Protein AF-0000000082834445 (afdb_homodimer)

Sequence (536 aa):
MQTSPPLTAQQLAAFSSFAQTL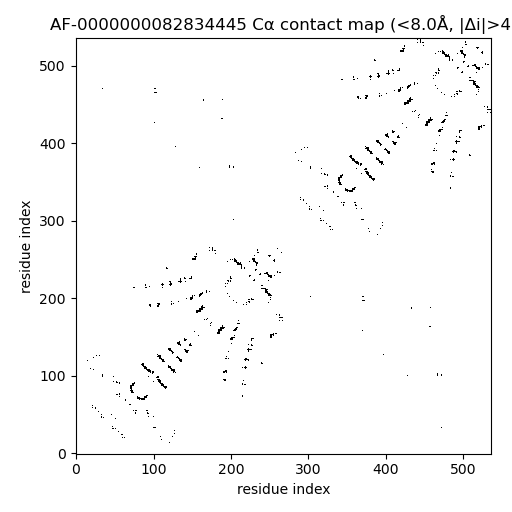ADQVRPLSRQWFRHPLMVETKADESPVTRADREVEQALREAIARQYPDHGIFGEEYGASHAEAEWVWSLDPIDGTRAFISGNPLWGTLLGLLHRGRPVLGLIDIPMMAERWLGVAGSPARLNGEPCRARPCTELGQAILYATSPDIFEGADLDAFEALARSVRMRRYGGDCYSYGLLASGHVDLVVEAGLQPYDYLALMPVIEGAGGVITDWSGQPLGLASQGRVIAAATPQLHREAMRMLGAAVTMQTSPPLTAQQLAAFSSFAQTLADQVRPLSRQWFRHPLMVETKADESPVTRADREVEQALREAIARQYPDHGIFGEEYGASHAEAEWVWSLDPIDGTRAFISGNPLWGTLLGLLHRGRPVLGLIDIPMMAERWLGVAGSPARLNGEPCRARPCTELGQAILYATSPDIFEGADLDAFEALARSVRMRRYGGDCYSYGLLASGHVDLVVEAGLQPYDYLALMPVIEGAGGVITDWSGQPLGLASQGRVIAAATPQLHREAMRMLGAAVT

Radius of gyration: 24.25 Å; Cα contacts (8 Å, |Δi|>4): 1273; chains: 2; bounding box: 57×86×63 Å

Secondary structure (DSSP, 8-state):
-----PPPHHHHHHHHHHHHHHHHHHHHHHHTTTT----TTS-TT--HHHHHHHHHHHHHHHHHHHH-TT-EEEETTTEEESTTSSEEEEEEEEE-HHHHHTT-S--EEEEEEEETTEEEEEEEEETTTTEEEEEETTS--EETTEE--------GGG-EEEES-GGG--HHHHHHHHHHHTTSSEEEE--THHHHHHHHTTS-SEEEE-S--HHHHTTHHHHHHHTT-EEE-TTSPPP-TT--S-EEEESSHHHHHHHHHHHHHHH-/-----PPPHHHHHHHHHHHHHHHHHHHHHHHTTTT----TTS-TT--HHHHHHHHHHHHHHHHHHHH-TT-EEEETTTEEESTTSSEEEEEEEEE-HHHHHTT-S--EEEEEEEETTEEEEEEEEETTTTEEEEEETTS--EETTEE--------GGG-EEEES-GGG--HHHHHHHHHHHTTSSEEEE--THHHHHHHHTTS-SEEEE-S--HHHHTTHHHHHHHTT-EEE-TTSPPP-TT--S-EEEESSHHHHHHHHHHHHHHH-

Structure (mmCIF, N/CA/C/O backbone):
data_AF-0000000082834445-model_v1
#
loop_
_entity.id
_entity.type
_entity.pdbx_description
1 polymer Histidinol-phosphatase
#
loop_
_atom_site.group_PDB
_atom_site.id
_atom_site.type_symbol
_atom_site.label_atom_id
_atom_site.label_alt_id
_atom_site.label_comp_id
_atom_site.label_asym_id
_atom_site.label_entity_id
_atom_site.label_seq_id
_atom_site.pdbx_PDB_ins_code
_atom_site.Cartn_x
_atom_site.Cartn_y
_atom_site.Cartn_z
_atom_site.occupancy
_atom_site.B_iso_or_equiv
_atom_site.auth_seq_id
_atom_site.auth_comp_id
_atom_site.auth_asym_id
_atom_site.auth_atom_id
_atom_site.pdbx_PDB_model_num
ATOM 1 N N . MET A 1 1 ? -9.492 43.844 22.406 1 35.41 1 MET A N 1
ATOM 2 C CA . MET A 1 1 ? -9.203 42.594 21.719 1 35.41 1 MET A CA 1
ATOM 3 C C . MET A 1 1 ? -9.883 42.562 20.344 1 35.41 1 MET A C 1
ATOM 5 O O . MET A 1 1 ? -11.109 42.594 20.266 1 35.41 1 MET A O 1
ATOM 9 N N . GLN A 1 2 ? -9.359 43.188 19.344 1 37.22 2 GLN A N 1
ATOM 10 C CA . GLN A 1 2 ? -9.992 43.281 18.047 1 37.22 2 GLN A CA 1
ATOM 11 C C . GLN A 1 2 ? -10.414 41.906 17.516 1 37.22 2 GLN A C 1
ATOM 13 O O . GLN A 1 2 ? -9.594 41 17.453 1 37.22 2 GLN A O 1
ATOM 18 N N . THR A 1 3 ? -11.547 41.469 17.688 1 42.56 3 THR A N 1
ATOM 19 C CA . THR A 1 3 ? -12.18 40.219 17.266 1 42.56 3 THR A CA 1
ATOM 20 C C . THR A 1 3 ? -11.945 39.969 15.781 1 42.56 3 THR A C 1
ATOM 22 O O . THR A 1 3 ? -12.32 40.781 14.945 1 42.56 3 THR A O 1
ATOM 25 N N . SER A 1 4 ? -10.781 39.5 15.406 1 50.72 4 SER A N 1
ATOM 26 C CA . SER A 1 4 ? -10.586 39.125 14.008 1 50.72 4 SER A CA 1
ATOM 27 C C . SER A 1 4 ? -11.875 38.562 13.406 1 50.72 4 SER A C 1
ATOM 29 O O . SER A 1 4 ? -12.609 37.812 14.07 1 50.72 4 SER A O 1
ATOM 31 N N . PRO A 1 5 ? -12.367 39.25 12.406 1 57.25 5 PRO A N 1
ATOM 32 C CA . PRO A 1 5 ? -13.594 38.75 11.773 1 57.25 5 PRO A CA 1
ATOM 33 C C . PRO A 1 5 ? -13.555 37.25 11.508 1 57.25 5 PRO A C 1
ATOM 35 O O . PRO A 1 5 ? -12.477 36.688 11.344 1 57.25 5 PRO A O 1
ATOM 38 N N . PRO A 1 6 ? -14.641 36.594 11.812 1 66.25 6 PRO A N 1
ATOM 39 C CA . PRO A 1 6 ? -14.766 35.156 11.531 1 66.25 6 PRO A CA 1
ATOM 40 C C . PRO A 1 6 ? -14.352 34.812 10.102 1 66.25 6 PRO A C 1
ATOM 42 O O . PRO A 1 6 ? -14.477 35.625 9.195 1 66.25 6 PRO A O 1
ATOM 45 N N . LEU A 1 7 ? -13.523 33.75 10.008 1 82.12 7 LEU A N 1
ATOM 46 C CA . LEU A 1 7 ? -13.164 33.25 8.68 1 82.12 7 LEU A CA 1
ATOM 47 C C . LEU A 1 7 ? -14.398 33.125 7.797 1 82.12 7 LEU A C 1
ATOM 49 O O . LEU A 1 7 ? -15.391 32.5 8.195 1 82.12 7 LEU A O 1
ATOM 53 N N . THR A 1 8 ? -14.406 33.812 6.668 1 85.44 8 THR A N 1
ATOM 54 C CA . THR A 1 8 ? -15.578 33.75 5.801 1 85.44 8 THR A CA 1
ATOM 55 C C . THR A 1 8 ? -15.508 32.531 4.887 1 85.44 8 THR A C 1
ATOM 57 O O . THR A 1 8 ? -14.422 32.031 4.602 1 85.44 8 THR A O 1
ATOM 60 N N . ALA A 1 9 ? -16.656 32.094 4.516 1 88.88 9 ALA A N 1
ATOM 61 C CA . ALA A 1 9 ? -16.766 30.984 3.564 1 88.88 9 ALA A CA 1
ATOM 62 C C . ALA A 1 9 ? -16.047 31.312 2.258 1 88.88 9 ALA A C 1
ATOM 64 O O . ALA A 1 9 ? -15.453 30.438 1.632 1 88.88 9 ALA A O 1
ATOM 65 N N . GLN A 1 10 ? -16.078 32.562 1.922 1 90.06 10 GLN A N 1
ATOM 66 C CA . GLN A 1 10 ? -15.445 33 0.686 1 90.06 10 GLN A CA 1
ATOM 67 C C . GLN A 1 10 ? -13.922 32.906 0.782 1 90.06 10 GLN A C 1
ATOM 69 O O . GLN A 1 10 ? -13.266 32.469 -0.172 1 90.06 10 GLN A O 1
ATOM 74 N N . GLN A 1 11 ? -13.414 33.25 1.907 1 93.44 11 GLN A N 1
ATOM 75 C CA . GLN A 1 11 ? -11.977 33.188 2.125 1 93.44 11 GLN A CA 1
ATOM 76 C C . GLN A 1 11 ? -11.492 31.734 2.094 1 93.44 11 GLN A C 1
ATOM 78 O O . GLN A 1 11 ? -10.492 31.422 1.442 1 93.44 11 GLN A O 1
ATOM 83 N N . LEU A 1 12 ? -12.234 30.891 2.697 1 95.06 12 LEU A N 1
ATOM 84 C CA . LEU A 1 12 ? -11.875 29.484 2.742 1 95.06 12 LEU A CA 1
ATOM 85 C C . LEU A 1 12 ? -11.977 28.844 1.359 1 95.06 12 LEU A C 1
ATOM 87 O O . LEU A 1 12 ? -11.156 28 0.995 1 95.06 12 LEU A O 1
ATOM 91 N N . ALA A 1 13 ? -12.93 29.297 0.614 1 95.81 13 ALA A N 1
ATOM 92 C CA . ALA A 1 13 ? -13.078 28.812 -0.753 1 95.81 13 ALA A CA 1
ATOM 93 C C . ALA A 1 13 ? -11.891 29.219 -1.619 1 95.81 13 ALA A C 1
ATOM 95 O O . ALA A 1 13 ? -11.438 28.438 -2.461 1 95.81 13 ALA A O 1
ATOM 96 N N . ALA A 1 14 ? -11.43 30.422 -1.415 1 97.06 14 ALA A N 1
ATOM 97 C CA . ALA A 1 14 ? -10.273 30.906 -2.164 1 97.06 14 ALA A CA 1
ATOM 98 C C . ALA A 1 14 ? -9.023 30.109 -1.811 1 97.06 14 ALA A C 1
ATOM 100 O O . ALA A 1 14 ? -8.25 29.719 -2.695 1 97.06 14 ALA A O 1
ATOM 101 N N . PHE A 1 15 ? -8.852 29.859 -0.509 1 98.19 15 PHE A N 1
ATOM 102 C CA . PHE A 1 15 ? -7.711 29.078 -0.059 1 98.19 15 PHE A CA 1
ATOM 103 C C . PHE A 1 15 ? -7.793 27.656 -0.591 1 98.19 15 PHE A C 1
ATOM 105 O O . PHE A 1 15 ? -6.781 27.078 -0.995 1 98.19 15 PHE A O 1
ATOM 112 N N . SER A 1 16 ? -8.992 27.141 -0.587 1 98.19 16 SER A N 1
ATOM 113 C CA . SER A 1 16 ? -9.227 25.797 -1.089 1 98.19 16 SER A CA 1
ATOM 114 C C . SER A 1 16 ? -8.852 25.688 -2.562 1 98.19 16 SER A C 1
ATOM 116 O O . SER A 1 16 ? -8.148 24.75 -2.961 1 98.19 16 SER A O 1
ATOM 118 N N . SER A 1 17 ? -9.281 26.609 -3.34 1 98.38 17 SER A N 1
ATOM 119 C CA . SER A 1 17 ? -8.969 26.625 -4.766 1 98.38 17 SER A CA 1
ATOM 120 C C . SER A 1 17 ? -7.465 26.766 -4.992 1 98.38 17 SER A C 1
ATOM 122 O O . SER A 1 17 ? -6.895 26.078 -5.844 1 98.38 17 SER A O 1
ATOM 124 N N . PHE A 1 18 ? -6.891 27.578 -4.23 1 98.75 18 PHE A N 1
ATOM 125 C CA . PHE A 1 18 ? -5.453 27.812 -4.352 1 98.75 18 PHE A CA 1
ATOM 126 C C . PHE A 1 18 ? -4.672 26.562 -3.994 1 98.75 18 PHE A C 1
ATOM 128 O O . PHE A 1 18 ? -3.746 26.172 -4.707 1 98.75 18 PHE A O 1
ATOM 135 N N . ALA A 1 19 ? -5.055 25.875 -2.93 1 98.88 19 ALA A N 1
ATOM 136 C CA . ALA A 1 19 ? -4.395 24.641 -2.51 1 98.88 19 ALA A CA 1
ATOM 137 C C . ALA A 1 19 ? -4.48 23.578 -3.596 1 98.88 19 ALA A C 1
ATOM 139 O O . ALA A 1 19 ? -3.502 22.875 -3.861 1 98.88 19 ALA A O 1
ATOM 140 N N . GLN A 1 20 ? -5.633 23.484 -4.207 1 98.75 20 GLN A N 1
ATOM 141 C CA . GLN A 1 20 ? -5.82 22.5 -5.266 1 98.75 20 GLN A CA 1
ATOM 142 C C . GLN A 1 20 ? -4.957 22.828 -6.48 1 98.75 20 GLN A C 1
ATOM 144 O O . GLN A 1 20 ? -4.383 21.938 -7.102 1 98.75 20 GLN A O 1
ATOM 149 N N . THR A 1 21 ? -4.855 24.094 -6.77 1 98.62 21 THR A N 1
ATOM 150 C CA . THR A 1 21 ? -3.99 24.531 -7.863 1 98.62 21 THR A CA 1
ATOM 151 C C . THR A 1 21 ? -2.531 24.188 -7.562 1 98.62 21 THR A C 1
ATOM 153 O O . THR A 1 21 ? -1.796 23.75 -8.453 1 98.62 21 THR A O 1
ATOM 156 N N . LEU A 1 22 ? -2.145 24.422 -6.312 1 98.81 22 LEU A N 1
ATOM 157 C CA . LEU A 1 22 ? -0.786 24.094 -5.898 1 98.81 22 LEU A CA 1
ATOM 158 C C . LEU A 1 22 ? -0.502 22.609 -6.098 1 98.81 22 LEU A C 1
ATOM 160 O O . LEU A 1 22 ? 0.53 22.234 -6.664 1 98.81 22 LEU A O 1
ATOM 164 N N . ALA A 1 23 ? -1.434 21.766 -5.633 1 98.75 23 ALA A N 1
ATOM 165 C CA . ALA A 1 23 ? -1.271 20.328 -5.754 1 98.75 23 ALA A CA 1
ATOM 166 C C . ALA A 1 23 ? -1.138 19.906 -7.215 1 98.75 23 ALA A C 1
ATOM 168 O O . ALA A 1 23 ? -0.294 19.078 -7.555 1 98.75 23 ALA A O 1
ATOM 169 N N . ASP A 1 24 ? -1.973 20.516 -8.117 1 98.62 24 ASP A N 1
ATOM 170 C CA . ASP A 1 24 ? -1.904 20.219 -9.547 1 98.62 24 ASP A CA 1
ATOM 171 C C . ASP A 1 24 ? -0.538 20.594 -10.117 1 98.62 24 ASP A C 1
ATOM 173 O O . ASP A 1 24 ? 0.01 19.875 -10.953 1 98.62 24 ASP A O 1
ATOM 177 N N . GLN A 1 25 ? -0.042 21.672 -9.648 1 98.25 25 GLN A N 1
ATOM 178 C CA . GLN A 1 25 ? 1.209 22.219 -10.172 1 98.25 25 GLN A CA 1
ATOM 179 C C . GLN A 1 25 ? 2.391 21.328 -9.805 1 98.25 25 GLN A C 1
ATOM 181 O O . GLN A 1 25 ? 3.318 21.156 -10.602 1 98.25 25 GLN A O 1
ATOM 186 N N . VAL A 1 26 ? 2.375 20.75 -8.656 1 98.44 26 VAL A N 1
ATOM 187 C CA . VAL A 1 26 ? 3.596 20.109 -8.18 1 98.44 26 VAL A CA 1
ATOM 188 C C . VAL A 1 26 ? 3.525 18.609 -8.453 1 98.44 26 VAL A C 1
ATOM 190 O O . VAL A 1 26 ? 4.543 17.906 -8.391 1 98.44 26 VAL A O 1
ATOM 193 N N . ARG A 1 27 ? 2.393 18.062 -8.805 1 98.06 27 ARG A N 1
ATOM 194 C CA . ARG A 1 27 ? 2.201 16.641 -9.062 1 98.06 27 ARG A CA 1
ATOM 195 C C . ARG A 1 27 ? 3.195 16.141 -10.102 1 98.06 27 ARG A C 1
ATOM 197 O O . ARG A 1 27 ? 3.875 15.133 -9.875 1 98.06 27 ARG A O 1
ATOM 204 N N . PRO A 1 28 ? 3.359 16.844 -11.258 1 98 28 PRO A N 1
ATOM 205 C CA . PRO A 1 28 ? 4.297 16.328 -12.258 1 98 28 PRO A CA 1
ATOM 206 C C . PRO A 1 28 ? 5.742 16.328 -11.766 1 98 28 PRO A C 1
ATOM 208 O O . PRO A 1 28 ? 6.551 15.516 -12.211 1 98 28 PRO A O 1
ATOM 211 N N . LEU A 1 29 ? 6.09 17.234 -10.789 1 97.5 29 LEU A N 1
ATOM 212 C CA . LEU A 1 29 ? 7.461 17.344 -10.297 1 97.5 29 LEU A CA 1
ATOM 213 C C . LEU A 1 29 ? 7.852 16.094 -9.508 1 97.5 29 LEU A C 1
ATOM 215 O O . LEU A 1 29 ? 8.961 15.578 -9.672 1 97.5 29 LEU A O 1
ATOM 219 N N . SER A 1 30 ? 6.961 15.602 -8.711 1 97.06 30 SER A N 1
ATOM 220 C CA . SER A 1 30 ? 7.266 14.391 -7.957 1 97.06 30 SER A CA 1
ATOM 221 C C . SER A 1 30 ? 7.148 13.148 -8.836 1 97.06 30 SER A C 1
ATOM 223 O O . SER A 1 30 ? 7.949 12.219 -8.727 1 97.06 30 SER A O 1
ATOM 225 N N . ARG A 1 31 ? 6.188 13.102 -9.781 1 97.12 31 ARG A N 1
ATOM 226 C CA . ARG A 1 31 ? 5.926 11.938 -10.625 1 97.12 31 ARG A CA 1
ATOM 227 C C . ARG A 1 31 ? 7.133 11.617 -11.5 1 97.12 31 ARG A C 1
ATOM 229 O O . ARG A 1 31 ? 7.43 10.453 -11.75 1 97.12 31 ARG A O 1
ATOM 236 N N . GLN A 1 32 ? 7.797 12.625 -11.961 1 95.31 32 GLN A N 1
ATOM 237 C CA . GLN A 1 32 ? 8.906 12.398 -12.883 1 95.31 32 GLN A CA 1
ATOM 238 C C . GLN A 1 32 ? 10.055 11.672 -12.195 1 95.31 32 GLN A C 1
ATOM 240 O O . GLN A 1 32 ? 10.852 10.992 -12.852 1 95.31 32 GLN A O 1
ATOM 245 N N . TRP A 1 33 ? 10.125 11.844 -10.859 1 95.25 33 TRP A N 1
ATOM 246 C CA . TRP A 1 33 ? 11.227 11.234 -10.125 1 95.25 33 TRP A CA 1
ATOM 247 C C . TRP A 1 33 ? 10.828 9.867 -9.578 1 95.25 33 TRP A C 1
ATOM 249 O O . TRP A 1 33 ? 11.68 9.086 -9.156 1 95.25 33 TRP A O 1
ATOM 259 N N . PHE A 1 34 ? 9.547 9.602 -9.57 1 97.38 34 PHE A N 1
ATOM 260 C CA . PHE A 1 34 ? 9.047 8.328 -9.062 1 97.38 34 PHE A CA 1
ATOM 261 C C . PHE A 1 34 ? 9.438 7.188 -10 1 97.38 34 PHE A C 1
ATOM 263 O O . PHE A 1 34 ? 9.141 7.23 -11.195 1 97.38 34 PHE A O 1
ATOM 270 N N . ARG A 1 35 ? 10.102 6.113 -9.43 1 96.12 35 ARG A N 1
ATOM 271 C CA . ARG A 1 35 ? 10.602 4.93 -10.125 1 96.12 35 ARG A CA 1
ATOM 272 C C . ARG A 1 35 ? 11.609 5.309 -11.203 1 96.12 35 ARG A C 1
ATOM 274 O O . ARG A 1 35 ? 11.734 4.621 -12.219 1 96.12 35 ARG A O 1
ATOM 281 N N . HIS A 1 36 ? 12.219 6.457 -10.961 1 87.44 36 HIS A N 1
ATOM 282 C CA . HIS A 1 36 ? 13.281 6.914 -11.844 1 87.44 36 HIS A CA 1
ATOM 283 C C . HIS A 1 36 ? 14.547 6.078 -11.672 1 87.44 36 HIS A C 1
ATOM 285 O O . HIS A 1 36 ? 14.984 5.836 -10.539 1 87.44 36 HIS A O 1
ATOM 291 N N . PRO A 1 37 ? 15.016 5.531 -12.844 1 73.19 37 PRO A N 1
ATOM 292 C CA . PRO A 1 37 ? 16.266 4.773 -12.734 1 73.19 37 PRO A CA 1
ATOM 293 C C . PRO A 1 37 ? 17.453 5.648 -12.344 1 73.19 37 PRO A C 1
ATOM 295 O O . PRO A 1 37 ? 17.5 6.828 -12.703 1 73.19 37 PRO A O 1
ATOM 298 N N . LEU A 1 38 ? 17.891 5.742 -11.164 1 57.81 38 LEU A N 1
ATOM 299 C CA . LEU A 1 38 ? 19.047 6.59 -10.859 1 57.81 38 LEU A CA 1
ATOM 300 C C . LEU A 1 38 ? 20.172 6.352 -11.859 1 57.81 38 LEU A C 1
ATOM 302 O O . LEU A 1 38 ? 20.562 5.207 -12.109 1 57.81 38 LEU A O 1
ATOM 306 N N . MET A 1 39 ? 20.156 6.957 -13.086 1 49.03 39 MET A N 1
ATOM 307 C CA . MET A 1 39 ? 21.406 6.93 -13.859 1 49.03 39 MET A CA 1
ATOM 308 C C . MET A 1 39 ? 22.609 7.16 -12.969 1 49.03 39 MET A C 1
ATOM 310 O O . MET A 1 39 ? 22.5 7.801 -11.922 1 49.03 39 MET A O 1
ATOM 314 N N . VAL A 1 40 ? 23.734 6.375 -13.289 1 41.75 40 VAL A N 1
ATOM 315 C CA . VAL A 1 40 ? 25.078 6.453 -12.719 1 41.75 40 VAL A CA 1
ATOM 316 C C . VAL A 1 40 ? 25.453 7.91 -12.469 1 41.75 40 VAL A C 1
ATOM 318 O O . VAL A 1 40 ? 26.203 8.219 -11.539 1 41.75 40 VAL A O 1
ATOM 321 N N . GLU A 1 41 ? 25.203 8.695 -13.531 1 39.09 41 GLU A N 1
ATOM 322 C CA . GLU A 1 41 ? 26.016 9.914 -13.539 1 39.09 41 GLU A CA 1
ATOM 323 C C . GLU A 1 41 ? 25.672 10.805 -12.344 1 39.09 41 GLU A C 1
ATOM 325 O O . GLU A 1 41 ? 26 11.984 -12.328 1 39.09 41 GLU A O 1
ATOM 330 N N . THR A 1 42 ? 24.469 10.664 -11.984 1 41.5 42 THR A N 1
ATOM 331 C CA . THR A 1 42 ? 24.266 11.844 -11.156 1 41.5 42 THR A CA 1
ATOM 332 C C . THR A 1 42 ? 25.438 12.047 -10.203 1 41.5 42 THR A C 1
ATOM 334 O O . THR A 1 42 ? 25.984 11.086 -9.656 1 41.5 42 THR A O 1
ATOM 337 N N . LYS A 1 43 ? 26.062 13.172 -10.289 1 42.28 43 LYS A N 1
ATOM 338 C CA . LYS A 1 43 ? 26.844 13.633 -9.141 1 42.28 43 LYS A CA 1
ATOM 339 C C . LYS A 1 43 ? 26.281 13.055 -7.84 1 42.28 43 LYS A C 1
ATOM 341 O O . LYS A 1 43 ? 25.078 12.922 -7.68 1 42.28 43 LYS A O 1
ATOM 346 N N . ALA A 1 44 ? 26.922 12.156 -7.121 1 45.47 44 ALA A N 1
ATOM 347 C CA . ALA A 1 44 ? 26.891 11.312 -5.93 1 45.47 44 ALA A CA 1
ATOM 348 C C . ALA A 1 44 ? 25.797 11.75 -4.969 1 45.47 44 ALA A C 1
ATOM 350 O O . ALA A 1 44 ? 25.266 10.93 -4.207 1 45.47 44 ALA A O 1
ATOM 351 N N . ASP A 1 45 ? 25.234 13.031 -4.762 1 52.56 45 ASP A N 1
ATOM 352 C CA . ASP A 1 45 ? 24.719 13.539 -3.494 1 52.56 45 ASP A CA 1
ATOM 353 C C . ASP A 1 45 ? 23.203 13.562 -3.492 1 52.56 45 ASP A C 1
ATOM 355 O O . ASP A 1 45 ? 22.578 13.609 -2.432 1 52.56 45 ASP A O 1
ATOM 359 N N . GLU A 1 46 ? 22.25 13.68 -4.688 1 74.81 46 GLU A N 1
ATOM 360 C CA . GLU A 1 46 ? 20.891 13.789 -4.176 1 74.81 46 GLU A CA 1
ATOM 361 C C . GLU A 1 46 ? 19.984 12.703 -4.766 1 74.81 46 GLU A C 1
ATOM 363 O O . GLU A 1 46 ? 19.844 12.602 -5.988 1 74.81 46 GLU A O 1
ATOM 368 N N . SER A 1 47 ? 19.562 11.758 -4.09 1 87.06 47 SER A N 1
ATOM 369 C CA . SER A 1 47 ? 18.625 10.695 -4.449 1 87.06 47 SER A CA 1
ATOM 370 C C . SER A 1 47 ? 17.391 11.266 -5.125 1 87.06 47 SER A C 1
ATOM 372 O O . SER A 1 47 ? 17.078 12.445 -4.969 1 87.06 47 SER A O 1
ATOM 374 N N . PRO A 1 48 ? 16.75 10.492 -6.008 1 90.75 48 PRO A N 1
ATOM 375 C CA . PRO A 1 48 ? 15.516 10.938 -6.652 1 90.75 48 PRO A CA 1
ATOM 376 C C . PRO A 1 48 ? 14.5 11.492 -5.652 1 90.75 48 PRO A C 1
ATOM 378 O O . PRO A 1 48 ? 13.844 12.5 -5.93 1 90.75 48 PRO A O 1
ATOM 381 N N . VAL A 1 49 ? 14.398 10.883 -4.539 1 93.12 49 VAL A N 1
ATOM 382 C CA . VAL A 1 49 ? 13.422 11.336 -3.553 1 93.12 49 VAL A CA 1
ATOM 383 C C . VAL A 1 49 ? 13.836 12.695 -2.998 1 93.12 49 VAL A C 1
ATOM 385 O O . VAL A 1 49 ? 12.992 13.562 -2.777 1 93.12 49 VAL A O 1
ATOM 388 N N . THR A 1 50 ? 15.094 12.883 -2.795 1 93.06 50 THR A N 1
ATOM 389 C CA . THR A 1 50 ? 15.602 14.164 -2.316 1 93.06 50 THR A CA 1
ATOM 390 C C . THR A 1 50 ? 15.328 15.273 -3.332 1 93.06 50 THR A C 1
ATOM 392 O O . THR A 1 50 ? 14.867 16.359 -2.969 1 93.06 50 THR A O 1
ATOM 395 N N . ARG A 1 51 ? 15.562 14.961 -4.531 1 93.5 51 ARG A N 1
ATOM 396 C CA . ARG A 1 51 ? 15.297 15.922 -5.598 1 93.5 51 ARG A CA 1
ATOM 397 C C . ARG A 1 51 ? 13.812 16.25 -5.684 1 93.5 51 ARG A C 1
ATOM 399 O O . ARG A 1 51 ? 13.43 17.422 -5.77 1 93.5 51 ARG A O 1
ATOM 406 N N . ALA A 1 52 ? 13.023 15.203 -5.652 1 95.38 52 ALA A N 1
ATOM 407 C CA . ALA A 1 52 ? 11.578 15.398 -5.699 1 95.38 52 ALA A CA 1
ATOM 408 C C . ALA A 1 52 ? 11.109 16.281 -4.551 1 95.38 52 ALA A C 1
ATOM 410 O O . ALA A 1 52 ? 10.375 17.25 -4.762 1 95.38 52 ALA A O 1
ATOM 411 N N . ASP A 1 53 ? 11.578 16.016 -3.359 1 96.69 53 ASP A N 1
ATOM 412 C CA . ASP A 1 53 ? 11.203 16.75 -2.158 1 96.69 53 ASP A CA 1
ATOM 413 C C . ASP A 1 53 ? 11.547 18.234 -2.291 1 96.69 53 ASP A C 1
ATOM 415 O O . ASP A 1 53 ? 10.703 19.094 -2.039 1 96.69 53 ASP A O 1
ATOM 419 N N . ARG A 1 54 ? 12.672 18.5 -2.674 1 96.31 54 ARG A N 1
ATOM 420 C CA . ARG A 1 54 ? 13.172 19.859 -2.742 1 96.31 54 ARG A CA 1
ATOM 421 C C . ARG A 1 54 ? 12.5 20.641 -3.865 1 96.31 54 ARG A C 1
ATOM 423 O O . ARG A 1 54 ? 12.094 21.797 -3.678 1 96.31 54 ARG A O 1
ATOM 430 N N . GLU A 1 55 ? 12.375 20 -5.02 1 97.12 55 GLU A N 1
ATOM 431 C CA . GLU A 1 55 ? 11.742 20.672 -6.156 1 97.12 55 GLU A CA 1
ATOM 432 C C . GLU A 1 55 ? 10.281 21 -5.859 1 97.12 55 GLU A C 1
ATOM 434 O O . GLU A 1 55 ? 9.82 22.109 -6.16 1 97.12 55 GLU A O 1
ATOM 439 N N . VAL A 1 56 ? 9.625 20.094 -5.254 1 98.31 56 VAL A N 1
ATOM 440 C CA . VAL A 1 56 ? 8.211 20.297 -4.934 1 98.31 56 VAL A CA 1
ATOM 441 C C . VAL A 1 56 ? 8.062 21.422 -3.918 1 98.31 56 VAL A C 1
ATOM 443 O O . VAL A 1 56 ? 7.281 22.344 -4.125 1 98.31 56 VAL A O 1
ATOM 446 N N . GLU A 1 57 ? 8.812 21.391 -2.84 1 98.12 57 GLU A N 1
ATOM 447 C CA . GLU A 1 57 ? 8.656 22.422 -1.814 1 98.12 57 GLU A CA 1
ATOM 448 C C . GLU A 1 57 ? 9.047 23.797 -2.348 1 98.12 57 GLU A C 1
ATOM 450 O O . GLU A 1 57 ? 8.391 24.797 -2.037 1 98.12 57 GLU A O 1
ATOM 455 N N . GLN A 1 58 ? 10.062 23.828 -3.125 1 98.06 58 GLN A N 1
ATOM 456 C CA . GLN A 1 58 ? 10.477 25.109 -3.701 1 98.06 58 GLN A CA 1
ATOM 457 C C . GLN A 1 58 ? 9.359 25.703 -4.551 1 98.06 58 GLN A C 1
ATOM 459 O O . GLN A 1 58 ? 9.07 26.906 -4.441 1 98.06 58 GLN A O 1
ATOM 464 N N . ALA A 1 59 ? 8.773 24.906 -5.332 1 98.62 59 ALA A N 1
ATOM 465 C CA . ALA A 1 59 ? 7.68 25.375 -6.184 1 98.62 59 ALA A CA 1
ATOM 466 C C . ALA A 1 59 ? 6.504 25.859 -5.344 1 98.62 59 ALA A C 1
ATOM 468 O O . ALA A 1 59 ? 5.898 26.891 -5.648 1 98.62 59 ALA A O 1
ATOM 469 N N . LEU A 1 60 ? 6.219 25.141 -4.297 1 98.75 60 LEU A N 1
ATOM 470 C CA . LEU A 1 60 ? 5.125 25.531 -3.408 1 98.75 60 LEU A CA 1
ATOM 471 C C . LEU A 1 60 ? 5.418 26.859 -2.727 1 98.75 60 LEU A C 1
ATOM 473 O O . LEU A 1 60 ? 4.566 27.75 -2.705 1 98.75 60 LEU A O 1
ATOM 477 N N . ARG A 1 61 ? 6.582 27 -2.211 1 98.38 61 ARG A N 1
ATOM 478 C CA . ARG A 1 61 ? 6.98 28.219 -1.515 1 98.38 61 ARG A CA 1
ATOM 479 C C . ARG A 1 61 ? 6.91 29.422 -2.441 1 98.38 61 ARG A C 1
ATOM 481 O O . ARG A 1 61 ? 6.414 30.484 -2.053 1 98.38 61 ARG A O 1
ATOM 488 N N . GLU A 1 62 ? 7.391 29.234 -3.643 1 98.38 62 GLU A N 1
ATOM 489 C CA . GLU A 1 62 ? 7.375 30.328 -4.613 1 98.38 62 GLU A CA 1
ATOM 490 C C . GLU A 1 62 ? 5.949 30.734 -4.953 1 98.38 62 GLU A C 1
ATOM 492 O O . GLU A 1 62 ? 5.637 31.922 -5 1 98.38 62 GLU A O 1
ATOM 497 N N . ALA A 1 63 ? 5.117 29.766 -5.16 1 98.62 63 ALA A N 1
ATOM 498 C CA . ALA A 1 63 ? 3.725 30.062 -5.508 1 98.62 63 ALA A CA 1
ATOM 499 C C . ALA A 1 63 ? 3.002 30.75 -4.355 1 98.62 63 ALA A C 1
ATOM 501 O O . ALA A 1 63 ? 2.254 31.703 -4.57 1 98.62 63 ALA A O 1
ATOM 502 N N . ILE A 1 64 ? 3.209 30.297 -3.141 1 98.44 64 ILE A N 1
ATOM 503 C CA . ILE A 1 64 ? 2.561 30.875 -1.966 1 98.44 64 ILE A CA 1
ATOM 504 C C . ILE A 1 64 ? 3.047 32.312 -1.757 1 98.44 64 ILE A C 1
ATOM 506 O O . ILE A 1 64 ? 2.244 33.219 -1.517 1 98.44 64 ILE A O 1
ATOM 510 N N . ALA A 1 65 ? 4.312 32.531 -1.89 1 97.38 65 ALA A N 1
ATOM 511 C CA . ALA A 1 65 ? 4.891 33.844 -1.701 1 97.38 65 ALA A CA 1
ATOM 512 C C . ALA A 1 65 ? 4.336 34.844 -2.721 1 97.38 65 ALA A C 1
ATOM 514 O O . ALA A 1 65 ? 4.145 36.031 -2.41 1 97.38 65 ALA A O 1
ATOM 515 N N . ARG A 1 66 ? 4.098 34.344 -3.889 1 98.19 66 ARG A N 1
ATOM 516 C CA . ARG A 1 66 ? 3.57 35.219 -4.949 1 98.19 66 ARG A CA 1
ATOM 517 C C . ARG A 1 66 ? 2.123 35.594 -4.672 1 98.19 66 ARG A C 1
ATOM 519 O O . ARG A 1 66 ? 1.741 36.75 -4.84 1 98.19 66 ARG A O 1
ATOM 526 N N . GLN A 1 67 ? 1.324 34.688 -4.227 1 98.06 67 GLN A N 1
ATOM 527 C CA . GLN A 1 67 ? -0.106 34.938 -4.051 1 98.06 67 GLN A CA 1
ATOM 528 C C . GLN A 1 67 ? -0.403 35.531 -2.689 1 98.06 67 GLN A C 1
ATOM 530 O O . GLN A 1 67 ? -1.288 36.375 -2.564 1 98.06 67 GLN A O 1
ATOM 535 N N . TYR A 1 68 ? 0.307 35.031 -1.708 1 97.88 68 TYR A N 1
ATOM 536 C CA . TYR A 1 68 ? 0.108 35.469 -0.336 1 97.88 68 TYR A CA 1
ATOM 537 C C . TYR A 1 68 ? 1.44 35.781 0.333 1 97.88 68 TYR A C 1
ATOM 539 O O . TYR A 1 68 ? 1.881 35.062 1.228 1 97.88 68 TYR A O 1
ATOM 547 N N . PRO A 1 69 ? 2 36.969 0.061 1 97.19 69 PRO A N 1
ATOM 548 C CA . PRO A 1 69 ? 3.34 37.312 0.547 1 97.19 69 PRO A CA 1
ATOM 549 C C . PRO A 1 69 ? 3.402 37.438 2.068 1 97.19 69 PRO A C 1
ATOM 551 O O . PRO A 1 69 ? 4.48 37.281 2.656 1 97.19 69 PRO A O 1
ATOM 554 N N . ASP A 1 70 ? 2.303 37.594 2.705 1 96.94 70 ASP A N 1
ATOM 555 C CA . ASP A 1 70 ? 2.301 37.812 4.148 1 96.94 70 ASP A CA 1
ATOM 556 C C . ASP A 1 70 ? 2.111 36.5 4.902 1 96.94 70 ASP A C 1
ATOM 558 O O . ASP A 1 70 ? 2.189 36.469 6.133 1 96.94 70 ASP A O 1
ATOM 562 N N . HIS A 1 71 ? 1.836 35.406 4.188 1 97.94 71 HIS A N 1
ATOM 563 C CA . HIS A 1 71 ? 1.647 34.125 4.844 1 97.94 71 HIS A CA 1
ATOM 564 C C . HIS A 1 71 ? 2.984 33.5 5.238 1 97.94 71 HIS A C 1
ATOM 566 O O . HIS A 1 71 ? 4.008 33.75 4.605 1 97.94 71 HIS A O 1
ATOM 572 N N . GLY A 1 72 ? 2.977 32.75 6.316 1 97.81 72 GLY A N 1
ATOM 573 C CA . GLY A 1 72 ? 4.125 31.969 6.711 1 97.81 72 GLY A CA 1
ATOM 574 C C . GLY A 1 72 ? 4.121 30.578 6.109 1 97.81 72 GLY A C 1
ATOM 575 O O . GLY A 1 72 ? 3.115 30.141 5.543 1 97.81 72 GLY A O 1
ATOM 576 N N . ILE A 1 73 ? 5.281 29.938 6.188 1 97.25 73 ILE A N 1
ATOM 577 C CA . ILE A 1 73 ? 5.418 28.562 5.695 1 97.25 73 ILE A CA 1
ATOM 578 C C . ILE A 1 73 ? 6.18 27.734 6.719 1 97.25 73 ILE A C 1
ATOM 580 O O . ILE A 1 73 ? 7.184 28.188 7.277 1 97.25 73 ILE A O 1
ATOM 584 N N . PHE A 1 74 ? 5.652 26.609 7.035 1 95 74 PHE A N 1
ATOM 585 C CA . PHE A 1 74 ? 6.305 25.531 7.781 1 95 74 PHE A CA 1
ATOM 586 C C . PHE A 1 74 ? 6.527 24.312 6.898 1 95 74 PHE A C 1
ATOM 588 O O . PHE A 1 74 ? 5.621 23.5 6.73 1 95 74 PHE A O 1
ATOM 595 N N . GLY A 1 75 ? 7.773 24.172 6.406 1 93.25 75 GLY A N 1
ATOM 596 C CA . GLY A 1 75 ? 8.062 23.125 5.441 1 93.25 75 GLY A CA 1
ATOM 597 C C . GLY A 1 75 ? 9.062 22.094 5.953 1 93.25 75 GLY A C 1
ATOM 598 O O . GLY A 1 75 ? 9.914 22.422 6.781 1 93.25 75 GLY A O 1
ATOM 599 N N . GLU A 1 76 ? 9.023 20.922 5.441 1 88.44 76 GLU A N 1
ATOM 600 C CA . GLU A 1 76 ? 9.898 19.828 5.836 1 88.44 76 GLU A CA 1
ATOM 601 C C . GLU A 1 76 ? 11.336 20.078 5.395 1 88.44 76 GLU A C 1
ATOM 603 O O . GLU A 1 76 ? 12.273 19.906 6.18 1 88.44 76 GLU A O 1
ATOM 608 N N . GLU A 1 77 ? 11.539 20.547 4.199 1 88.38 77 GLU A N 1
ATOM 609 C CA . GLU A 1 77 ? 12.867 20.562 3.586 1 88.38 77 GLU A CA 1
ATOM 610 C C . GLU A 1 77 ? 13.609 21.844 3.922 1 88.38 77 GLU A C 1
ATOM 612 O O . GLU A 1 77 ? 14.805 21.812 4.223 1 88.38 77 GLU A O 1
ATOM 617 N N . TYR A 1 78 ? 12.875 23.031 3.877 1 89.94 78 TYR A N 1
ATOM 618 C CA . TYR A 1 78 ? 13.555 24.312 4.008 1 89.94 78 TYR A CA 1
ATOM 619 C C . TYR A 1 78 ? 13.172 25 5.312 1 89.94 78 TYR A C 1
ATOM 621 O O . TYR A 1 78 ? 13.555 26.141 5.551 1 89.94 78 TYR A O 1
ATOM 629 N N . GLY A 1 79 ? 12.359 24.328 6.109 1 90.81 79 GLY A N 1
ATOM 630 C CA . GLY A 1 79 ? 12.055 24.828 7.438 1 90.81 79 GLY A CA 1
ATOM 631 C C . GLY A 1 79 ? 10.977 25.891 7.441 1 90.81 79 GLY A C 1
ATOM 632 O O . GLY A 1 79 ? 10.125 25.938 6.547 1 90.81 79 GLY A O 1
ATOM 633 N N . ALA A 1 80 ? 11.023 26.672 8.531 1 92.69 80 ALA A N 1
ATOM 634 C CA . ALA A 1 80 ? 9.953 27.641 8.75 1 92.69 80 ALA A CA 1
ATOM 635 C C . ALA A 1 80 ? 10.359 29.031 8.258 1 92.69 80 ALA A C 1
ATOM 637 O O . ALA A 1 80 ? 11.539 29.406 8.32 1 92.69 80 ALA A O 1
ATOM 638 N N . SER A 1 81 ? 9.352 29.75 7.672 1 93.44 81 SER A N 1
ATOM 639 C CA . SER A 1 81 ? 9.453 31.156 7.324 1 93.44 81 SER A CA 1
ATOM 640 C C . SER A 1 81 ? 8.219 31.938 7.785 1 93.44 81 SER A C 1
ATOM 642 O O . SER A 1 81 ? 7.086 31.516 7.531 1 93.44 81 SER A O 1
ATOM 644 N N . HIS A 1 82 ? 8.398 33 8.547 1 93.56 82 HIS A N 1
ATOM 645 C CA . HIS A 1 82 ? 7.301 33.812 9.07 1 93.56 82 HIS A CA 1
ATOM 646 C C . HIS A 1 82 ? 6.301 32.938 9.836 1 93.56 82 HIS A C 1
ATOM 648 O O . HIS A 1 82 ? 5.094 33.031 9.586 1 93.56 82 HIS A O 1
ATOM 654 N N . ALA A 1 83 ? 6.734 32.188 10.719 1 89.94 83 ALA A N 1
ATOM 655 C CA . ALA A 1 83 ? 5.926 31.172 11.406 1 89.94 83 ALA A CA 1
ATOM 656 C C . ALA A 1 83 ? 4.93 31.828 12.359 1 89.94 83 ALA A C 1
ATOM 658 O O . ALA A 1 83 ? 3.98 31.188 12.812 1 89.94 83 ALA A O 1
ATOM 659 N N . GLU A 1 84 ? 5.098 33.062 12.609 1 91.69 84 GLU A N 1
ATOM 660 C CA . GLU A 1 84 ? 4.234 33.781 13.539 1 91.69 84 GLU A CA 1
ATOM 661 C C . GLU A 1 84 ? 3.096 34.5 12.812 1 91.69 84 GLU A C 1
ATOM 663 O O . GLU A 1 84 ? 2.254 35.125 13.438 1 91.69 84 GLU A O 1
ATOM 668 N N . ALA A 1 85 ? 3.086 34.312 11.523 1 95.75 85 ALA A N 1
ATOM 669 C CA . ALA A 1 85 ? 2.041 34.969 10.734 1 95.75 85 ALA A CA 1
ATOM 670 C C . ALA A 1 85 ? 0.661 34.438 11.109 1 95.75 85 ALA A C 1
ATOM 672 O O . ALA A 1 85 ? 0.542 33.344 11.703 1 95.75 85 ALA A O 1
ATOM 673 N N . GLU A 1 86 ? -0.332 35.25 10.836 1 95.94 86 GLU A N 1
ATOM 674 C CA . GLU A 1 86 ? -1.719 34.844 11.078 1 95.94 86 GLU A CA 1
ATOM 675 C C . GLU A 1 86 ? -2.078 33.594 10.297 1 95.94 86 GLU A C 1
ATOM 677 O O . GLU A 1 86 ? -2.799 32.719 10.805 1 95.94 86 GLU A O 1
ATOM 682 N N . TRP A 1 87 ? -1.583 33.531 9.039 1 97.38 87 TRP A N 1
ATOM 683 C CA . TRP A 1 87 ? -1.76 32.406 8.148 1 97.38 87 TRP A CA 1
ATOM 684 C C . TRP A 1 87 ? -0.431 31.688 7.895 1 97.38 87 TRP A C 1
ATOM 686 O O . TRP A 1 87 ? 0.551 32.312 7.504 1 97.38 87 TRP A O 1
ATOM 696 N N . VAL A 1 88 ? -0.407 30.391 8.141 1 97.69 88 VAL A N 1
ATOM 697 C CA . VAL A 1 88 ? 0.816 29.625 7.93 1 97.69 88 VAL A CA 1
ATOM 698 C C . VAL A 1 88 ? 0.501 28.344 7.152 1 97.69 88 VAL A C 1
ATOM 700 O O . VAL A 1 88 ? -0.397 27.594 7.523 1 97.69 88 VAL A O 1
ATOM 703 N N . TRP A 1 89 ? 1.223 28.109 6.082 1 98.5 89 TRP A N 1
ATOM 704 C CA . TRP A 1 89 ? 1.109 26.875 5.301 1 98.5 89 TRP A CA 1
ATOM 705 C C . TRP A 1 89 ? 2.053 25.797 5.832 1 98.5 89 TRP A C 1
ATOM 707 O O . TRP A 1 89 ? 3.219 26.078 6.121 1 98.5 89 TRP A O 1
ATOM 717 N N . SER A 1 90 ? 1.553 24.656 6.066 1 98.25 90 SER A N 1
ATOM 718 C CA . SER A 1 90 ? 2.357 23.484 6.363 1 98.25 90 SER A CA 1
ATOM 719 C C . SER A 1 90 ? 2.547 22.609 5.121 1 98.25 90 SER A C 1
ATOM 721 O O . SER A 1 90 ? 1.574 22.266 4.445 1 98.25 90 SER A O 1
ATOM 723 N N . LEU A 1 91 ? 3.77 22.234 4.797 1 98.5 91 LEU A N 1
ATOM 724 C CA . LEU A 1 91 ? 4.078 21.562 3.537 1 98.5 91 LEU A CA 1
ATOM 725 C C . LEU A 1 91 ? 4.875 20.297 3.781 1 98.5 91 LEU A C 1
ATOM 727 O O . LEU A 1 91 ? 5.918 20.328 4.441 1 98.5 91 LEU A O 1
ATOM 731 N N . ASP A 1 92 ? 4.414 19.188 3.299 1 98.38 92 ASP A N 1
ATOM 732 C CA . ASP A 1 92 ? 5.148 17.938 3.18 1 98.38 92 ASP A CA 1
ATOM 733 C C . ASP A 1 92 ? 5.16 17.438 1.736 1 98.38 92 ASP A C 1
ATOM 735 O O . ASP A 1 92 ? 4.215 16.797 1.288 1 98.38 92 ASP A O 1
ATOM 739 N N . PRO A 1 93 ? 6.191 17.672 1.021 1 98.38 93 PRO A N 1
ATOM 740 C CA . PRO A 1 93 ? 6.23 17.359 -0.408 1 98.38 93 PRO A CA 1
ATOM 741 C C . PRO A 1 93 ? 5.996 15.883 -0.692 1 98.38 93 PRO A C 1
ATOM 743 O O . PRO A 1 93 ? 5.207 15.531 -1.573 1 98.38 93 PRO A O 1
ATOM 746 N N . ILE A 1 94 ? 6.691 15.031 0.038 1 97.81 94 ILE A N 1
ATOM 747 C CA . ILE A 1 94 ? 6.559 13.586 -0.127 1 97.81 94 ILE A CA 1
ATOM 748 C C . ILE A 1 94 ? 6.359 12.93 1.236 1 97.81 94 ILE A C 1
ATOM 750 O O . ILE A 1 94 ? 7.332 12.602 1.922 1 97.81 94 ILE A O 1
ATOM 754 N N . ASP A 1 95 ? 5.168 12.758 1.61 1 98.06 95 ASP A N 1
ATOM 755 C CA . ASP A 1 95 ? 4.871 11.883 2.738 1 98.06 95 ASP A CA 1
ATOM 756 C C . ASP A 1 95 ? 4.883 10.414 2.309 1 98.06 95 ASP A C 1
ATOM 758 O O . ASP A 1 95 ? 4.129 10.016 1.417 1 98.06 95 ASP A O 1
ATOM 762 N N . GLY A 1 96 ? 5.648 9.617 2.926 1 97.12 96 GLY A N 1
ATOM 763 C CA . GLY A 1 96 ? 5.879 8.258 2.477 1 97.12 96 GLY A CA 1
ATOM 764 C C . GLY A 1 96 ? 7.137 8.109 1.643 1 97.12 96 GLY A C 1
ATOM 765 O O . GLY A 1 96 ? 7.098 7.559 0.54 1 97.12 96 GLY A O 1
ATOM 766 N N . THR A 1 97 ? 8.25 8.602 2.227 1 95.75 97 THR A N 1
ATOM 767 C CA . THR A 1 97 ? 9.547 8.57 1.56 1 95.75 97 THR A CA 1
ATOM 768 C C . THR A 1 97 ? 9.961 7.133 1.237 1 95.75 97 THR A C 1
ATOM 770 O O . THR A 1 97 ? 10.445 6.852 0.14 1 95.75 97 THR A O 1
ATOM 773 N N . ARG A 1 98 ? 9.742 6.234 2.123 1 95.62 98 ARG A N 1
ATOM 774 C CA . ARG A 1 98 ? 10.125 4.84 1.906 1 95.62 98 ARG A CA 1
ATOM 775 C C . ARG A 1 98 ? 9.266 4.203 0.817 1 95.62 98 ARG A C 1
ATOM 777 O O . ARG A 1 98 ? 9.75 3.369 0.049 1 95.62 98 ARG A O 1
ATOM 784 N N . ALA A 1 99 ? 7.949 4.531 0.858 1 97.5 99 ALA A N 1
ATOM 785 C CA . ALA A 1 99 ? 7.105 4.082 -0.247 1 97.5 99 ALA A CA 1
ATOM 786 C C . ALA A 1 99 ? 7.629 4.602 -1.583 1 97.5 99 ALA A C 1
ATOM 788 O O . ALA A 1 99 ? 7.77 3.84 -2.541 1 97.5 99 ALA A O 1
ATOM 789 N N . PHE A 1 100 ? 8.023 5.887 -1.62 1 97.56 100 PHE A N 1
ATOM 790 C CA . PHE A 1 100 ? 8.547 6.523 -2.822 1 97.56 100 PHE A CA 1
ATOM 791 C C . PHE A 1 100 ? 9.812 5.824 -3.305 1 97.56 100 PHE A C 1
ATOM 793 O O . PHE A 1 100 ? 9.922 5.469 -4.48 1 97.56 100 PHE A O 1
ATOM 800 N N . ILE A 1 101 ? 10.688 5.527 -2.426 1 95 101 ILE A N 1
ATOM 801 C CA . ILE A 1 101 ? 11.992 4.961 -2.738 1 95 101 ILE A CA 1
ATOM 802 C C . ILE A 1 101 ? 11.828 3.527 -3.24 1 95 101 ILE A C 1
ATOM 804 O O . ILE A 1 101 ? 12.562 3.086 -4.129 1 95 101 ILE A O 1
ATOM 808 N N . SER A 1 102 ? 10.805 2.838 -2.756 1 96.44 102 SER A N 1
ATOM 809 C CA . SER A 1 102 ? 10.641 1.426 -3.086 1 96.44 102 SER A CA 1
ATOM 810 C C . SER A 1 102 ? 9.633 1.232 -4.211 1 96.44 102 SER A C 1
ATOM 812 O O . SER A 1 102 ? 9.156 0.118 -4.441 1 96.44 102 SER A O 1
ATOM 814 N N . GLY A 1 103 ? 9.227 2.322 -4.809 1 97.25 103 GLY A N 1
ATOM 815 C CA . GLY A 1 103 ? 8.352 2.229 -5.965 1 97.25 103 GLY A CA 1
ATOM 816 C C . GLY A 1 103 ? 6.902 1.975 -5.602 1 97.25 103 GLY A C 1
ATOM 817 O O . GLY A 1 103 ? 6.094 1.606 -6.461 1 97.25 103 GLY A O 1
ATOM 818 N N . ASN A 1 104 ? 6.531 2.025 -4.34 1 98 104 ASN A N 1
ATOM 819 C CA . ASN A 1 104 ? 5.145 1.921 -3.891 1 98 104 ASN A CA 1
ATOM 820 C C . ASN A 1 104 ? 4.375 3.211 -4.145 1 98 104 ASN A C 1
ATOM 822 O O . ASN A 1 104 ? 4.785 4.285 -3.699 1 98 104 ASN A O 1
ATOM 826 N N . PRO A 1 105 ? 3.262 3.174 -4.797 1 98.44 105 PRO A N 1
ATOM 827 C CA . PRO A 1 105 ? 2.617 4.379 -5.328 1 98.44 105 PRO A CA 1
ATOM 828 C C . PRO A 1 105 ? 1.786 5.113 -4.277 1 98.44 105 PRO A C 1
ATOM 830 O O . PRO A 1 105 ? 1.167 6.137 -4.578 1 98.44 105 PRO A O 1
ATOM 833 N N . LEU A 1 106 ? 1.783 4.684 -3.055 1 98.56 106 LEU A N 1
ATOM 834 C CA . LEU A 1 106 ? 0.833 5.203 -2.076 1 98.56 106 LEU A CA 1
ATOM 835 C C . LEU A 1 106 ? 1.487 6.258 -1.189 1 98.56 106 LEU A C 1
ATOM 837 O O . LEU A 1 106 ? 1.194 6.34 0.005 1 98.56 106 LEU A O 1
ATOM 841 N N . TRP A 1 107 ? 2.391 7.066 -1.749 1 98.31 107 TRP A N 1
ATOM 842 C CA . TRP A 1 107 ? 2.912 8.281 -1.142 1 98.31 107 TRP A CA 1
ATOM 843 C C . TRP A 1 107 ? 2.078 9.492 -1.547 1 98.31 107 TRP A C 1
ATOM 845 O O . TRP A 1 107 ? 1.256 9.414 -2.463 1 98.31 107 TRP A O 1
ATOM 855 N N . GLY A 1 108 ? 2.264 10.562 -0.753 1 98.62 108 GLY A N 1
ATOM 856 C CA . GLY A 1 108 ? 1.44 11.703 -1.117 1 98.62 108 GLY A CA 1
ATOM 857 C C . GLY A 1 108 ? 2.064 13.031 -0.737 1 98.62 108 GLY A C 1
ATOM 858 O O . GLY A 1 108 ? 3.119 13.07 -0.101 1 98.62 108 GLY A O 1
ATOM 859 N N . THR A 1 109 ? 1.465 14.133 -1.204 1 98.81 109 THR A N 1
ATOM 860 C CA . THR A 1 109 ? 1.777 15.508 -0.845 1 98.81 109 THR A CA 1
ATOM 861 C C . THR A 1 109 ? 0.747 16.062 0.136 1 98.81 109 THR A C 1
ATOM 863 O O . THR A 1 109 ? -0.459 15.906 -0.072 1 98.81 109 THR A O 1
ATOM 866 N N . LEU A 1 110 ? 1.253 16.641 1.202 1 98.88 110 LEU A N 1
ATOM 867 C CA . LEU A 1 110 ? 0.382 17.219 2.223 1 98.88 110 LEU A CA 1
ATOM 868 C C . LEU A 1 110 ? 0.481 18.734 2.23 1 98.88 110 LEU A C 1
ATOM 870 O O . LEU A 1 110 ? 1.58 19.297 2.287 1 98.88 110 LEU A O 1
ATOM 874 N N . LEU A 1 111 ? -0.673 19.406 2.152 1 98.88 111 LEU A N 1
ATOM 875 C CA . LEU A 1 111 ? -0.791 20.844 2.295 1 98.88 111 LEU A CA 1
ATOM 876 C C . LEU A 1 111 ? -1.778 21.203 3.4 1 98.88 111 LEU A C 1
ATOM 878 O O . LEU A 1 111 ? -2.945 20.812 3.348 1 98.88 111 LEU A O 1
ATOM 882 N N . GLY A 1 112 ? -1.294 21.875 4.398 1 98.56 112 GLY A N 1
ATOM 883 C CA . GLY A 1 112 ? -2.146 22.406 5.453 1 98.56 112 GLY A CA 1
ATOM 884 C C . GLY A 1 112 ? -2.113 23.922 5.547 1 98.56 112 GLY A C 1
ATOM 885 O O . GLY A 1 112 ? -1.098 24.547 5.234 1 98.56 112 GLY A O 1
ATOM 886 N N . LEU A 1 113 ? -3.205 24.516 5.898 1 98.56 113 LEU A N 1
ATOM 887 C CA . LEU A 1 113 ? -3.26 25.938 6.219 1 98.56 113 LEU A CA 1
ATOM 888 C C . LEU A 1 113 ? -3.746 26.156 7.645 1 98.56 113 LEU A C 1
ATOM 890 O O . LEU A 1 113 ? -4.797 25.641 8.031 1 98.56 113 LEU A O 1
ATOM 894 N N . LEU A 1 114 ? -2.953 26.859 8.359 1 97.44 114 LEU A N 1
ATOM 895 C CA . LEU A 1 114 ? -3.281 27.203 9.742 1 97.44 114 LEU A CA 1
ATOM 896 C C . LEU A 1 114 ? -3.736 28.641 9.852 1 97.44 114 LEU A C 1
ATOM 898 O O . LEU A 1 114 ? -3.154 29.531 9.227 1 97.44 114 LEU A O 1
ATOM 902 N N . HIS A 1 115 ? -4.773 28.859 10.547 1 97 115 HIS A N 1
ATOM 903 C CA . HIS A 1 115 ? -5.188 30.188 11 1 97 115 HIS A CA 1
ATOM 904 C C . HIS A 1 115 ? -4.926 30.359 12.492 1 97 115 HIS A C 1
ATOM 906 O O . HIS A 1 115 ? -5.59 29.75 13.32 1 97 115 HIS A O 1
ATOM 912 N N . ARG A 1 116 ? -3.938 31.219 12.789 1 94.62 116 ARG A N 1
ATOM 913 C CA . ARG A 1 116 ? -3.541 31.453 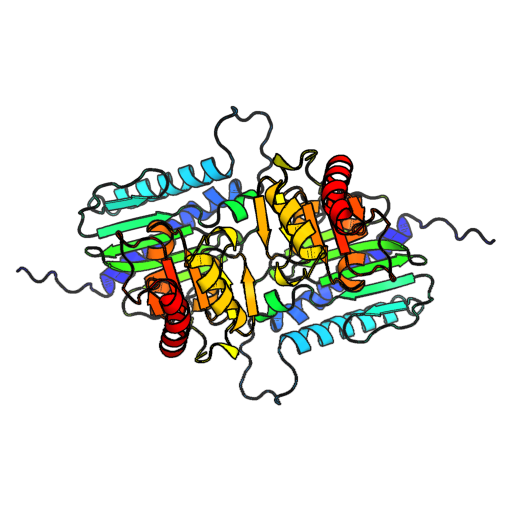14.172 1 94.62 116 ARG A CA 1
ATOM 914 C C . ARG A 1 116 ? -3.23 30.141 14.875 1 94.62 116 ARG A C 1
ATOM 916 O O . ARG A 1 116 ? -3.738 29.875 15.969 1 94.62 116 ARG A O 1
ATOM 923 N N . GLY A 1 117 ? -2.592 29.25 14.109 1 93.69 117 GLY A N 1
ATOM 924 C CA . GLY A 1 117 ? -2.059 28.031 14.688 1 93.69 117 GLY A CA 1
ATOM 925 C C . GLY A 1 117 ? -3.002 26.844 14.57 1 93.69 117 GLY A C 1
ATOM 926 O O . GLY A 1 117 ? -2.625 25.703 14.859 1 93.69 117 GLY A O 1
ATOM 927 N N . ARG A 1 118 ? -4.219 27.094 14.117 1 94.75 118 ARG A N 1
ATOM 928 C CA . ARG A 1 118 ? -5.203 26.016 13.992 1 94.75 118 ARG A CA 1
ATOM 929 C C . ARG A 1 118 ? -5.379 25.609 12.531 1 94.75 118 ARG A C 1
ATOM 931 O O . ARG A 1 118 ? -5.621 26.453 11.664 1 94.75 118 ARG A O 1
ATOM 938 N N . PRO A 1 119 ? -5.309 24.312 12.305 1 97.38 119 PRO A N 1
ATOM 939 C CA . PRO A 1 119 ? -5.543 23.875 10.922 1 97.38 119 PRO A CA 1
ATOM 940 C C . PRO A 1 119 ? -6.98 24.125 10.469 1 97.38 119 PRO A C 1
ATOM 942 O O . PRO A 1 119 ? -7.926 23.688 11.133 1 97.38 119 PRO A O 1
ATOM 945 N N . VAL A 1 120 ? -7.137 24.781 9.328 1 97.75 120 VAL A N 1
ATOM 946 C CA . VAL A 1 120 ? -8.477 25.109 8.844 1 97.75 120 VAL A CA 1
ATOM 947 C C . VAL A 1 120 ? -8.68 24.5 7.457 1 97.75 120 VAL A C 1
ATOM 949 O O . VAL A 1 120 ? -9.805 24.406 6.969 1 97.75 120 VAL A O 1
ATOM 952 N N . LEU A 1 121 ? -7.621 24.125 6.836 1 98.62 121 LEU A N 1
ATOM 953 C CA . LEU A 1 121 ? -7.641 23.484 5.527 1 98.62 121 LEU A CA 1
ATOM 954 C C . LEU A 1 121 ? -6.559 22.422 5.438 1 98.62 121 LEU A C 1
ATOM 956 O O . LEU A 1 121 ? -5.438 22.609 5.902 1 98.62 121 LEU A O 1
ATOM 960 N N . GLY A 1 122 ? -6.918 21.281 4.883 1 98.88 122 GLY A N 1
ATOM 961 C CA . GLY A 1 122 ? -5.996 20.188 4.648 1 98.88 122 GLY A CA 1
ATOM 962 C C . GLY A 1 122 ? -6.23 19.484 3.326 1 98.88 122 GLY A C 1
ATOM 963 O O . GLY A 1 122 ? -7.375 19.281 2.916 1 98.88 122 GLY A O 1
ATOM 964 N N . LEU A 1 123 ? -5.117 19.172 2.678 1 98.94 123 LEU A N 1
ATOM 965 C CA . LEU A 1 123 ? -5.156 18.469 1.394 1 98.94 123 LEU A CA 1
ATOM 966 C C . LEU A 1 123 ? -4.18 17.312 1.376 1 98.94 123 LEU A C 1
ATOM 968 O O . LEU A 1 123 ? -3.016 17.453 1.76 1 98.94 123 LEU A O 1
ATOM 972 N N . ILE A 1 124 ? -4.676 16.141 1.108 1 98.94 124 ILE A N 1
ATOM 973 C CA . ILE A 1 124 ? -3.895 14.945 0.848 1 98.94 124 ILE A CA 1
ATOM 974 C C . ILE A 1 124 ? -3.955 14.602 -0.639 1 98.94 124 ILE A C 1
ATOM 976 O O . ILE A 1 124 ? -5.012 14.219 -1.151 1 98.94 124 ILE A O 1
ATOM 980 N N . ASP A 1 125 ? -2.85 14.734 -1.334 1 98.94 125 ASP A N 1
ATOM 981 C CA . ASP A 1 125 ? -2.791 14.367 -2.746 1 98.94 125 ASP A CA 1
ATOM 982 C C . ASP A 1 125 ? -1.938 13.125 -2.957 1 98.94 125 ASP A C 1
ATOM 984 O O . ASP A 1 125 ? -0.791 13.062 -2.508 1 98.94 125 ASP A O 1
ATOM 988 N N . ILE A 1 126 ? -2.523 12.117 -3.557 1 98.81 126 ILE A N 1
ATOM 989 C CA . ILE A 1 126 ? -1.803 10.898 -3.91 1 98.81 126 ILE A CA 1
ATOM 990 C C . ILE A 1 126 ? -1.546 10.867 -5.414 1 98.81 126 ILE A C 1
ATOM 992 O O . ILE A 1 126 ? -2.367 10.352 -6.18 1 98.81 126 ILE A O 1
ATOM 996 N N . PRO A 1 127 ? -0.417 11.32 -5.852 1 98.31 127 PRO A N 1
ATOM 997 C CA . PRO A 1 127 ? -0.174 11.617 -7.266 1 98.31 127 PRO A CA 1
ATOM 998 C C . PRO A 1 127 ? -0.379 10.398 -8.164 1 98.31 127 PRO A C 1
ATOM 1000 O O . PRO A 1 127 ? -0.946 10.516 -9.25 1 98.31 127 PRO A O 1
ATOM 1003 N N . MET A 1 128 ? -0.063 9.242 -7.699 1 97.81 128 MET A N 1
ATOM 1004 C CA . MET A 1 128 ? -0.064 8.062 -8.57 1 97.81 128 MET A CA 1
ATOM 1005 C C . MET A 1 128 ? -1.445 7.422 -8.609 1 97.81 128 MET A C 1
ATOM 1007 O O . MET A 1 128 ? -1.711 6.566 -9.453 1 97.81 128 MET A O 1
ATOM 1011 N N . MET A 1 129 ? -2.342 7.762 -7.688 1 97.06 129 MET A N 1
ATOM 1012 C CA . MET A 1 129 ? -3.686 7.195 -7.637 1 97.06 129 MET A CA 1
ATOM 1013 C C . MET A 1 129 ? -4.711 8.18 -8.188 1 97.06 129 MET A C 1
ATOM 1015 O O . MET A 1 129 ? -5.879 7.832 -8.367 1 97.06 129 MET A O 1
ATOM 1019 N N . ALA A 1 130 ? -4.27 9.391 -8.414 1 95.31 130 ALA A N 1
ATOM 1020 C CA . ALA A 1 130 ? -5.184 10.477 -8.773 1 95.31 130 ALA A CA 1
ATOM 1021 C C . ALA A 1 130 ? -6.297 10.617 -7.738 1 95.31 130 ALA A C 1
ATOM 1023 O O . ALA A 1 130 ? -7.469 10.758 -8.094 1 95.31 130 ALA A O 1
ATOM 1024 N N . GLU A 1 131 ? -6.016 10.469 -6.582 1 98.44 131 GLU A N 1
ATOM 1025 C CA . GLU A 1 131 ? -6.91 10.672 -5.449 1 98.44 131 GLU A CA 1
ATOM 1026 C C . GLU A 1 131 ? -6.48 11.867 -4.613 1 98.44 131 GLU A C 1
ATOM 1028 O O . GLU A 1 131 ? -5.289 12.062 -4.363 1 98.44 131 GLU A O 1
ATOM 1033 N N . ARG A 1 132 ? -7.438 12.688 -4.336 1 98.88 132 ARG A N 1
ATOM 1034 C CA . ARG A 1 132 ? -7.188 13.883 -3.533 1 98.88 132 ARG A CA 1
ATOM 1035 C C . ARG A 1 132 ? -8.289 14.094 -2.502 1 98.88 132 ARG A C 1
ATOM 1037 O O . ARG A 1 132 ? -9.469 14.203 -2.857 1 98.88 132 ARG A O 1
ATOM 1044 N N . TRP A 1 133 ? -7.891 14.094 -1.268 1 98.94 133 TRP A N 1
ATOM 1045 C CA . TRP A 1 133 ? -8.82 14.453 -0.198 1 98.94 133 TRP A CA 1
ATOM 1046 C C . TRP A 1 133 ? -8.648 15.922 0.193 1 98.94 133 TRP A C 1
ATOM 1048 O O . TRP A 1 133 ? -7.527 16.438 0.244 1 98.94 133 TRP A O 1
ATOM 1058 N N . LEU A 1 134 ? -9.75 16.562 0.451 1 98.94 134 LEU A N 1
ATOM 1059 C CA . LEU A 1 134 ? -9.773 17.953 0.881 1 98.94 134 LEU A CA 1
ATOM 1060 C C . LEU A 1 134 ? -10.672 18.125 2.1 1 98.94 134 LEU A C 1
ATOM 1062 O O . LEU A 1 134 ? -11.797 17.641 2.121 1 98.94 134 LEU A O 1
ATOM 1066 N N . GLY A 1 135 ? -10.117 18.719 3.104 1 98.81 135 GLY A N 1
ATOM 1067 C CA . GLY A 1 135 ? -10.867 19.141 4.277 1 98.81 135 GLY A CA 1
ATOM 1068 C C . GLY A 1 135 ? -10.82 20.641 4.512 1 98.81 135 GLY A C 1
ATOM 1069 O O . GLY A 1 135 ? -9.758 21.25 4.395 1 98.81 135 GLY A O 1
ATOM 1070 N N . VAL A 1 136 ? -11.93 21.234 4.762 1 98.31 136 VAL A N 1
ATOM 1071 C CA . VAL A 1 136 ? -12.07 22.656 5.078 1 98.31 136 VAL A CA 1
ATOM 1072 C C . VAL A 1 136 ? -12.93 22.828 6.324 1 98.31 136 VAL A C 1
ATOM 1074 O O . VAL A 1 136 ? -13.984 22.188 6.449 1 98.31 136 VAL A O 1
ATOM 1077 N N . ALA A 1 137 ? -12.453 23.656 7.203 1 95.75 137 ALA A N 1
ATOM 1078 C CA . ALA A 1 137 ? -13.195 23.891 8.438 1 95.75 137 ALA A CA 1
ATOM 1079 C C . ALA A 1 137 ? -14.648 24.234 8.148 1 95.75 137 ALA A C 1
ATOM 1081 O O . ALA A 1 137 ? -14.938 25.109 7.324 1 95.75 137 ALA A O 1
ATOM 1082 N N . GLY A 1 138 ? -15.5 23.484 8.805 1 93.31 138 GLY A N 1
ATOM 1083 C CA . GLY A 1 138 ? -16.922 23.766 8.695 1 93.31 138 GLY A CA 1
ATOM 1084 C C . GLY A 1 138 ? -17.578 23.109 7.496 1 93.31 138 GLY A C 1
ATOM 1085 O O . GLY A 1 138 ? -18.75 23.328 7.223 1 93.31 138 GLY A O 1
ATOM 1086 N N . SER A 1 139 ? -16.875 22.359 6.719 1 96.12 139 SER A N 1
ATOM 1087 C CA . SER A 1 139 ? -17.406 21.703 5.531 1 96.12 139 SER A CA 1
ATOM 1088 C C . SER A 1 139 ? -17.078 20.203 5.543 1 96.12 139 SER A C 1
ATOM 1090 O O . SER A 1 139 ? -16.109 19.781 6.18 1 96.12 139 SER A O 1
ATOM 1092 N N . PRO A 1 140 ? -17.906 19.406 4.828 1 97.88 140 PRO A N 1
ATOM 1093 C CA . PRO A 1 140 ? -17.562 18 4.695 1 97.88 140 PRO A CA 1
ATOM 1094 C C . PRO A 1 140 ? -16.297 17.766 3.883 1 97.88 140 PRO A C 1
ATOM 1096 O O . PRO A 1 140 ? -16.031 18.5 2.928 1 97.88 140 PRO A O 1
ATOM 1099 N N . ALA A 1 141 ? -15.516 16.797 4.305 1 98.75 141 ALA A N 1
ATOM 1100 C CA . ALA A 1 141 ? -14.367 16.391 3.504 1 98.75 141 ALA A CA 1
ATOM 1101 C C . ALA A 1 141 ? -14.812 15.844 2.148 1 98.75 141 ALA A C 1
ATOM 1103 O O . ALA A 1 141 ? -15.922 15.336 2.01 1 98.75 141 ALA A O 1
ATOM 1104 N N . ARG A 1 142 ? -13.93 15.977 1.171 1 98.81 142 ARG A N 1
ATOM 1105 C CA . ARG A 1 142 ? -14.234 15.508 -0.179 1 98.81 142 ARG A CA 1
ATOM 1106 C C . ARG A 1 142 ? -13.078 14.68 -0.741 1 98.81 142 ARG A C 1
ATOM 1108 O O . ARG A 1 142 ? -11.914 14.984 -0.499 1 98.81 142 ARG A O 1
ATOM 1115 N N . LEU A 1 143 ? -13.438 13.656 -1.414 1 98.81 143 LEU A N 1
ATOM 1116 C CA . LEU A 1 143 ? -12.523 12.906 -2.264 1 98.81 143 LEU A CA 1
ATOM 1117 C C . LEU A 1 143 ? -12.805 13.172 -3.738 1 98.81 143 LEU A C 1
ATOM 1119 O O . LEU A 1 143 ? -13.883 12.836 -4.234 1 98.81 143 LEU A O 1
ATOM 1123 N N . ASN A 1 144 ? -11.828 13.758 -4.344 1 98.44 144 ASN A N 1
ATOM 1124 C CA . ASN A 1 144 ? -11.984 14.109 -5.75 1 98.44 144 ASN A CA 1
ATOM 1125 C C . ASN A 1 144 ? -13.273 14.891 -5.992 1 98.44 144 ASN A C 1
ATOM 1127 O O . ASN A 1 144 ? -14.008 14.602 -6.941 1 98.44 144 ASN A O 1
ATOM 1131 N N . GLY A 1 145 ? -13.539 15.742 -5.121 1 97.94 145 GLY A N 1
ATOM 1132 C CA . GLY A 1 145 ? -14.664 16.656 -5.285 1 97.94 145 GLY A CA 1
ATOM 1133 C C . GLY A 1 145 ? -15.961 16.109 -4.707 1 97.94 145 GLY A C 1
ATOM 1134 O O . GLY A 1 145 ? -16.922 16.859 -4.527 1 97.94 145 GLY A O 1
ATOM 1135 N N . GLU A 1 146 ? -16.031 14.859 -4.316 1 97.94 146 GLU A N 1
ATOM 1136 C CA . GLU A 1 146 ? -17.219 14.242 -3.76 1 97.94 146 GLU A CA 1
ATOM 1137 C C . GLU A 1 146 ? -17.109 14.086 -2.246 1 97.94 146 GLU A C 1
ATOM 1139 O O . GLU A 1 146 ? -16.062 13.719 -1.73 1 97.94 146 GLU A O 1
ATOM 1144 N N . PRO A 1 147 ? -18.219 14.359 -1.579 1 98 147 PRO A N 1
ATOM 1145 C CA . PRO A 1 147 ? -18.156 14.195 -0.126 1 98 147 PRO A CA 1
ATOM 1146 C C . PRO A 1 147 ? -17.75 12.781 0.286 1 98 147 PRO A C 1
ATOM 1148 O O . PRO A 1 147 ? -18.156 11.805 -0.356 1 98 147 PRO A O 1
ATOM 1151 N N . CYS A 1 148 ? -16.922 12.68 1.23 1 97.5 148 CYS A N 1
ATOM 1152 C CA . CYS A 1 148 ? -16.547 11.398 1.813 1 97.5 148 CYS A CA 1
ATOM 1153 C C . CYS A 1 148 ? -16.766 11.398 3.322 1 97.5 148 CYS A C 1
ATOM 1155 O O . CYS A 1 148 ? -16.797 12.461 3.949 1 97.5 148 CYS A O 1
ATOM 1157 N N . ARG A 1 149 ? -16.984 10.211 3.859 1 98.06 149 ARG A N 1
ATOM 1158 C CA . ARG A 1 149 ? -17.297 10.078 5.277 1 98.06 149 ARG A CA 1
ATOM 1159 C C . ARG A 1 149 ? -16.656 8.828 5.871 1 98.06 149 ARG A C 1
ATOM 1161 O O . ARG A 1 149 ? -16.609 7.777 5.227 1 98.06 149 ARG A O 1
ATOM 1168 N N . ALA A 1 150 ? -16.219 8.969 7.082 1 98.38 150 ALA A N 1
ATOM 1169 C CA . ALA A 1 150 ? -15.742 7.812 7.84 1 98.38 150 ALA A CA 1
ATOM 1170 C C . ALA A 1 150 ? -16.875 6.836 8.133 1 98.38 150 ALA A C 1
ATOM 1172 O O . ALA A 1 150 ? -18.031 7.246 8.297 1 98.38 150 ALA A O 1
ATOM 1173 N N . ARG A 1 151 ? -16.531 5.559 8.172 1 95.88 151 ARG A N 1
ATOM 1174 C CA . ARG A 1 151 ? -17.516 4.531 8.469 1 95.88 151 ARG A CA 1
ATOM 1175 C C . ARG A 1 151 ? -17.906 4.551 9.945 1 95.88 151 ARG A C 1
ATOM 1177 O O . ARG A 1 151 ? -17.078 4.852 10.805 1 95.88 151 ARG A O 1
ATOM 1184 N N . PRO A 1 152 ? -19.188 4.23 10.242 1 97 152 PRO A N 1
ATOM 1185 C CA . PRO A 1 152 ? -19.656 4.332 11.633 1 97 152 PRO A CA 1
ATOM 1186 C C . PRO A 1 152 ? -19.25 3.135 12.484 1 97 152 PRO A C 1
ATOM 1188 O O . PRO A 1 152 ? -20.094 2.5 13.109 1 97 152 PRO A O 1
ATOM 1191 N N . CYS A 1 153 ? -18 2.828 12.555 1 97.38 153 CYS A N 1
ATOM 1192 C CA . CYS A 1 153 ? -17.453 1.768 13.391 1 97.38 153 CYS A CA 1
ATOM 1193 C C . CYS A 1 153 ? -17.25 2.248 14.828 1 97.38 153 CYS A C 1
ATOM 1195 O O . CYS A 1 153 ? -16.531 3.217 15.07 1 97.38 153 CYS A O 1
ATOM 1197 N N . THR A 1 154 ? -17.828 1.505 15.789 1 98.12 154 THR A N 1
ATOM 1198 C CA . THR A 1 154 ? -17.781 1.977 17.172 1 98.12 154 THR A CA 1
ATOM 1199 C C . THR A 1 154 ? -17.078 0.962 18.062 1 98.12 154 THR A C 1
ATOM 1201 O O . THR A 1 154 ? -16.797 1.246 19.234 1 98.12 154 THR A O 1
ATOM 1204 N N . GLU A 1 155 ? -16.766 -0.224 17.484 1 97.88 155 GLU A N 1
ATOM 1205 C CA . GLU A 1 155 ? -16.203 -1.308 18.297 1 97.88 155 GLU A CA 1
ATOM 1206 C C . GLU A 1 155 ? -14.82 -1.713 17.781 1 97.88 155 GLU A C 1
ATOM 1208 O O . GLU A 1 155 ? -14.617 -1.878 16.578 1 97.88 155 GLU A O 1
ATOM 1213 N N . LEU A 1 156 ? -13.922 -1.929 18.734 1 97.94 156 LEU A N 1
ATOM 1214 C CA . LEU A 1 156 ? -12.57 -2.33 18.375 1 97.94 156 LEU A CA 1
ATOM 1215 C C . LEU A 1 156 ? -12.57 -3.646 17.609 1 97.94 156 LEU A C 1
ATOM 1217 O O . LEU A 1 156 ? -11.875 -3.781 16.594 1 97.94 156 LEU A O 1
ATOM 1221 N N . GLY A 1 157 ? -13.391 -4.598 18.031 1 97.88 157 GLY A N 1
ATOM 1222 C CA . GLY A 1 157 ? -13.414 -5.914 17.422 1 97.88 157 GLY A CA 1
ATOM 1223 C C . GLY A 1 157 ? -13.844 -5.891 15.969 1 97.88 157 GLY A C 1
ATOM 1224 O O . GLY A 1 157 ? -13.648 -6.867 15.242 1 97.88 157 GLY A O 1
ATOM 1225 N N . GLN A 1 158 ? -14.367 -4.781 15.484 1 97.31 158 GLN A N 1
ATOM 1226 C CA . GLN A 1 158 ? -14.82 -4.633 14.102 1 97.31 158 GLN A CA 1
ATOM 1227 C C . GLN A 1 158 ? -13.906 -3.693 13.328 1 97.31 158 GLN A C 1
ATOM 1229 O O . GLN A 1 158 ? -14.086 -3.492 12.125 1 97.31 158 GLN A O 1
ATOM 1234 N N . ALA A 1 159 ? -12.859 -3.152 13.977 1 98.25 159 ALA A N 1
ATOM 1235 C CA . ALA A 1 159 ? -12.086 -2.045 13.422 1 98.25 159 ALA A CA 1
ATOM 1236 C C . ALA A 1 159 ? -10.938 -2.559 12.555 1 98.25 159 ALA A C 1
ATOM 1238 O O . ALA A 1 159 ? -10.289 -3.553 12.891 1 98.25 159 ALA A O 1
ATOM 1239 N N . ILE A 1 160 ? -10.797 -1.914 11.461 1 98.31 160 ILE A N 1
ATOM 1240 C CA . ILE A 1 160 ? -9.594 -2.066 10.641 1 98.31 160 ILE A CA 1
ATOM 1241 C C . ILE A 1 160 ? -8.562 -1.018 11.047 1 98.31 160 ILE A C 1
ATOM 1243 O O . ILE A 1 160 ? -8.812 0.185 10.945 1 98.31 160 ILE A O 1
ATOM 1247 N N . LEU A 1 161 ? -7.371 -1.465 11.492 1 98.62 161 LEU A N 1
ATOM 1248 C CA . LEU A 1 161 ? -6.305 -0.608 12.008 1 98.62 161 LEU A CA 1
ATOM 1249 C C . LEU A 1 161 ? -5.141 -0.546 11.023 1 98.62 161 LEU A C 1
ATOM 1251 O O . LEU A 1 161 ? -4.652 -1.583 10.57 1 98.62 161 LEU A O 1
ATOM 1255 N N . TYR A 1 162 ? -4.746 0.669 10.68 1 98.75 162 TYR A N 1
ATOM 1256 C CA . TYR A 1 162 ? -3.531 0.859 9.891 1 98.75 162 TYR A CA 1
ATOM 1257 C C . TYR A 1 162 ? -2.465 1.588 10.703 1 98.75 162 TYR A C 1
ATOM 1259 O O . TYR A 1 162 ? -2.783 2.439 11.539 1 98.75 162 TYR A O 1
ATOM 1267 N N . ALA A 1 163 ? -1.255 1.271 10.484 1 98.44 163 ALA A N 1
ATOM 1268 C CA . ALA A 1 163 ? -0.04 1.994 10.859 1 98.44 163 ALA A CA 1
ATOM 1269 C C . ALA A 1 163 ? 1 1.922 9.742 1 98.44 163 ALA A C 1
ATOM 1271 O O . ALA A 1 163 ? 0.977 1.002 8.922 1 98.44 163 ALA A O 1
ATOM 1272 N N . THR A 1 164 ? 1.874 2.908 9.695 1 97.31 164 THR A N 1
ATOM 1273 C CA . THR A 1 164 ? 2.848 2.938 8.609 1 97.31 164 THR A CA 1
ATOM 1274 C C . THR A 1 164 ? 3.793 1.743 8.695 1 97.31 164 THR A C 1
ATOM 1276 O O . THR A 1 164 ? 4.055 1.075 7.691 1 97.31 164 THR A O 1
ATOM 1279 N N . SER A 1 165 ? 4.332 1.547 9.883 1 96.19 165 SER A N 1
ATOM 1280 C CA . SER A 1 165 ? 5.309 0.492 10.133 1 96.19 165 SER A CA 1
ATOM 1281 C C . SER A 1 165 ? 5.395 0.157 11.617 1 96.19 165 SER A C 1
ATOM 1283 O O . SER A 1 165 ? 5.188 1.025 12.469 1 96.19 165 SER A O 1
ATOM 1285 N N . PRO A 1 166 ? 5.684 -1.119 11.898 1 95 166 PRO A N 1
ATOM 1286 C CA . PRO A 1 166 ? 5.941 -1.409 13.312 1 95 166 PRO A CA 1
ATOM 1287 C C . PRO A 1 166 ? 7.176 -0.686 13.852 1 95 166 PRO A C 1
ATOM 1289 O O . PRO A 1 166 ? 7.301 -0.482 15.062 1 95 166 PRO A O 1
ATOM 1292 N N . ASP A 1 167 ? 8.016 -0.22 13 1 93.88 167 ASP A N 1
ATOM 1293 C CA . ASP A 1 167 ? 9.312 0.333 13.383 1 93.88 167 ASP A CA 1
ATOM 1294 C C . ASP A 1 167 ? 9.172 1.75 13.93 1 93.88 167 ASP A C 1
ATOM 1296 O O . ASP A 1 167 ? 10.117 2.301 14.5 1 93.88 167 ASP A O 1
ATOM 1300 N N . ILE A 1 168 ? 8.031 2.344 13.805 1 95.38 168 ILE A N 1
ATOM 1301 C CA . ILE A 1 168 ? 7.84 3.719 14.258 1 95.38 168 ILE A CA 1
ATOM 1302 C C . ILE A 1 168 ? 7.469 3.732 15.734 1 95.38 168 ILE A C 1
ATOM 1304 O O . ILE A 1 168 ? 7.336 4.801 16.344 1 95.38 168 ILE A O 1
ATOM 1308 N N . PHE A 1 169 ? 7.332 2.553 16.266 1 95.81 169 PHE A N 1
ATOM 1309 C CA . PHE A 1 169 ? 7.027 2.404 17.688 1 95.81 169 PHE A CA 1
ATOM 1310 C C . PHE A 1 169 ? 8.227 1.848 18.438 1 95.81 169 PHE A C 1
ATOM 1312 O O . PHE A 1 169 ? 8.938 0.976 17.938 1 95.81 169 PHE A O 1
ATOM 1319 N N . GLU A 1 170 ? 8.438 2.328 19.625 1 94.19 170 GLU A N 1
ATOM 1320 C CA . GLU A 1 170 ? 9.508 1.818 20.484 1 94.19 170 GLU A CA 1
ATOM 1321 C C . GLU A 1 170 ? 9.07 1.736 21.938 1 94.19 170 GLU A C 1
ATOM 1323 O O . GLU A 1 170 ? 8.156 2.453 22.359 1 94.19 170 GLU A O 1
ATOM 1328 N N . GLY A 1 171 ? 9.641 0.824 22.656 1 93.38 171 GLY A N 1
ATOM 1329 C CA . GLY A 1 171 ? 9.406 0.727 24.094 1 93.38 171 GLY A CA 1
ATOM 1330 C C . GLY A 1 171 ? 7.934 0.613 24.453 1 93.38 171 GLY A C 1
ATOM 1331 O O . GLY A 1 171 ? 7.227 -0.251 23.922 1 93.38 171 GLY A O 1
ATOM 1332 N N . ALA A 1 172 ? 7.531 1.509 25.25 1 92.88 172 ALA A N 1
ATOM 1333 C CA . ALA A 1 172 ? 6.164 1.504 25.766 1 92.88 172 ALA A CA 1
ATOM 1334 C C . ALA A 1 172 ? 5.156 1.765 24.656 1 92.88 172 ALA A C 1
ATOM 1336 O O . ALA A 1 172 ? 4.039 1.242 24.688 1 92.88 172 ALA A O 1
ATOM 1337 N N . ASP A 1 173 ? 5.559 2.516 23.656 1 94.88 173 ASP A N 1
ATOM 1338 C CA . ASP A 1 173 ? 4.664 2.797 22.531 1 94.88 173 ASP A CA 1
ATOM 1339 C C . ASP A 1 173 ? 4.352 1.526 21.75 1 94.88 173 ASP A C 1
ATOM 1341 O O . ASP A 1 173 ? 3.211 1.311 21.328 1 94.88 173 ASP A O 1
ATOM 1345 N N . LEU A 1 174 ? 5.41 0.75 21.594 1 95.19 174 LEU A N 1
ATOM 1346 C CA . LEU A 1 174 ? 5.223 -0.503 20.859 1 95.19 174 LEU A CA 1
ATOM 1347 C C . LEU A 1 174 ? 4.289 -1.438 21.625 1 95.19 174 LEU A C 1
ATOM 1349 O O . LEU A 1 174 ? 3.395 -2.045 21.031 1 95.19 174 LEU A O 1
ATOM 1353 N N . ASP A 1 175 ? 4.488 -1.555 22.906 1 94.81 175 ASP A N 1
ATOM 1354 C CA . ASP A 1 175 ? 3.65 -2.414 23.734 1 94.81 175 ASP A CA 1
ATOM 1355 C C . ASP A 1 175 ? 2.186 -1.985 23.672 1 94.81 175 ASP A C 1
ATOM 1357 O O . ASP A 1 175 ? 1.294 -2.824 23.531 1 94.81 175 ASP A O 1
ATOM 1361 N N . ALA A 1 176 ? 1.982 -0.725 23.766 1 95.75 176 ALA A N 1
ATOM 1362 C CA . ALA A 1 176 ? 0.627 -0.182 23.719 1 95.75 176 ALA A CA 1
ATOM 1363 C C . ALA A 1 176 ? -0.026 -0.447 22.375 1 95.75 176 ALA A C 1
ATOM 1365 O O . ALA A 1 176 ? -1.178 -0.882 22.297 1 95.75 176 ALA A O 1
ATOM 1366 N N . PHE A 1 177 ? 0.76 -0.225 21.375 1 97.38 177 PHE A N 1
ATOM 1367 C CA . PHE A 1 177 ? 0.244 -0.431 20.016 1 97.38 177 PHE A CA 1
ATOM 1368 C C . PHE A 1 177 ? -0.11 -1.896 19.797 1 97.38 177 PHE A C 1
ATOM 1370 O O . PHE A 1 177 ? -1.168 -2.207 19.25 1 97.38 177 PHE A O 1
ATOM 1377 N N . GLU A 1 178 ? 0.765 -2.744 20.219 1 95.81 178 GLU A N 1
ATOM 1378 C CA . GLU A 1 178 ? 0.54 -4.172 20.031 1 95.81 178 GLU A CA 1
ATOM 1379 C C . GLU A 1 178 ? -0.693 -4.648 20.781 1 95.81 178 GLU A C 1
ATOM 1381 O O . GLU A 1 178 ? -1.442 -5.496 20.297 1 95.81 178 GLU A O 1
ATOM 1386 N N . ALA A 1 179 ? -0.876 -4.156 21.953 1 95.88 179 ALA A N 1
ATOM 1387 C CA . ALA A 1 179 ? -2.074 -4.492 22.719 1 95.88 179 ALA A CA 1
ATOM 1388 C C . ALA A 1 179 ? -3.338 -4.074 21.984 1 95.88 179 ALA A C 1
ATOM 1390 O O . ALA A 1 179 ? -4.297 -4.844 21.891 1 95.88 179 ALA A O 1
ATOM 1391 N N . LEU A 1 180 ? -3.299 -2.902 21.438 1 97.75 180 LEU A N 1
ATOM 1392 C CA . LEU A 1 180 ? -4.426 -2.41 20.641 1 97.75 180 LEU A CA 1
ATOM 1393 C C . LEU A 1 180 ? -4.633 -3.264 19.406 1 97.75 180 LEU A C 1
ATOM 1395 O O . LEU A 1 180 ? -5.758 -3.668 19.094 1 97.75 180 LEU A O 1
ATOM 1399 N N . ALA A 1 181 ? -3.545 -3.537 18.75 1 97.5 181 ALA A N 1
ATOM 1400 C CA . ALA A 1 181 ? -3.592 -4.281 17.5 1 97.5 181 ALA A CA 1
ATOM 1401 C C . ALA A 1 181 ? -4.191 -5.672 17.703 1 97.5 181 ALA A C 1
ATOM 1403 O O . ALA A 1 181 ? -4.836 -6.215 16.812 1 97.5 181 ALA A O 1
ATOM 1404 N N . ARG A 1 182 ? -4.012 -6.25 18.812 1 96.19 182 ARG A N 1
ATOM 1405 C CA . ARG A 1 182 ? -4.543 -7.574 19.125 1 96.19 182 ARG A CA 1
ATOM 1406 C C . ARG A 1 182 ? -6.047 -7.512 19.375 1 96.19 182 ARG A C 1
ATOM 1408 O O . ARG A 1 182 ? -6.723 -8.547 19.391 1 96.19 182 ARG A O 1
ATOM 1415 N N . SER A 1 183 ? -6.602 -6.344 19.516 1 97.44 183 SER A N 1
ATOM 1416 C CA . SER A 1 183 ? -7.996 -6.195 19.922 1 97.44 183 SER A CA 1
ATOM 1417 C C . SER A 1 183 ? -8.875 -5.785 18.75 1 97.44 183 SER A C 1
ATOM 1419 O O . SER A 1 183 ? -10.094 -5.66 18.891 1 97.44 183 SER A O 1
ATOM 1421 N N . VAL A 1 184 ? -8.273 -5.562 17.625 1 97.88 184 VAL A N 1
ATOM 1422 C CA . VAL A 1 184 ? -9.047 -5.094 16.469 1 97.88 184 VAL A CA 1
ATOM 1423 C C . VAL A 1 184 ? -9.32 -6.254 15.523 1 97.88 184 VAL A C 1
ATOM 1425 O O . VAL A 1 184 ? -8.766 -7.344 15.688 1 97.88 184 VAL A O 1
ATOM 1428 N N . ARG A 1 185 ? -10.18 -6.016 14.5 1 96.5 185 ARG A N 1
ATOM 1429 C CA . ARG A 1 185 ? -10.531 -7.027 13.508 1 96.5 185 ARG A CA 1
ATOM 1430 C C . ARG A 1 185 ? -9.32 -7.418 12.664 1 96.5 185 ARG A C 1
ATOM 1432 O O . ARG A 1 185 ? -9.094 -8.602 12.406 1 96.5 185 ARG A O 1
ATOM 1439 N N . MET A 1 186 ? -8.625 -6.383 12.227 1 95.56 186 MET A N 1
ATOM 1440 C CA . MET A 1 186 ? -7.418 -6.613 11.438 1 95.56 186 MET A CA 1
ATOM 1441 C C . MET A 1 186 ? -6.48 -5.41 11.508 1 95.56 186 MET A C 1
ATOM 1443 O O . MET A 1 186 ? -6.934 -4.277 11.664 1 95.56 186 MET A O 1
ATOM 1447 N N . ARG A 1 187 ? -5.172 -5.707 11.445 1 97.06 187 ARG A N 1
ATOM 1448 C CA . ARG A 1 187 ? -4.121 -4.699 11.359 1 97.06 187 ARG A CA 1
ATOM 1449 C C . ARG A 1 187 ? -3.357 -4.812 10.047 1 97.06 187 ARG A C 1
ATOM 1451 O O . ARG A 1 187 ? -3.043 -5.918 9.594 1 97.06 187 ARG A O 1
ATOM 1458 N N . ARG A 1 188 ? -3.178 -3.715 9.445 1 97.5 188 ARG A N 1
ATOM 1459 C CA . ARG A 1 188 ? -2.336 -3.629 8.25 1 97.5 188 ARG A CA 1
ATOM 1460 C C . ARG A 1 188 ? -1.29 -2.531 8.398 1 97.5 188 ARG A C 1
ATOM 1462 O O . ARG A 1 188 ? -1.494 -1.566 9.141 1 97.5 188 ARG A O 1
ATOM 1469 N N . TYR A 1 189 ? -0.19 -2.709 7.738 1 97.88 189 TYR A N 1
ATOM 1470 C CA . TYR A 1 189 ? 0.863 -1.699 7.711 1 97.88 189 TYR A CA 1
ATOM 1471 C C . TYR A 1 189 ? 1.011 -1.102 6.316 1 97.88 189 TYR A C 1
ATOM 1473 O O . TYR A 1 189 ? 0.566 -1.693 5.332 1 97.88 189 TYR A O 1
ATOM 1481 N N . GLY A 1 190 ? 1.677 0.096 6.289 1 96.25 190 GLY A N 1
ATOM 1482 C CA . GLY A 1 190 ? 1.89 0.861 5.07 1 96.25 190 GLY A CA 1
ATOM 1483 C C . GLY A 1 190 ? 0.988 2.076 4.965 1 96.25 190 GLY A C 1
ATOM 1484 O O . GLY A 1 190 ? 0.524 2.602 5.977 1 96.25 190 GLY A O 1
ATOM 1485 N N . GLY A 1 191 ? 0.959 2.652 3.764 1 94.38 191 GLY A N 1
ATOM 1486 C CA . GLY A 1 191 ? -0.025 3.643 3.359 1 94.38 191 GLY A CA 1
ATOM 1487 C C . GLY A 1 191 ? 0.367 5.059 3.73 1 94.38 191 GLY A C 1
ATOM 1488 O O . GLY A 1 191 ? 0.005 6.012 3.037 1 94.38 191 GLY A O 1
ATOM 1489 N N . ASP A 1 192 ? 1.107 5.348 4.938 1 96.81 192 ASP A N 1
ATOM 1490 C CA . ASP A 1 192 ? 1.443 6.703 5.367 1 96.81 192 ASP A CA 1
ATOM 1491 C C . ASP A 1 192 ? 0.211 7.605 5.355 1 96.81 192 ASP A C 1
ATOM 1493 O O . ASP A 1 192 ? -0.8 7.289 5.988 1 96.81 192 ASP A O 1
ATOM 14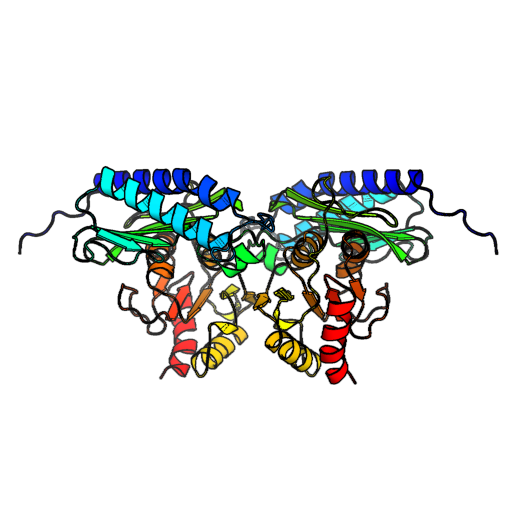97 N N . CYS A 1 193 ? 0.29 8.758 4.668 1 98.75 193 CYS A N 1
ATOM 1498 C CA . CYS A 1 193 ? -0.851 9.664 4.672 1 98.75 193 CYS A CA 1
ATOM 1499 C C . CYS A 1 193 ? -2.045 9.047 3.955 1 98.75 193 CYS A C 1
ATOM 1501 O O . CYS A 1 193 ? -3.189 9.43 4.207 1 98.75 193 CYS A O 1
ATOM 1503 N N . TYR A 1 194 ? -1.828 8.086 3.102 1 98.88 194 TYR A N 1
ATOM 1504 C CA . TYR A 1 194 ? -2.908 7.434 2.367 1 98.88 194 TYR A CA 1
ATOM 1505 C C . TYR A 1 194 ? -3.893 6.77 3.322 1 98.88 194 TYR A C 1
ATOM 1507 O O . TYR A 1 194 ? -5.098 6.75 3.066 1 98.88 194 TYR A O 1
ATOM 1515 N N . SER A 1 195 ? -3.396 6.203 4.402 1 98.81 195 SER A N 1
ATOM 1516 C CA . SER A 1 195 ? -4.227 5.535 5.398 1 98.81 195 SER A CA 1
ATOM 1517 C C . SER A 1 195 ? -5.277 6.48 5.969 1 98.81 195 SER A C 1
ATOM 1519 O O . SER A 1 195 ? -6.406 6.074 6.238 1 98.81 195 SER A O 1
ATOM 1521 N N . TYR A 1 196 ? -4.895 7.73 6.125 1 98.94 196 TYR A N 1
ATOM 1522 C CA . TYR A 1 196 ? -5.828 8.727 6.641 1 98.94 196 TYR A CA 1
ATOM 1523 C C . TYR A 1 196 ? -6.898 9.055 5.605 1 98.94 196 TYR A C 1
ATOM 1525 O O . TYR A 1 196 ? -8.062 9.281 5.961 1 98.94 196 TYR A O 1
ATOM 1533 N N . GLY A 1 197 ? -6.473 9.086 4.336 1 98.88 197 GLY A N 1
ATOM 1534 C CA . GLY A 1 197 ? -7.469 9.203 3.283 1 98.88 197 GLY A CA 1
ATOM 1535 C C . GLY A 1 197 ? -8.469 8.055 3.279 1 98.88 197 GLY A C 1
ATOM 1536 O O . GLY A 1 197 ? -9.672 8.281 3.152 1 98.88 197 GLY A O 1
ATOM 1537 N N . LEU A 1 198 ? -7.973 6.836 3.432 1 98.75 198 LEU A N 1
ATOM 1538 C CA . LEU A 1 198 ? -8.836 5.66 3.473 1 98.75 198 LEU A CA 1
ATOM 1539 C C . LEU A 1 198 ? -9.805 5.738 4.648 1 98.75 198 LEU A C 1
ATOM 1541 O O . LEU A 1 198 ? -10.969 5.344 4.527 1 98.75 198 LEU A O 1
ATOM 1545 N N . LEU A 1 199 ? -9.305 6.227 5.781 1 98.81 199 LEU A N 1
ATOM 1546 C CA . LEU A 1 199 ? -10.18 6.41 6.934 1 98.81 199 LEU A CA 1
ATOM 1547 C C . LEU A 1 199 ? -11.281 7.422 6.633 1 98.81 199 LEU A C 1
ATOM 1549 O O . LEU A 1 199 ? -12.461 7.164 6.887 1 98.81 199 LEU A O 1
ATOM 1553 N N . ALA A 1 200 ? -10.883 8.523 6.027 1 98.88 200 ALA A N 1
ATOM 1554 C CA . ALA A 1 200 ? -11.828 9.594 5.711 1 98.88 200 ALA A CA 1
ATOM 1555 C C . ALA A 1 200 ? -12.898 9.102 4.73 1 98.88 200 ALA A C 1
ATOM 1557 O O . ALA A 1 200 ? -14.016 9.617 4.715 1 98.88 200 ALA A O 1
ATOM 1558 N N . SER A 1 201 ? -12.516 8.094 3.963 1 98.38 201 SER A N 1
ATOM 1559 C CA . SER A 1 201 ? -13.422 7.59 2.932 1 98.38 201 SER A CA 1
ATOM 1560 C C . SER A 1 201 ? -14.164 6.344 3.402 1 98.38 201 SER A C 1
ATOM 1562 O O . SER A 1 201 ? -14.875 5.707 2.623 1 98.38 201 SER A O 1
ATOM 1564 N N . GLY A 1 202 ? -13.922 5.934 4.598 1 97.88 202 GLY A N 1
ATOM 1565 C CA . GLY A 1 202 ? -14.75 4.902 5.203 1 97.88 202 GLY A CA 1
ATOM 1566 C C . GLY A 1 202 ? -14.219 3.5 4.973 1 97.88 202 GLY A C 1
ATOM 1567 O O . GLY A 1 202 ? -14.969 2.523 5.078 1 97.88 202 GLY A O 1
ATOM 1568 N N . HIS A 1 203 ? -12.961 3.357 4.672 1 97.69 203 HIS A N 1
ATOM 1569 C CA . HIS A 1 203 ? -12.398 2.043 4.383 1 97.69 203 HIS A CA 1
ATOM 1570 C C . HIS A 1 203 ? -11.562 1.533 5.547 1 97.69 203 HIS A C 1
ATOM 1572 O O . HIS A 1 203 ? -11.344 0.328 5.68 1 97.69 203 HIS A O 1
ATOM 1578 N N . VAL A 1 204 ? -11.023 2.41 6.332 1 97.94 204 VAL A N 1
ATOM 1579 C CA . VAL A 1 204 ? -10.219 2.16 7.523 1 97.94 204 VAL A CA 1
ATOM 1580 C C . VAL A 1 204 ? -10.867 2.832 8.734 1 97.94 204 VAL A C 1
ATOM 1582 O O . VAL A 1 204 ? -11.523 3.869 8.602 1 97.94 204 VAL A O 1
ATOM 1585 N N . ASP A 1 205 ? -10.609 2.293 9.93 1 98.69 205 ASP A N 1
ATOM 1586 C CA . ASP A 1 205 ? -11.344 2.803 11.078 1 98.69 205 ASP A CA 1
ATOM 1587 C C . ASP A 1 205 ? -10.398 3.475 12.078 1 98.69 205 ASP A C 1
ATOM 1589 O O . ASP A 1 205 ? -10.828 4.309 12.875 1 98.69 205 ASP A O 1
ATOM 1593 N N . LEU A 1 206 ? -9.188 2.957 12.047 1 98.81 206 LEU A N 1
ATOM 1594 C CA . LEU A 1 206 ? -8.188 3.449 12.984 1 98.81 206 LEU A CA 1
ATOM 1595 C C . LEU A 1 206 ? -6.832 3.605 12.297 1 98.81 206 LEU A C 1
ATOM 1597 O O . LEU A 1 206 ? -6.422 2.738 11.523 1 98.81 206 LEU A O 1
ATOM 1601 N N . VAL A 1 207 ? -6.219 4.719 12.539 1 98.88 207 VAL A N 1
ATOM 1602 C CA . VAL A 1 207 ? -4.805 4.902 12.219 1 98.88 207 VAL A CA 1
ATOM 1603 C C . VAL A 1 207 ? -4.047 5.355 13.461 1 98.88 207 VAL A C 1
ATOM 1605 O O . VAL A 1 207 ? -4.449 6.316 14.125 1 98.88 207 VAL A O 1
ATOM 1608 N N . VAL A 1 208 ? -2.992 4.641 13.82 1 98.62 208 VAL A N 1
ATOM 1609 C CA . VAL A 1 208 ? -2.201 4.941 15.008 1 98.62 208 VAL A CA 1
ATOM 1610 C C . VAL A 1 208 ? -0.72 5.012 14.633 1 98.62 208 VAL A C 1
ATOM 1612 O O . VAL A 1 208 ? -0.181 4.082 14.031 1 98.62 208 VAL A O 1
ATOM 1615 N N . GLU A 1 209 ? -0.096 6.09 15.008 1 98.06 209 GLU A N 1
ATOM 1616 C CA . GLU A 1 209 ? 1.297 6.305 14.625 1 98.06 209 GLU A CA 1
ATOM 1617 C C . GLU A 1 209 ? 2.07 7.012 15.734 1 98.06 209 GLU A C 1
ATOM 1619 O O . GLU A 1 209 ? 1.475 7.629 16.625 1 98.06 209 GLU A O 1
ATOM 1624 N N . ALA A 1 210 ? 3.336 6.898 15.672 1 96.81 210 ALA A N 1
ATOM 1625 C CA . ALA A 1 210 ? 4.273 7.605 16.531 1 96.81 210 ALA A CA 1
ATOM 1626 C C . ALA A 1 210 ? 5.449 8.164 15.734 1 96.81 210 ALA A C 1
ATOM 1628 O O . ALA A 1 210 ? 5.727 7.703 14.625 1 96.81 210 ALA A O 1
ATOM 1629 N N . GLY A 1 211 ? 6.027 9.234 16.266 1 95.56 211 GLY A N 1
ATOM 1630 C CA . GLY A 1 211 ? 7.223 9.805 15.664 1 95.56 211 GLY A CA 1
ATOM 1631 C C . GLY A 1 211 ? 6.926 10.727 14.508 1 95.56 211 GLY A C 1
ATOM 1632 O O . GLY A 1 211 ? 7.789 10.969 13.656 1 95.56 211 GLY A O 1
ATOM 1633 N N . LEU A 1 212 ? 5.738 11.211 14.406 1 96.94 212 LEU A N 1
ATOM 1634 C CA . LEU A 1 212 ? 5.371 12.102 13.305 1 96.94 212 LEU A CA 1
ATOM 1635 C C . LEU A 1 212 ? 5.809 13.531 13.594 1 96.94 212 LEU A C 1
ATOM 1637 O O . LEU A 1 212 ? 5.855 13.953 14.75 1 96.94 212 LEU A O 1
ATOM 1641 N N . GLN A 1 213 ? 6.129 14.234 12.562 1 96.25 213 GLN A N 1
ATOM 1642 C CA . GLN A 1 213 ? 6.371 15.672 12.625 1 96.25 213 GLN A CA 1
ATOM 1643 C C . GLN A 1 213 ? 5.109 16.453 12.289 1 96.25 213 GLN A C 1
ATOM 1645 O O . GLN A 1 213 ? 4.18 15.922 11.68 1 96.25 213 GLN A O 1
ATOM 1650 N N . PRO A 1 214 ? 5.07 17.703 12.664 1 95.69 214 PRO A N 1
ATOM 1651 C CA . PRO A 1 214 ? 3.854 18.484 12.438 1 95.69 214 PRO A CA 1
ATOM 1652 C C . PRO A 1 214 ? 3.424 18.5 10.977 1 95.69 214 PRO A C 1
ATOM 1654 O O . PRO A 1 214 ? 2.234 18.391 10.672 1 95.69 214 PRO A O 1
ATOM 1657 N N . TYR A 1 215 ? 4.352 18.578 10.047 1 95.88 215 TYR A N 1
ATOM 1658 C CA . TYR A 1 215 ? 3.979 18.641 8.633 1 95.88 215 TYR A CA 1
ATOM 1659 C C . TYR A 1 215 ? 3.41 17.312 8.164 1 95.88 215 TYR A C 1
ATOM 1661 O O . TYR A 1 215 ? 2.812 17.234 7.086 1 95.88 215 TYR A O 1
ATOM 1669 N N . ASP A 1 216 ? 3.469 16.25 9.047 1 97.12 216 ASP A N 1
ATOM 1670 C CA . ASP A 1 216 ? 2.922 14.945 8.727 1 97.12 216 ASP A CA 1
ATOM 1671 C C . ASP A 1 216 ? 1.438 14.867 9.07 1 97.12 216 ASP A C 1
ATOM 1673 O O . ASP A 1 216 ? 0.71 14.031 8.523 1 97.12 216 ASP A O 1
ATOM 1677 N N . TYR A 1 217 ? 0.999 15.734 10.062 1 98.06 217 TYR A N 1
ATOM 1678 C CA . TYR A 1 217 ? -0.349 15.43 10.531 1 98.06 217 TYR A CA 1
ATOM 1679 C C . TYR A 1 217 ? -1.244 16.656 10.445 1 98.06 217 TYR A C 1
ATOM 1681 O O . TYR A 1 217 ? -2.469 16.547 10.531 1 98.06 217 TYR A O 1
ATOM 1689 N N . LEU A 1 218 ? -0.724 17.859 10.297 1 98.06 218 LEU A N 1
ATOM 1690 C CA . LEU A 1 218 ? -1.552 19.062 10.32 1 98.06 218 LEU A CA 1
ATOM 1691 C C . LEU A 1 218 ? -2.543 19.062 9.164 1 98.06 218 LEU A C 1
ATOM 1693 O O . LEU A 1 218 ? -3.707 19.438 9.336 1 98.06 218 LEU A O 1
ATOM 1697 N N . ALA A 1 219 ? -2.072 18.625 7.992 1 98.69 219 ALA A N 1
ATOM 1698 C CA . ALA A 1 219 ? -2.943 18.578 6.82 1 98.69 219 ALA A CA 1
ATOM 1699 C C . ALA A 1 219 ? -4.031 17.516 6.988 1 98.69 219 ALA A C 1
ATOM 1701 O O . ALA A 1 219 ? -5.094 17.594 6.367 1 98.69 219 ALA A O 1
ATOM 1702 N N . LEU A 1 220 ? -3.799 16.516 7.801 1 98.88 220 LEU A N 1
ATOM 1703 C CA . LEU A 1 220 ? -4.715 15.398 7.957 1 98.88 220 LEU A CA 1
ATOM 1704 C C . LEU A 1 220 ? -5.934 15.805 8.781 1 98.88 220 LEU A C 1
ATOM 1706 O O . LEU A 1 220 ? -7.027 15.258 8.586 1 98.88 220 LEU A O 1
ATOM 1710 N N . MET A 1 221 ? -5.809 16.75 9.664 1 98.69 221 MET A N 1
ATOM 1711 C CA . MET A 1 221 ? -6.797 17.078 10.688 1 98.69 221 MET A CA 1
ATOM 1712 C C . MET A 1 221 ? -8.102 17.547 10.062 1 98.69 221 MET A C 1
ATOM 1714 O O . MET A 1 221 ? -9.156 16.969 10.289 1 98.69 221 MET A O 1
ATOM 1718 N N . PRO A 1 222 ? -8.07 18.594 9.156 1 98.81 222 PRO A N 1
ATOM 1719 C CA . PRO A 1 222 ? -9.336 19.031 8.578 1 98.81 222 PRO A CA 1
ATOM 1720 C C . PRO A 1 222 ? -10.008 17.938 7.742 1 98.81 222 PRO A C 1
ATOM 1722 O O . PRO A 1 222 ? -11.242 17.891 7.664 1 98.81 222 PRO A O 1
ATOM 1725 N N . VAL A 1 223 ? -9.219 17.062 7.129 1 98.94 223 VAL A N 1
ATOM 1726 C CA . VAL A 1 223 ? -9.773 15.984 6.305 1 98.94 223 VAL A CA 1
ATOM 1727 C C . VAL A 1 223 ? -10.508 14.984 7.188 1 98.94 223 VAL A C 1
ATOM 1729 O O . VAL A 1 223 ? -11.664 14.641 6.926 1 98.94 223 VAL A O 1
ATOM 1732 N N . ILE A 1 224 ? -9.844 14.523 8.258 1 98.94 224 ILE A N 1
ATOM 1733 C CA . ILE A 1 224 ? -10.43 13.531 9.148 1 98.94 224 ILE A CA 1
ATOM 1734 C C . ILE A 1 224 ? -11.664 14.109 9.836 1 98.94 224 ILE A C 1
ATOM 1736 O O . ILE A 1 224 ? -12.719 13.477 9.875 1 98.94 224 ILE A O 1
ATOM 1740 N N . GLU A 1 225 ? -11.547 15.344 10.328 1 98.69 225 GLU A N 1
ATOM 1741 C CA . GLU A 1 225 ? -12.656 15.992 11.016 1 98.69 225 GLU A CA 1
ATOM 1742 C C . GLU A 1 225 ? -13.828 16.25 10.062 1 98.69 225 GLU A C 1
ATOM 1744 O O . GLU A 1 225 ? -14.984 16 10.414 1 98.69 225 GLU A O 1
ATOM 1749 N N . GLY A 1 226 ? -13.508 16.672 8.867 1 98.75 226 GLY A N 1
ATOM 1750 C CA . GLY A 1 226 ? -14.539 16.906 7.867 1 98.75 226 GLY A CA 1
ATOM 1751 C C . GLY A 1 226 ? -15.266 15.641 7.453 1 98.75 226 GLY A C 1
ATOM 1752 O O . GLY A 1 226 ? -16.406 15.695 6.988 1 98.75 226 GLY A O 1
ATOM 1753 N N . ALA A 1 227 ? -14.633 14.523 7.586 1 98.81 227 ALA A N 1
ATOM 1754 C CA . ALA A 1 227 ? -15.219 13.234 7.238 1 98.81 227 ALA A CA 1
ATOM 1755 C C . ALA A 1 227 ? -16.031 12.672 8.398 1 98.81 227 ALA A C 1
ATOM 1757 O O . ALA A 1 227 ? -16.656 11.617 8.273 1 98.81 227 ALA A O 1
ATOM 1758 N N . GLY A 1 228 ? -15.992 13.352 9.508 1 98.69 228 GLY A N 1
ATOM 1759 C CA . GLY A 1 228 ? -16.75 12.922 10.672 1 98.69 228 GLY A CA 1
ATOM 1760 C C . GLY A 1 228 ? -15.914 12.109 11.648 1 98.69 228 GLY A C 1
ATOM 1761 O O . GLY A 1 228 ? -16.438 11.641 12.664 1 98.69 228 GLY A O 1
ATOM 1762 N N . GLY A 1 229 ? -14.648 11.977 11.398 1 98.75 229 GLY A N 1
ATOM 1763 C CA . GLY A 1 229 ? -13.758 11.258 12.297 1 98.75 229 GLY A CA 1
ATOM 1764 C C . GLY A 1 229 ? -13.164 12.133 13.383 1 98.75 229 GLY A C 1
ATOM 1765 O O . GLY A 1 229 ? -13.547 13.297 13.523 1 98.75 229 GLY A O 1
ATOM 1766 N N . VAL A 1 230 ? -12.266 11.445 14.18 1 98.5 230 VAL A N 1
ATOM 1767 C CA . VAL A 1 230 ? -11.562 12.117 15.273 1 98.5 230 VAL A CA 1
ATOM 1768 C C . VAL A 1 230 ? -10.062 11.906 15.125 1 98.5 230 VAL A C 1
ATOM 1770 O O . VAL A 1 230 ? -9.609 10.812 14.773 1 98.5 230 VAL A O 1
ATOM 1773 N N . ILE A 1 231 ? -9.297 12.922 15.406 1 98.56 231 ILE A N 1
ATOM 1774 C CA . ILE A 1 231 ? -7.848 12.812 15.359 1 98.56 231 ILE A CA 1
ATOM 1775 C C . ILE A 1 231 ? -7.227 13.617 16.5 1 98.56 231 ILE A C 1
ATOM 1777 O O . ILE A 1 231 ? -7.566 14.789 16.688 1 98.56 231 ILE A O 1
ATOM 1781 N N . THR A 1 232 ? -6.43 13.016 17.344 1 97.31 232 THR A N 1
ATOM 1782 C CA . THR A 1 232 ? -5.77 13.617 18.484 1 97.31 232 THR A CA 1
ATOM 1783 C C . THR A 1 232 ? -4.402 12.977 18.719 1 97.31 232 THR A C 1
ATOM 1785 O O . THR A 1 232 ? -3.979 12.117 17.953 1 97.31 232 THR A O 1
ATOM 1788 N N . ASP A 1 233 ? -3.75 13.477 19.672 1 96 233 ASP A N 1
ATOM 1789 C CA . ASP A 1 233 ? -2.609 12.703 20.156 1 96 233 ASP A CA 1
ATOM 1790 C C . ASP A 1 233 ? -3.066 11.539 21.031 1 96 233 ASP A C 1
ATOM 1792 O O . ASP A 1 233 ? -4.266 11.312 21.188 1 96 233 ASP A O 1
ATOM 1796 N N . TRP A 1 234 ? -2.143 10.758 21.594 1 95.69 234 TRP A N 1
ATOM 1797 C CA . TRP A 1 234 ? -2.469 9.539 22.328 1 95.69 234 TRP A CA 1
ATOM 1798 C C . TRP A 1 234 ? -3.059 9.867 23.688 1 95.69 234 TRP A C 1
ATOM 1800 O O . TRP A 1 234 ? -3.51 8.977 24.406 1 95.69 234 TRP A O 1
ATOM 1810 N N . SER A 1 235 ? -3.17 11.164 24.047 1 92.12 235 SER A N 1
ATOM 1811 C CA . SER A 1 235 ? -3.789 11.594 25.297 1 92.12 235 SER A CA 1
ATOM 1812 C C . SER A 1 235 ? -5.145 12.242 25.047 1 92.12 235 SER A C 1
ATOM 1814 O O . SER A 1 235 ? -5.777 12.742 25.984 1 92.12 235 SER A O 1
ATOM 1816 N N . GLY A 1 236 ? -5.508 12.289 23.859 1 94.31 236 GLY A N 1
ATOM 1817 C CA . GLY A 1 236 ? -6.793 12.867 23.516 1 94.31 236 GLY A CA 1
ATOM 1818 C C . GLY A 1 236 ? -6.734 14.367 23.297 1 94.31 236 GLY A C 1
ATOM 1819 O O . GLY A 1 236 ? -7.766 15.023 23.125 1 94.31 236 GLY A O 1
ATOM 1820 N N . GLN A 1 237 ? -5.559 14.898 23.297 1 94.12 237 GLN A N 1
ATOM 1821 C CA . GLN A 1 237 ? -5.398 16.328 23.125 1 94.12 237 GLN A CA 1
ATOM 1822 C C . GLN A 1 237 ? -5.324 16.703 21.641 1 94.12 237 GLN A C 1
ATOM 1824 O O . GLN A 1 237 ? -4.828 15.922 20.828 1 94.12 237 GLN A O 1
ATOM 1829 N N . PRO A 1 238 ? -5.777 17.906 21.328 1 94.44 238 PRO A N 1
ATOM 1830 C CA . PRO A 1 238 ? -5.672 18.344 19.938 1 94.44 238 PRO A CA 1
ATOM 1831 C C . PRO A 1 238 ? -4.227 18.422 19.453 1 94.44 238 PRO A C 1
ATOM 1833 O O . PRO A 1 238 ? -3.332 18.781 20.219 1 94.44 238 PRO A O 1
ATOM 1836 N N . LEU A 1 239 ? -4.066 18.125 18.203 1 95.75 239 LEU A N 1
ATOM 1837 C CA . LEU A 1 239 ? -2.746 18.203 17.578 1 95.75 239 LEU A CA 1
ATOM 1838 C C . LEU A 1 239 ? -2.412 19.625 17.188 1 95.75 239 LEU A C 1
ATOM 1840 O O . LEU A 1 239 ? -3.299 20.391 16.797 1 95.75 239 LEU A O 1
ATOM 1844 N N . GLY A 1 240 ? -1.192 19.984 17.312 1 92.44 240 GLY A N 1
ATOM 1845 C CA . GLY A 1 240 ? -0.664 21.266 16.891 1 92.44 240 GLY A CA 1
ATOM 1846 C C . GLY A 1 240 ? 0.822 21.234 16.578 1 92.44 240 GLY A C 1
ATOM 1847 O O . GLY A 1 240 ? 1.404 20.156 16.438 1 92.44 240 GLY A O 1
ATOM 1848 N N . LEU A 1 241 ? 1.387 22.375 16.422 1 90.56 241 LEU A N 1
ATOM 1849 C CA . LEU A 1 241 ? 2.789 22.516 16.031 1 90.56 241 LEU A CA 1
ATOM 1850 C C . LEU A 1 241 ? 3.703 21.969 17.125 1 90.56 241 LEU A C 1
ATOM 1852 O O . LEU A 1 241 ? 4.848 21.594 16.859 1 90.56 241 LEU A O 1
ATOM 1856 N N . ALA A 1 242 ? 3.209 21.828 18.312 1 89.69 242 ALA A N 1
ATOM 1857 C CA . ALA A 1 242 ? 4.051 21.453 19.453 1 89.69 242 ALA A CA 1
ATOM 1858 C C . ALA A 1 242 ? 3.82 20 19.844 1 89.69 242 ALA A C 1
ATOM 1860 O O . ALA A 1 242 ? 4.461 19.484 20.766 1 89.69 242 ALA A O 1
ATOM 1861 N N . SER A 1 243 ? 2.916 19.312 19.156 1 92.25 243 SER A N 1
ATOM 1862 C CA . SER A 1 243 ? 2.625 17.922 19.5 1 92.25 243 SER A CA 1
ATOM 1863 C C . SER A 1 243 ? 3.854 17.047 19.328 1 92.25 243 SER A C 1
ATOM 1865 O O . SER A 1 243 ? 4.742 17.359 18.531 1 92.25 243 SER A O 1
ATOM 1867 N N . GLN A 1 244 ? 3.947 15.875 20.016 1 88.69 244 GLN A N 1
ATOM 1868 C CA . GLN A 1 244 ? 5.141 15.047 20.125 1 88.69 244 GLN A CA 1
ATOM 1869 C C . GLN A 1 244 ? 5.121 13.914 19.109 1 88.69 244 GLN A C 1
ATOM 1871 O O . GLN A 1 244 ? 5.887 12.953 19.219 1 88.69 244 GLN A O 1
ATOM 1876 N N . GLY A 1 245 ? 4.184 13.82 18.281 1 94 245 GLY A N 1
ATOM 1877 C CA . GLY A 1 245 ? 4.27 12.93 17.125 1 94 245 GLY A CA 1
ATOM 1878 C C . GLY A 1 245 ? 3.441 11.672 17.297 1 94 245 GLY A C 1
ATOM 1879 O O . GLY A 1 245 ? 3.352 10.859 16.375 1 94 245 GLY A O 1
ATOM 1880 N N . ARG A 1 246 ? 2.855 11.453 18.547 1 96.19 246 ARG A N 1
ATOM 1881 C CA . ARG A 1 246 ? 1.877 10.391 18.75 1 96.19 246 ARG A CA 1
ATOM 1882 C C . ARG A 1 246 ? 0.504 10.805 18.219 1 96.19 246 ARG A C 1
ATOM 1884 O O . ARG A 1 246 ? -0.078 11.781 18.703 1 96.19 246 ARG A O 1
ATOM 1891 N N . VAL A 1 247 ? 0.038 10.078 17.219 1 97.81 247 VAL A N 1
ATOM 1892 C CA . VAL A 1 247 ? -1.206 10.477 16.578 1 97.81 247 VAL A CA 1
ATOM 1893 C C . VAL A 1 247 ? -2.154 9.281 16.5 1 97.81 247 VAL A C 1
ATOM 1895 O O . VAL A 1 247 ? -1.739 8.172 16.156 1 97.81 247 VAL A O 1
ATOM 1898 N N . ILE A 1 248 ? -3.422 9.453 16.844 1 98.5 248 ILE A N 1
ATOM 1899 C CA . ILE A 1 248 ? -4.484 8.477 16.641 1 98.5 248 ILE A CA 1
ATOM 1900 C C . ILE A 1 248 ? -5.648 9.133 15.891 1 98.5 248 ILE A C 1
ATOM 1902 O O . ILE A 1 248 ? -6.109 10.211 16.281 1 98.5 248 ILE A O 1
ATOM 1906 N N . ALA A 1 249 ? -6.047 8.594 14.836 1 98.88 249 ALA A N 1
ATOM 1907 C CA . ALA A 1 249 ? -7.258 8.953 14.102 1 98.88 249 ALA A CA 1
ATOM 1908 C C . ALA A 1 249 ? -8.266 7.805 14.109 1 98.88 249 ALA A C 1
ATOM 1910 O O . ALA A 1 249 ? -7.891 6.641 13.938 1 98.88 249 ALA A O 1
ATOM 1911 N N . ALA A 1 250 ? -9.5 8.133 14.367 1 98.94 250 ALA A N 1
ATOM 1912 C CA . ALA A 1 250 ? -10.547 7.117 14.469 1 98.94 250 ALA A CA 1
ATOM 1913 C C . ALA A 1 250 ? -11.797 7.539 13.703 1 98.94 250 ALA A C 1
ATOM 1915 O O . ALA A 1 250 ? -12.094 8.734 13.602 1 98.94 250 ALA A O 1
ATOM 1916 N N . ALA A 1 251 ? -12.539 6.566 13.281 1 98.75 251 ALA A N 1
ATOM 1917 C CA . ALA A 1 251 ? -13.727 6.773 12.461 1 98.75 251 ALA A CA 1
ATOM 1918 C C . ALA A 1 251 ? -14.844 7.422 13.273 1 98.75 251 ALA A C 1
ATOM 1920 O O . ALA A 1 251 ? -15.672 8.156 12.734 1 98.75 251 ALA A O 1
ATOM 1921 N N . THR A 1 252 ? -14.891 7.105 14.602 1 98.81 252 THR A N 1
ATOM 1922 C CA . THR A 1 252 ? -15.93 7.637 15.469 1 98.81 252 THR A CA 1
ATOM 1923 C C . THR A 1 252 ? -15.352 8.023 16.828 1 98.81 252 THR A C 1
ATOM 1925 O O . THR A 1 252 ? -14.32 7.492 17.25 1 98.81 252 THR A O 1
ATOM 1928 N N . PRO A 1 253 ? -16.062 8.961 17.5 1 98.44 253 PRO A N 1
ATOM 1929 C CA . PRO A 1 253 ? -15.633 9.32 18.844 1 98.44 253 PRO A CA 1
ATOM 1930 C C . PRO A 1 253 ? -15.633 8.133 19.797 1 98.44 253 PRO A C 1
ATOM 1932 O O . PRO A 1 253 ? -14.758 8.031 20.672 1 98.44 253 PRO A O 1
ATOM 1935 N N . GLN A 1 254 ? -16.578 7.262 19.641 1 98.44 254 GLN A N 1
ATOM 1936 C CA . GLN A 1 254 ? -16.656 6.09 20.516 1 98.44 254 GLN A CA 1
ATOM 1937 C C . GLN A 1 254 ? -15.461 5.172 20.312 1 98.44 254 GLN A C 1
ATOM 1939 O O . GLN A 1 254 ? -14.852 4.715 21.266 1 98.44 254 GLN A O 1
ATOM 1944 N N . LEU A 1 255 ? -15.188 4.875 19.047 1 98.62 255 LEU A N 1
ATOM 1945 C CA . LEU A 1 255 ? -14.023 4.051 18.734 1 98.62 255 LEU A CA 1
ATOM 1946 C C . LEU A 1 255 ? -12.742 4.703 19.25 1 98.62 255 LEU A C 1
ATOM 1948 O O . LEU A 1 255 ? -11.852 4.02 19.766 1 98.62 255 LEU A O 1
ATOM 1952 N N . HIS A 1 256 ? -12.68 6.012 19.125 1 98.38 256 HIS A N 1
ATOM 1953 C CA . HIS A 1 256 ? -11.547 6.789 19.625 1 98.38 256 HIS A CA 1
ATOM 1954 C C . HIS A 1 256 ? -11.344 6.586 21.125 1 98.38 256 HIS A C 1
ATOM 1956 O O . HIS A 1 256 ? -10.227 6.297 21.562 1 98.38 256 HIS A O 1
ATOM 1962 N N . ARG A 1 257 ? -12.344 6.684 21.844 1 97.06 257 ARG A N 1
ATOM 1963 C CA . ARG A 1 257 ? -12.273 6.527 23.281 1 97.06 257 ARG A CA 1
ATOM 1964 C C . ARG A 1 257 ? -11.82 5.125 23.672 1 97.06 257 ARG A C 1
ATOM 1966 O O . ARG A 1 257 ? -10.992 4.953 24.562 1 97.06 257 ARG A O 1
ATOM 1973 N N . GLU A 1 258 ? -12.336 4.137 22.984 1 96.94 258 GLU A N 1
ATOM 1974 C CA . GLU A 1 258 ? -11.945 2.758 23.25 1 96.94 258 GLU A CA 1
ATOM 1975 C C . GLU A 1 258 ? -10.453 2.547 22.984 1 96.94 258 GLU A C 1
ATOM 1977 O O . GLU A 1 258 ? -9.75 1.931 23.781 1 96.94 258 GLU A O 1
ATOM 1982 N N . ALA A 1 259 ? -10.008 3.053 21.859 1 97.88 259 ALA A N 1
ATOM 1983 C CA . ALA A 1 259 ? -8.602 2.902 21.484 1 97.88 259 ALA A CA 1
ATOM 1984 C C . ALA A 1 259 ? -7.695 3.645 22.469 1 97.88 259 ALA A C 1
ATOM 1986 O O . ALA A 1 259 ? -6.633 3.139 22.844 1 97.88 259 ALA A O 1
ATOM 1987 N N . MET A 1 260 ? -8.125 4.797 22.875 1 95.56 260 MET A N 1
ATOM 1988 C CA . MET A 1 260 ? -7.34 5.609 23.812 1 95.56 260 MET A CA 1
ATOM 1989 C C . MET A 1 260 ? -7.176 4.902 25.141 1 95.56 260 MET A C 1
ATOM 1991 O O . MET A 1 260 ? -6.133 5.012 25.797 1 95.56 260 MET A O 1
ATOM 1995 N N . ARG A 1 261 ? -8.195 4.273 25.547 1 92.88 261 ARG A N 1
ATOM 1996 C CA . ARG A 1 261 ? -8.109 3.52 26.797 1 92.88 261 ARG A CA 1
ATOM 1997 C C . ARG A 1 261 ? -7.012 2.463 26.734 1 92.88 261 ARG A C 1
ATOM 1999 O O . ARG A 1 261 ? -6.285 2.246 27.703 1 92.88 261 ARG A O 1
ATOM 2006 N N . MET A 1 262 ? -6.906 1.906 25.594 1 91.56 262 MET A N 1
ATOM 2007 C CA . MET A 1 262 ? -5.902 0.862 25.422 1 91.56 262 MET A CA 1
ATOM 2008 C C . MET A 1 262 ? -4.508 1.465 25.281 1 91.56 262 MET A C 1
ATOM 2010 O O . MET A 1 262 ? -3.535 0.925 25.812 1 91.56 262 MET A O 1
ATOM 2014 N N . LEU A 1 263 ? -4.391 2.588 24.578 1 92.12 263 LEU A N 1
ATOM 2015 C CA . LEU A 1 263 ? -3.102 3.236 24.359 1 92.12 263 LEU A CA 1
ATOM 2016 C C . LEU A 1 263 ? -2.596 3.873 25.656 1 92.12 263 LEU A C 1
ATOM 2018 O O . LEU A 1 263 ? -1.391 3.889 25.906 1 92.12 263 LEU A O 1
ATOM 2022 N N . GLY A 1 264 ? -3.469 4.699 26.328 1 76.62 264 GLY A N 1
ATOM 2023 C CA . GLY A 1 264 ? -3.141 5.418 27.547 1 76.62 264 GLY A CA 1
ATOM 2024 C C . GLY A 1 264 ? -2.715 4.508 28.688 1 76.62 264 GLY A C 1
ATOM 2025 O O . GLY A 1 264 ? -1.942 4.914 29.562 1 76.62 264 GLY A O 1
ATOM 2026 N N . ALA A 1 265 ? -3.428 3.396 28.672 1 56.88 265 ALA A N 1
ATOM 2027 C CA . ALA A 1 265 ? -3.012 2.512 29.75 1 56.88 265 ALA A CA 1
ATOM 2028 C C . ALA A 1 265 ? -1.513 2.234 29.688 1 56.88 265 ALA A C 1
ATOM 2030 O O . ALA A 1 265 ? -0.887 1.942 30.719 1 56.88 265 ALA A O 1
ATOM 2031 N N . ALA A 1 266 ? -0.997 2.369 28.578 1 48.72 266 ALA A N 1
ATOM 2032 C CA . ALA A 1 266 ? 0.416 2.014 28.469 1 48.72 266 ALA A CA 1
ATOM 2033 C C . ALA A 1 266 ? 1.306 3.232 28.703 1 48.72 266 ALA A C 1
ATOM 2035 O O . ALA A 1 266 ? 2.486 3.092 29.031 1 48.72 266 ALA A O 1
ATOM 2036 N N . VAL A 1 267 ? 0.838 4.52 28.297 1 48.94 267 VAL A N 1
ATOM 2037 C CA . VAL A 1 267 ? 1.695 5.691 28.406 1 48.94 267 VAL A CA 1
ATOM 2038 C C . VAL A 1 267 ? 1.648 6.234 29.828 1 48.94 267 VAL A C 1
ATOM 2040 O O . VAL A 1 267 ? 2.377 7.172 30.172 1 48.94 267 VAL A O 1
ATOM 2043 N N . THR A 1 268 ? 0.623 5.875 30.594 1 42.09 268 THR A N 1
ATOM 2044 C CA . THR A 1 268 ? 0.806 6.293 31.984 1 42.09 268 THR A CA 1
ATOM 2045 C C . THR A 1 268 ? 1.896 5.465 32.656 1 42.09 268 THR A C 1
ATOM 2047 O O . THR A 1 268 ? 2.027 4.266 32.375 1 42.09 268 THR A O 1
ATOM 2050 N N . MET B 1 1 ? 9.859 -43.688 -23.688 1 35.56 1 MET B N 1
ATOM 2051 C CA . MET B 1 1 ? 9.477 -42.406 -23.062 1 35.56 1 MET B CA 1
ATOM 2052 C C . MET B 1 1 ? 9.227 -41.344 -24.125 1 35.56 1 MET B C 1
ATOM 2054 O O . MET B 1 1 ? 10.133 -41 -24.875 1 35.56 1 MET B O 1
ATOM 2058 N N . GLN B 1 2 ? 8.086 -41.312 -24.734 1 37.12 2 GLN B N 1
ATOM 2059 C CA . GLN B 1 2 ? 7.805 -40.375 -25.812 1 37.12 2 GLN B CA 1
ATOM 2060 C C . GLN B 1 2 ? 8.164 -38.938 -25.422 1 37.12 2 GLN B C 1
ATOM 2062 O O . GLN B 1 2 ? 7.715 -38.469 -24.375 1 37.12 2 GLN B O 1
ATOM 2067 N N . THR B 1 3 ? 9.25 -38.438 -25.703 1 42.84 3 THR B N 1
ATOM 2068 C CA . THR B 1 3 ? 9.805 -37.125 -25.453 1 42.84 3 THR B CA 1
ATOM 2069 C C . THR B 1 3 ? 8.82 -36.031 -25.875 1 42.84 3 THR B C 1
ATOM 2071 O O . THR B 1 3 ? 8.438 -35.969 -27.047 1 42.84 3 THR B O 1
ATOM 2074 N N . SER B 1 4 ? 7.801 -35.75 -25.094 1 50.66 4 SER B N 1
ATOM 2075 C CA . SER B 1 4 ? 6.93 -34.625 -25.422 1 50.66 4 SER B CA 1
ATOM 2076 C C . SER B 1 4 ? 7.719 -33.5 -26.078 1 50.66 4 SER B C 1
ATOM 2078 O O . SER B 1 4 ? 8.859 -33.25 -25.688 1 50.66 4 SER B O 1
ATOM 2080 N N . PRO B 1 5 ? 7.363 -33.219 -27.312 1 57.44 5 PRO B N 1
ATOM 2081 C CA . PRO B 1 5 ? 8.07 -32.125 -28 1 57.44 5 PRO B CA 1
ATOM 2082 C C . PRO B 1 5 ? 8.242 -30.906 -27.109 1 57.44 5 PRO B C 1
ATOM 2084 O O . PRO B 1 5 ? 7.445 -30.672 -26.203 1 57.44 5 PRO B O 1
ATOM 2087 N N . PRO B 1 6 ? 9.43 -30.328 -27.156 1 66.62 6 PRO B N 1
ATOM 2088 C CA . PRO B 1 6 ? 9.695 -29.094 -26.422 1 66.62 6 PRO B CA 1
ATOM 2089 C C . PRO B 1 6 ? 8.633 -28.031 -26.656 1 66.62 6 PRO B C 1
ATOM 2091 O O . PRO B 1 6 ? 8 -28 -27.719 1 66.62 6 PRO B O 1
ATOM 2094 N N . LEU B 1 7 ? 8.188 -27.422 -25.516 1 82.38 7 LEU B N 1
ATOM 2095 C CA . LEU B 1 7 ? 7.246 -26.312 -25.656 1 82.38 7 LEU B CA 1
ATOM 2096 C C . LEU B 1 7 ? 7.715 -25.312 -26.703 1 82.38 7 LEU B C 1
ATOM 2098 O O . LEU B 1 7 ? 8.867 -24.875 -26.688 1 82.38 7 LEU B O 1
ATOM 2102 N N . THR B 1 8 ? 6.887 -25.078 -27.719 1 85.56 8 THR B N 1
ATOM 2103 C CA . THR B 1 8 ? 7.301 -24.172 -28.781 1 85.56 8 THR B CA 1
ATOM 2104 C C . THR B 1 8 ? 7.027 -22.719 -28.375 1 85.56 8 THR B C 1
ATOM 2106 O O . THR B 1 8 ? 6.156 -22.453 -27.547 1 85.56 8 THR B O 1
ATOM 2109 N N . ALA B 1 9 ? 7.805 -21.859 -28.938 1 88.94 9 ALA B N 1
ATOM 2110 C CA . ALA B 1 9 ? 7.617 -20.438 -28.734 1 88.94 9 ALA B CA 1
ATOM 2111 C C . ALA B 1 9 ? 6.219 -20 -29.156 1 88.94 9 ALA B C 1
ATOM 2113 O O . ALA B 1 9 ? 5.617 -19.125 -28.531 1 88.94 9 ALA B O 1
ATOM 2114 N N . GLN B 1 10 ? 5.723 -20.656 -30.141 1 90.06 10 GLN B N 1
ATOM 2115 C CA . GLN B 1 10 ? 4.395 -20.328 -30.656 1 90.06 10 GLN B CA 1
ATOM 2116 C C . GLN B 1 10 ? 3.311 -20.703 -29.641 1 90.06 10 GLN B C 1
ATOM 2118 O O . GLN B 1 10 ? 2.357 -19.953 -29.438 1 90.06 10 GLN B O 1
ATOM 2123 N N . GLN B 1 11 ? 3.479 -21.828 -29.047 1 93.5 11 GLN B N 1
ATOM 2124 C CA . GLN B 1 11 ? 2.52 -22.297 -28.047 1 93.5 11 GLN B CA 1
ATOM 2125 C C . GLN B 1 11 ? 2.506 -21.359 -26.844 1 93.5 11 GLN B C 1
ATOM 2127 O O . GLN B 1 11 ? 1.439 -20.969 -26.359 1 93.5 11 GLN B O 1
ATOM 2132 N N . LEU B 1 12 ? 3.65 -20.969 -26.438 1 95.06 12 LEU B N 1
ATOM 2133 C CA . LEU B 1 12 ? 3.762 -20.078 -25.281 1 95.06 12 LEU B CA 1
ATOM 2134 C C . LEU B 1 12 ? 3.197 -18.703 -25.609 1 95.06 12 LEU B C 1
ATOM 2136 O O . LEU B 1 12 ? 2.572 -18.078 -24.75 1 95.06 12 LEU B O 1
ATOM 2140 N N . ALA B 1 13 ? 3.381 -18.297 -26.812 1 95.75 13 ALA B N 1
ATOM 2141 C CA . ALA B 1 13 ? 2.824 -17.016 -27.234 1 95.75 13 ALA B CA 1
ATOM 2142 C C . ALA B 1 13 ? 1.299 -17.047 -27.219 1 95.75 13 ALA B C 1
ATOM 2144 O O . ALA B 1 13 ? 0.655 -16.062 -26.844 1 95.75 13 ALA B O 1
ATOM 2145 N N . ALA B 1 14 ? 0.751 -18.156 -27.641 1 97.06 14 ALA B N 1
ATOM 2146 C CA . ALA B 1 14 ? -0.702 -18.312 -27.641 1 97.06 14 ALA B CA 1
ATOM 2147 C C . ALA B 1 14 ? -1.253 -18.297 -26.203 1 97.06 14 ALA B C 1
ATOM 2149 O O . ALA B 1 14 ? -2.262 -17.641 -25.938 1 97.06 14 ALA B O 1
ATOM 2150 N N . PHE B 1 15 ? -0.556 -19 -25.328 1 98.19 15 PHE B N 1
ATOM 2151 C CA . PHE B 1 15 ? -0.969 -19.031 -23.938 1 98.19 15 PHE B CA 1
ATOM 2152 C C . PHE B 1 15 ? -0.847 -17.656 -23.297 1 98.19 15 PHE B C 1
ATOM 2154 O O . PHE B 1 15 ? -1.712 -17.234 -22.531 1 98.19 15 PHE B O 1
ATOM 2161 N N . SER B 1 16 ? 0.213 -16.984 -23.672 1 98.19 16 SER B N 1
ATOM 2162 C CA . SER B 1 16 ? 0.445 -15.641 -23.172 1 98.19 16 SER B CA 1
ATOM 2163 C C . SER B 1 16 ? -0.675 -14.695 -23.594 1 98.19 16 SER B C 1
ATOM 2165 O O . SER B 1 16 ? -1.212 -13.953 -22.75 1 98.19 16 SER B O 1
ATOM 2167 N N . SER B 1 17 ? -1.033 -14.734 -24.812 1 98.38 17 SER B N 1
ATOM 2168 C CA . SER B 1 17 ? -2.115 -13.898 -25.328 1 98.38 17 SER B CA 1
ATOM 2169 C C . SER B 1 17 ? -3.441 -14.234 -24.656 1 98.38 17 SER B C 1
ATOM 2171 O O . SER B 1 17 ? -4.199 -13.336 -24.281 1 98.38 17 SER B O 1
ATOM 2173 N N . PHE B 1 18 ? -3.646 -15.461 -24.484 1 98.75 18 PHE B N 1
ATOM 2174 C CA . PHE B 1 18 ? -4.879 -15.922 -23.859 1 98.75 18 PHE B CA 1
ATOM 2175 C C . PHE B 1 18 ? -4.945 -15.453 -22.406 1 98.75 18 PHE B C 1
ATOM 2177 O O . PHE B 1 18 ? -5.977 -14.945 -21.953 1 98.75 18 PHE B O 1
ATOM 2184 N N . ALA B 1 19 ? -3.859 -15.562 -21.672 1 98.88 19 ALA B N 1
ATOM 2185 C CA . ALA B 1 19 ? -3.807 -15.125 -20.281 1 98.88 19 ALA B CA 1
ATOM 2186 C C . ALA B 1 19 ? -4.098 -13.633 -20.156 1 98.88 19 ALA B C 1
ATOM 2188 O O . ALA B 1 19 ? -4.824 -13.211 -19.25 1 98.88 19 ALA B O 1
ATOM 2189 N N . GLN B 1 20 ? -3.539 -12.883 -21.062 1 98.75 20 GLN B N 1
ATOM 2190 C CA . GLN B 1 20 ? -3.76 -11.438 -21.031 1 98.75 20 GLN B CA 1
ATOM 2191 C C . GLN B 1 20 ? -5.219 -11.102 -21.328 1 98.75 20 GLN B C 1
ATOM 2193 O O . GLN B 1 20 ? -5.789 -10.203 -20.719 1 98.75 20 GLN B O 1
ATOM 2198 N N . THR B 1 21 ? -5.793 -11.836 -22.234 1 98.62 21 THR B N 1
ATOM 2199 C CA . THR B 1 21 ? -7.207 -11.648 -22.547 1 98.62 21 THR B CA 1
ATOM 2200 C C . THR B 1 21 ? -8.07 -11.984 -21.328 1 98.62 21 THR B C 1
ATOM 2202 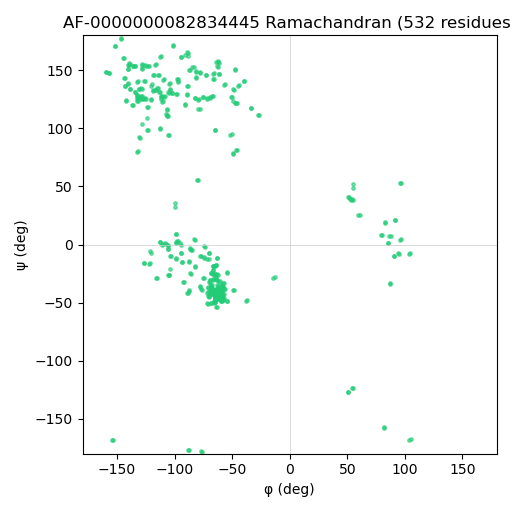O O . THR B 1 21 ? -9.039 -11.281 -21.047 1 98.62 21 THR B O 1
ATOM 2205 N N . LEU B 1 22 ? -7.699 -13.055 -20.656 1 98.81 22 LEU B N 1
ATOM 2206 C CA . LEU B 1 22 ? -8.414 -13.445 -19.438 1 98.81 22 LEU B CA 1
ATOM 2207 C C . LEU B 1 22 ? -8.367 -12.328 -18.406 1 98.81 22 LEU B C 1
ATOM 2209 O O . LEU B 1 22 ? -9.398 -11.961 -17.828 1 98.81 22 LEU B O 1
ATOM 2213 N N . ALA B 1 23 ? -7.168 -11.805 -18.172 1 98.75 23 ALA B N 1
ATOM 2214 C CA . ALA B 1 23 ? -6.992 -10.734 -17.188 1 98.75 23 ALA B CA 1
ATOM 2215 C C . ALA B 1 23 ? -7.84 -9.516 -17.547 1 98.75 23 ALA B C 1
ATOM 2217 O O . ALA B 1 23 ? -8.477 -8.922 -16.672 1 98.75 23 ALA B O 1
ATOM 2218 N N . ASP B 1 24 ? -7.879 -9.141 -18.859 1 98.62 24 ASP B N 1
ATOM 2219 C CA . ASP B 1 24 ? -8.688 -8.016 -19.328 1 98.62 24 ASP B CA 1
ATOM 2220 C C . ASP B 1 24 ? -10.172 -8.266 -19.047 1 98.62 24 ASP B C 1
ATOM 2222 O O . ASP B 1 24 ? -10.898 -7.344 -18.656 1 98.62 24 ASP B O 1
ATOM 2226 N N . GLN B 1 25 ? -10.555 -9.469 -19.234 1 98.25 25 GLN B N 1
ATOM 2227 C CA . GLN B 1 25 ? -11.961 -9.836 -19.109 1 98.25 25 GLN B CA 1
ATOM 2228 C C . GLN B 1 25 ? -12.43 -9.742 -17.656 1 98.25 25 GLN B C 1
ATOM 2230 O O . GLN B 1 25 ? -13.562 -9.344 -17.391 1 98.25 25 GLN B O 1
ATOM 2235 N N . VAL B 1 26 ? -11.602 -10.078 -16.75 1 98.44 26 VAL B N 1
ATOM 2236 C CA . VAL B 1 26 ? -12.102 -10.242 -15.383 1 98.44 26 VAL B CA 1
ATOM 2237 C C . VAL B 1 26 ? -11.812 -8.984 -14.57 1 98.44 26 VAL B C 1
ATOM 2239 O O . VAL B 1 26 ? -12.383 -8.789 -13.492 1 98.44 26 VAL B O 1
ATOM 2242 N N . ARG B 1 27 ? -11.008 -8.078 -15.047 1 98.06 27 ARG B N 1
ATOM 2243 C CA . ARG B 1 27 ? -10.648 -6.844 -14.352 1 98.06 27 ARG B CA 1
ATOM 2244 C C . ARG B 1 27 ? -11.891 -6.062 -13.938 1 98.06 27 ARG B C 1
ATOM 2246 O O . ARG B 1 27 ? -12.031 -5.672 -12.781 1 98.06 27 ARG B O 1
ATOM 2253 N N . PRO B 1 28 ? -12.867 -5.855 -14.867 1 98.06 28 PRO B N 1
ATOM 2254 C CA . PRO B 1 28 ? -14.047 -5.082 -14.469 1 98.06 28 PRO B CA 1
ATOM 2255 C C . PRO B 1 28 ? -14.867 -5.773 -13.383 1 98.06 28 PRO B C 1
ATOM 2257 O O . PRO B 1 28 ? -15.547 -5.109 -12.594 1 98.06 28 PRO B O 1
ATOM 2260 N N . LEU B 1 29 ? -14.812 -7.145 -13.297 1 97.56 29 LEU B N 1
ATOM 2261 C CA . LEU B 1 29 ? -15.602 -7.898 -12.336 1 97.56 29 LEU B CA 1
ATOM 2262 C C . LEU B 1 29 ? -15.125 -7.625 -10.914 1 97.56 29 LEU B C 1
ATOM 2264 O O . LEU B 1 29 ? -15.938 -7.441 -10 1 97.56 29 LEU B O 1
ATOM 2268 N N . SER B 1 30 ? -13.844 -7.562 -10.719 1 97.12 30 SER B N 1
ATOM 2269 C CA . SER B 1 30 ? -13.32 -7.27 -9.383 1 97.12 30 SER B CA 1
ATOM 2270 C C . SER B 1 30 ? -13.43 -5.781 -9.07 1 97.12 30 SER B C 1
ATOM 2272 O O . SER B 1 30 ? -13.742 -5.398 -7.941 1 97.12 30 SER B O 1
ATOM 2274 N N . ARG B 1 31 ? -13.227 -4.887 -10.062 1 97.19 31 ARG B N 1
ATOM 2275 C CA . ARG B 1 31 ? -13.227 -3.441 -9.867 1 97.19 31 ARG B CA 1
ATOM 2276 C C . ARG B 1 31 ? -14.578 -2.949 -9.375 1 97.19 31 ARG B C 1
ATOM 2278 O O . ARG B 1 31 ? -14.656 -2.029 -8.555 1 97.19 31 ARG B O 1
ATOM 2285 N N . GLN B 1 32 ? -15.609 -3.535 -9.867 1 95.38 32 GLN B N 1
ATOM 2286 C CA . GLN B 1 32 ? -16.938 -3.053 -9.516 1 95.38 32 GLN B CA 1
ATOM 2287 C C . GLN B 1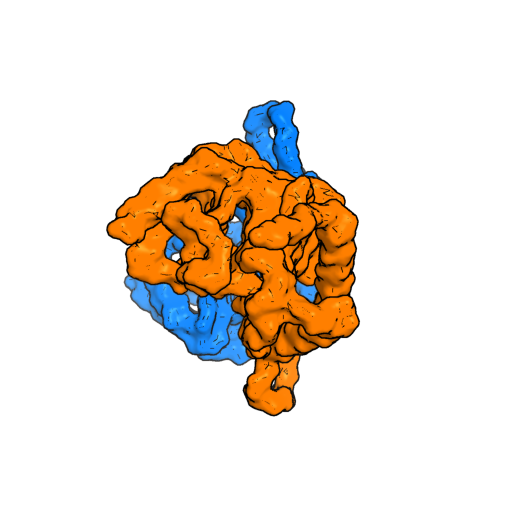 32 ? -17.234 -3.281 -8.031 1 95.38 32 GLN B C 1
ATOM 2289 O O . GLN B 1 32 ? -18.062 -2.572 -7.441 1 95.38 32 GLN B O 1
ATOM 2294 N N . TRP B 1 33 ? -16.562 -4.289 -7.453 1 95.31 33 TRP B N 1
ATOM 2295 C CA . TRP B 1 33 ? -16.828 -4.617 -6.059 1 95.31 33 TRP B CA 1
ATOM 2296 C C . TRP B 1 33 ? -15.852 -3.902 -5.137 1 95.31 33 TRP B C 1
ATOM 2298 O O . TRP B 1 33 ? -16.062 -3.836 -3.924 1 95.31 33 TRP B O 1
ATOM 2308 N N . PHE B 1 34 ? -14.789 -3.387 -5.719 1 97.44 34 PHE B N 1
ATOM 2309 C CA . PHE B 1 34 ? -13.781 -2.684 -4.93 1 97.44 34 PHE B CA 1
ATOM 2310 C C . PHE B 1 34 ? -14.328 -1.363 -4.402 1 97.44 34 PHE B C 1
ATOM 2312 O O . PHE B 1 34 ? -14.812 -0.534 -5.176 1 97.44 34 PHE B O 1
ATOM 2319 N N . ARG B 1 35 ? -14.242 -1.144 -3.035 1 96.19 35 ARG B N 1
ATOM 2320 C CA . ARG B 1 35 ? -14.719 0.022 -2.301 1 96.19 35 ARG B CA 1
ATOM 2321 C C . ARG B 1 35 ? -16.234 0.192 -2.469 1 96.19 35 ARG B C 1
ATOM 2323 O O . ARG B 1 35 ? -16.734 1.311 -2.41 1 96.19 35 ARG B O 1
ATOM 2330 N N . HIS B 1 36 ? -16.844 -0.935 -2.74 1 87.69 36 HIS B N 1
ATOM 2331 C CA . HIS B 1 36 ? -18.297 -0.957 -2.838 1 87.69 36 HIS B CA 1
ATOM 2332 C C . HIS B 1 36 ? -18.953 -0.806 -1.465 1 87.69 36 HIS B C 1
ATOM 2334 O O . HIS B 1 36 ? -18.547 -1.478 -0.51 1 87.69 36 HIS B O 1
ATOM 2340 N N . PRO B 1 37 ? -19.859 0.209 -1.397 1 73.62 37 PRO B N 1
ATOM 2341 C CA . PRO B 1 37 ? -20.562 0.356 -0.116 1 73.62 37 PRO B CA 1
ATOM 2342 C C . PRO B 1 37 ? -21.453 -0.838 0.212 1 73.62 37 PRO B C 1
ATOM 2344 O O . PRO B 1 37 ? -21.984 -1.478 -0.694 1 73.62 37 PRO B O 1
ATOM 2347 N N . LEU B 1 38 ? -21.094 -1.777 0.997 1 57.94 38 LEU B N 1
ATOM 2348 C CA . LEU B 1 38 ? -22 -2.885 1.284 1 57.94 38 LEU B CA 1
ATOM 2349 C C . LEU B 1 38 ? -23.406 -2.375 1.586 1 57.94 38 LEU B C 1
ATOM 2351 O O . LEU B 1 38 ? -23.578 -1.473 2.408 1 57.94 38 LEU B O 1
ATOM 2355 N N . MET B 1 39 ? -24.266 -2.049 0.6 1 49.34 39 MET B N 1
ATOM 2356 C CA . MET B 1 39 ? -25.672 -1.854 0.959 1 49.34 39 MET B CA 1
ATOM 2357 C C . MET B 1 39 ? -26.125 -2.895 1.981 1 49.34 39 MET B C 1
ATOM 2359 O O . MET B 1 39 ? -25.578 -4.004 2.021 1 49.34 39 MET B O 1
ATOM 2363 N N . VAL B 1 40 ? -26.984 -2.385 2.984 1 41.56 40 VAL B N 1
ATOM 2364 C CA . VAL B 1 40 ? -27.703 -3.121 4.02 1 41.56 40 VAL B CA 1
ATOM 2365 C C . VAL B 1 40 ? -28.203 -4.453 3.461 1 41.56 40 VAL B C 1
ATOM 2367 O O . VAL B 1 40 ? -28.266 -5.449 4.184 1 41.56 40 VAL B O 1
ATOM 2370 N N . GLU B 1 41 ? -28.812 -4.312 2.297 1 39.16 41 GLU B N 1
ATOM 2371 C CA . GLU B 1 41 ? -29.75 -5.398 2.002 1 39.16 41 GLU B CA 1
ATOM 2372 C C . GLU B 1 41 ? -29.016 -6.723 1.812 1 39.16 41 GLU B C 1
ATOM 2374 O O . GLU B 1 41 ? -29.578 -7.684 1.287 1 39.16 41 GLU B O 1
ATOM 2379 N N . THR B 1 42 ? -27.844 -6.59 1.349 1 41.16 42 THR B N 1
ATOM 2380 C CA . THR B 1 42 ? -27.531 -7.926 0.867 1 41.16 42 THR B CA 1
ATOM 2381 C C . THR B 1 42 ? -27.828 -8.977 1.933 1 41.16 42 THR B C 1
ATOM 2383 O O . THR B 1 42 ? -27.562 -8.758 3.117 1 41.16 42 THR B O 1
ATOM 2386 N N . LYS B 1 43 ? -28.641 -9.891 1.574 1 42.09 43 LYS B N 1
ATOM 2387 C CA . LYS B 1 43 ? -28.672 -11.148 2.324 1 42.09 43 LYS B CA 1
ATOM 2388 C C . LYS B 1 43 ? -27.312 -11.43 2.961 1 42.09 43 LYS B C 1
ATOM 2390 O O . LYS B 1 43 ? -26.266 -11.141 2.369 1 42.09 43 LYS B O 1
ATOM 2395 N N . ALA B 1 44 ? -27.141 -11.383 4.254 1 45.72 44 ALA B N 1
ATOM 2396 C CA . ALA B 1 44 ? -26.156 -11.555 5.32 1 45.72 44 ALA B CA 1
ATOM 2397 C C . ALA B 1 44 ? -24.891 -12.227 4.797 1 45.72 44 ALA B C 1
ATOM 2399 O O . ALA B 1 44 ? -23.797 -12.023 5.336 1 45.72 44 ALA B O 1
ATOM 2400 N N . ASP B 1 45 ? -24.781 -13.125 3.709 1 52.62 45 ASP B N 1
ATOM 2401 C CA . ASP B 1 45 ? -23.781 -14.195 3.574 1 52.62 45 ASP B CA 1
ATOM 2402 C C . ASP B 1 45 ? -22.688 -13.797 2.584 1 52.62 45 ASP B C 1
ATOM 2404 O O . ASP B 1 45 ? -21.641 -14.43 2.539 1 52.62 45 ASP B O 1
ATOM 2408 N N . GLU B 1 46 ? -22.75 -12.742 1.481 1 74.5 46 GLU B N 1
ATOM 2409 C CA . GLU B 1 46 ? -21.5 -12.797 0.746 1 74.5 46 GLU B CA 1
ATOM 2410 C C . GLU B 1 46 ? -20.859 -11.406 0.644 1 74.5 46 GLU B C 1
ATOM 2412 O O . GLU B 1 46 ? -21.438 -10.5 0.036 1 74.5 46 GLU B O 1
ATOM 2417 N N . SER B 1 47 ? -19.891 -11.094 1.36 1 86.88 47 SER B N 1
ATOM 2418 C CA . SER B 1 47 ? -19.094 -9.867 1.332 1 86.88 47 SER B CA 1
ATOM 2419 C C . SER B 1 47 ? -18.672 -9.508 -0.091 1 86.88 47 SER B C 1
ATOM 2421 O O . SER B 1 47 ? -18.656 -10.367 -0.972 1 86.88 47 SER B O 1
ATOM 2423 N N . PRO B 1 48 ? -18.5 -8.211 -0.374 1 90.69 48 PRO B N 1
ATOM 2424 C CA . PRO B 1 48 ? -18.047 -7.793 -1.699 1 90.69 48 PRO B CA 1
ATOM 2425 C C . PRO B 1 48 ? -16.812 -8.578 -2.17 1 90.69 48 PRO B C 1
ATOM 2427 O O . PRO B 1 48 ? -16.734 -8.953 -3.344 1 90.69 48 PRO B O 1
ATOM 2430 N N . VAL B 1 49 ? -15.922 -8.844 -1.297 1 93.19 49 VAL B N 1
ATOM 2431 C CA . VAL B 1 49 ? -14.711 -9.555 -1.687 1 93.19 49 VAL B CA 1
ATOM 2432 C C . VAL B 1 49 ? -15.055 -10.992 -2.066 1 93.19 49 VAL B C 1
ATOM 2434 O O . VAL B 1 49 ? -14.5 -11.539 -3.021 1 93.19 49 VAL B O 1
ATOM 2437 N N . THR B 1 50 ? -15.961 -11.578 -1.347 1 93.06 50 THR B N 1
ATOM 2438 C CA . THR B 1 50 ? -16.391 -12.938 -1.659 1 93.06 50 THR B CA 1
ATOM 2439 C C . THR B 1 50 ? -17.062 -12.984 -3.033 1 93.06 50 THR B C 1
ATOM 2441 O O . THR B 1 50 ? -16.766 -13.875 -3.834 1 93.06 50 THR B O 1
ATOM 2444 N N . ARG B 1 51 ? -17.859 -12.039 -3.275 1 93.5 51 ARG B N 1
ATOM 2445 C CA . ARG B 1 51 ? -18.531 -11.961 -4.574 1 93.5 51 ARG B CA 1
ATOM 2446 C C . ARG B 1 51 ? -17.516 -11.75 -5.695 1 93.5 51 ARG B C 1
ATOM 2448 O O . ARG B 1 51 ? -17.578 -12.422 -6.723 1 93.5 51 ARG B O 1
ATOM 2455 N N . ALA B 1 52 ? -16.625 -10.82 -5.453 1 95.31 52 ALA B N 1
ATOM 2456 C CA . ALA B 1 52 ? -15.586 -10.562 -6.445 1 95.31 52 ALA B CA 1
ATOM 2457 C C . ALA B 1 52 ? -14.781 -11.82 -6.746 1 95.31 52 ALA B C 1
ATOM 2459 O O . ALA B 1 52 ? -14.594 -12.188 -7.91 1 95.31 52 ALA B O 1
ATOM 2460 N N . ASP B 1 53 ? -14.383 -12.531 -5.723 1 96.62 53 ASP B N 1
ATOM 2461 C CA . ASP B 1 53 ? -13.578 -13.75 -5.848 1 96.62 53 ASP B CA 1
ATOM 2462 C C . ASP B 1 53 ? -14.312 -14.805 -6.676 1 96.62 53 ASP B C 1
ATOM 2464 O O . ASP B 1 53 ? -13.742 -15.367 -7.609 1 96.62 53 ASP B O 1
ATOM 2468 N N . ARG B 1 54 ? -15.469 -15.031 -6.371 1 96.31 54 ARG B N 1
ATOM 2469 C CA . ARG B 1 54 ? -16.25 -16.094 -7.004 1 96.31 54 ARG B CA 1
ATOM 2470 C C . ARG B 1 54 ? -16.578 -15.734 -8.453 1 96.31 54 ARG B C 1
ATOM 2472 O O . ARG B 1 54 ? -16.453 -16.562 -9.344 1 96.31 54 ARG B O 1
ATOM 2479 N N . GLU B 1 55 ? -17 -14.492 -8.672 1 97.12 55 GLU B N 1
ATOM 2480 C CA . GLU B 1 55 ? -17.344 -14.055 -10.016 1 97.12 55 GLU B CA 1
ATOM 2481 C C . GLU B 1 55 ? -16.141 -14.117 -10.945 1 97.12 55 GLU B C 1
ATOM 2483 O O . GLU B 1 55 ? -16.234 -14.586 -12.078 1 97.12 55 GLU B O 1
ATOM 2488 N N . VAL B 1 56 ? -15.031 -13.695 -10.445 1 98.31 56 VAL B N 1
ATOM 2489 C CA . VAL B 1 56 ? -13.812 -13.68 -11.242 1 98.31 56 VAL B CA 1
ATOM 2490 C C . VAL B 1 56 ? -13.398 -15.117 -11.578 1 98.31 56 VAL B C 1
ATOM 2492 O O . VAL B 1 56 ? -13.156 -15.438 -12.742 1 98.31 56 VAL B O 1
ATOM 2495 N N . GLU B 1 57 ? -13.336 -15.984 -10.602 1 98.12 57 GLU B N 1
ATOM 2496 C CA . GLU B 1 57 ? -12.883 -17.344 -10.867 1 98.12 57 GLU B CA 1
ATOM 2497 C C . GLU B 1 57 ? -13.852 -18.078 -11.789 1 98.12 57 GLU B C 1
ATOM 2499 O O . GLU B 1 57 ? -13.422 -18.828 -12.672 1 98.12 57 GLU B O 1
ATOM 2504 N N . GLN B 1 58 ? -15.094 -17.875 -11.594 1 98 58 GLN B N 1
ATOM 2505 C CA . GLN B 1 58 ? -16.078 -18.5 -12.461 1 98 58 GLN B CA 1
ATOM 2506 C C . GLN B 1 58 ? -15.867 -18.094 -13.914 1 98 58 GLN B C 1
ATOM 2508 O O . GLN B 1 58 ? -15.891 -18.938 -14.812 1 98 58 GLN B O 1
ATOM 2513 N N . ALA B 1 59 ? -15.656 -16.859 -14.117 1 98.62 59 ALA B N 1
ATOM 2514 C CA . ALA B 1 59 ? -15.438 -16.344 -15.469 1 98.62 59 ALA B CA 1
ATOM 2515 C C . ALA B 1 59 ? -14.164 -16.938 -16.078 1 98.62 59 ALA B C 1
ATOM 2517 O O . ALA B 1 59 ? -14.148 -17.328 -17.25 1 98.62 59 ALA B O 1
ATOM 2518 N N . LEU B 1 60 ? -13.148 -17.047 -15.266 1 98.75 60 LEU B N 1
ATOM 2519 C CA . LEU B 1 60 ? -11.891 -17.609 -15.719 1 98.75 60 LEU B CA 1
ATOM 2520 C C . LEU B 1 60 ? -12.062 -19.078 -16.094 1 98.75 60 LEU B C 1
ATOM 2522 O O . LEU B 1 60 ? -11.617 -19.516 -17.156 1 98.75 60 LEU B O 1
ATOM 2526 N N . ARG B 1 61 ? -12.688 -19.812 -15.258 1 98.38 61 ARG B N 1
ATOM 2527 C CA . ARG B 1 61 ? -12.906 -21.25 -15.484 1 98.38 61 ARG B CA 1
ATOM 2528 C C . ARG B 1 61 ? -13.703 -21.484 -16.766 1 98.38 61 ARG B C 1
ATOM 2530 O O . ARG B 1 61 ? -13.367 -22.359 -17.562 1 98.38 61 ARG B O 1
ATOM 2537 N N . GLU B 1 62 ? -14.727 -20.672 -16.938 1 98.38 62 GLU B N 1
ATOM 2538 C CA . GLU B 1 62 ? -15.562 -20.812 -18.125 1 98.38 62 GLU B CA 1
ATOM 2539 C C . GLU B 1 62 ? -14.766 -20.516 -19.391 1 98.38 62 GLU B C 1
ATOM 2541 O O . GLU B 1 62 ? -14.867 -21.266 -20.375 1 98.38 62 GLU B O 1
ATOM 2546 N N . ALA B 1 63 ? -13.992 -19.484 -19.344 1 98.62 63 ALA B N 1
ATOM 2547 C CA . ALA B 1 63 ? -13.203 -19.109 -20.516 1 98.62 63 ALA B CA 1
ATOM 2548 C C . ALA B 1 63 ? -12.148 -20.156 -20.828 1 98.62 63 ALA B C 1
ATOM 2550 O O . ALA B 1 63 ? -11.945 -20.516 -22 1 98.62 63 ALA B O 1
ATOM 2551 N N . ILE B 1 64 ? -11.477 -20.688 -19.828 1 98.44 64 ILE B N 1
ATOM 2552 C CA . ILE B 1 64 ? -10.445 -21.703 -20.016 1 98.44 64 ILE B CA 1
ATOM 2553 C C . ILE B 1 64 ? -11.062 -22.984 -20.562 1 98.44 64 ILE B C 1
ATOM 2555 O O . ILE B 1 64 ? -10.539 -23.578 -21.516 1 98.44 64 ILE B O 1
ATOM 2559 N N . ALA B 1 65 ? -12.18 -23.391 -20.047 1 97.38 65 ALA B N 1
ATOM 2560 C CA . ALA B 1 65 ? -12.852 -24.609 -20.484 1 97.38 65 ALA B CA 1
ATOM 2561 C C . ALA B 1 65 ? -13.281 -24.5 -21.938 1 97.38 65 ALA B C 1
ATOM 2563 O O . ALA B 1 65 ? -13.258 -25.5 -22.672 1 97.38 65 ALA B O 1
ATOM 2564 N N . ARG B 1 66 ? -13.656 -23.328 -22.328 1 98.19 66 ARG B N 1
ATOM 2565 C CA . ARG B 1 66 ? -14.094 -23.109 -23.703 1 98.19 66 ARG B CA 1
ATOM 2566 C C . ARG B 1 66 ? -12.914 -23.188 -24.672 1 98.19 66 ARG B C 1
ATOM 2568 O O . ARG B 1 66 ? -13.023 -23.812 -25.734 1 98.19 66 ARG B O 1
ATOM 2575 N N . GLN B 1 67 ? -11.805 -22.641 -24.328 1 98.06 67 GLN B N 1
ATOM 2576 C CA . GLN B 1 67 ? -10.664 -22.547 -25.234 1 98.06 67 GLN B CA 1
ATOM 2577 C C . GLN B 1 67 ? -9.797 -23.797 -25.141 1 98.06 67 GLN B C 1
ATOM 2579 O O . GLN B 1 67 ? -9.266 -24.266 -26.156 1 98.06 67 GLN B O 1
ATOM 2584 N N . TYR B 1 68 ? -9.641 -24.25 -23.922 1 97.88 68 TYR B N 1
ATOM 2585 C CA . TYR B 1 68 ? -8.797 -25.422 -23.672 1 97.88 68 TYR B CA 1
ATOM 2586 C C . TYR B 1 68 ? -9.516 -26.422 -22.781 1 97.88 68 TYR B C 1
ATOM 2588 O O . TYR B 1 68 ? -9.148 -26.594 -21.609 1 97.88 68 TYR B O 1
ATOM 2596 N N . PRO B 1 69 ? -10.406 -27.234 -23.344 1 97.19 69 PRO B N 1
ATOM 2597 C CA . PRO B 1 69 ? -11.242 -28.141 -22.547 1 97.19 69 PRO B CA 1
ATOM 2598 C C . PRO B 1 69 ? -10.43 -29.234 -21.859 1 97.19 69 PRO B C 1
ATOM 2600 O O . PRO B 1 69 ? -10.883 -29.797 -20.859 1 97.19 69 PRO B O 1
ATOM 2603 N N . ASP B 1 70 ? -9.258 -29.484 -22.297 1 96.94 70 ASP B N 1
ATOM 2604 C CA . ASP B 1 70 ? -8.469 -30.578 -21.75 1 96.94 70 ASP B CA 1
ATOM 2605 C C . ASP B 1 70 ? -7.547 -30.094 -20.641 1 96.94 70 ASP B C 1
ATOM 2607 O O . ASP B 1 70 ? -6.875 -30.891 -19.984 1 96.94 70 ASP B O 1
ATOM 2611 N N . HIS B 1 71 ? -7.469 -28.766 -20.438 1 97.94 71 HIS B N 1
ATOM 2612 C CA . HIS B 1 71 ? -6.609 -28.234 -19.391 1 97.94 71 HIS B CA 1
ATOM 2613 C C . HIS B 1 71 ? -7.246 -28.391 -18.016 1 97.94 71 HIS B C 1
ATOM 2615 O O . HIS B 1 71 ? -8.469 -28.438 -17.891 1 97.94 71 HIS B O 1
ATOM 2621 N N . GLY B 1 72 ? -6.422 -28.578 -17.016 1 97.81 72 GLY B N 1
ATOM 2622 C CA . GLY B 1 72 ? -6.871 -28.562 -15.633 1 97.81 72 GLY B CA 1
ATOM 2623 C C . GLY B 1 72 ? -6.859 -27.172 -15.016 1 97.81 72 GLY B C 1
ATOM 2624 O O . GLY B 1 72 ? -6.309 -26.234 -15.602 1 97.81 72 GLY B O 1
ATOM 2625 N N . ILE B 1 73 ? -7.539 -27.078 -13.891 1 97.19 73 ILE B N 1
ATOM 2626 C CA . ILE B 1 73 ? -7.574 -25.812 -13.148 1 97.19 73 ILE B CA 1
ATOM 2627 C C . ILE B 1 73 ? -7.348 -26.078 -11.664 1 97.19 73 ILE B C 1
ATOM 2629 O O . ILE B 1 73 ? -7.906 -27.031 -11.102 1 97.19 73 ILE B O 1
ATOM 2633 N N . PHE B 1 74 ? -6.465 -25.344 -11.094 1 94.88 74 PHE B N 1
ATOM 2634 C CA . PHE B 1 74 ? -6.254 -25.25 -9.656 1 94.88 74 PHE B CA 1
ATOM 2635 C C . PHE B 1 74 ? -6.629 -23.859 -9.148 1 94.88 74 PHE B C 1
ATOM 2637 O O . PHE B 1 74 ? -5.824 -22.922 -9.234 1 94.88 74 PHE B O 1
ATOM 2644 N N . GLY B 1 75 ? -7.848 -23.75 -8.57 1 93.06 75 GLY B N 1
ATOM 2645 C CA . GLY B 1 75 ? -8.359 -22.453 -8.172 1 93.06 75 GLY B CA 1
ATOM 2646 C C . GLY B 1 75 ? -8.562 -22.312 -6.68 1 93.06 75 GLY B C 1
ATOM 2647 O O . GLY B 1 75 ? -8.812 -23.297 -5.988 1 93.06 75 GLY B O 1
ATOM 2648 N N . GLU B 1 76 ? -8.539 -21.141 -6.18 1 88.19 76 GLU B N 1
ATOM 2649 C CA . GLU B 1 76 ? -8.695 -20.828 -4.758 1 88.19 76 GLU B CA 1
ATOM 2650 C C . GLU B 1 76 ? -10.125 -21.094 -4.297 1 88.19 76 GLU B C 1
ATOM 2652 O O . GLU B 1 76 ? -10.344 -21.734 -3.26 1 88.19 76 GLU B O 1
ATOM 2657 N N . GLU B 1 77 ? -11.094 -20.688 -5.055 1 88.12 77 GLU B N 1
ATOM 2658 C CA . GLU B 1 77 ? -12.477 -20.641 -4.586 1 88.12 77 GLU B CA 1
ATOM 2659 C C . GLU B 1 77 ? -13.188 -21.969 -4.828 1 88.12 77 GLU B C 1
ATOM 2661 O O . GLU B 1 77 ? -13.93 -22.453 -3.963 1 88.12 77 GLU B O 1
ATOM 2666 N N . TYR B 1 78 ? -12.953 -22.594 -6.047 1 89.81 78 TYR B N 1
ATOM 2667 C CA . TYR B 1 78 ? -13.727 -23.766 -6.426 1 89.81 78 TYR B CA 1
ATOM 2668 C C . TYR B 1 78 ? -12.852 -25.016 -6.469 1 89.81 78 TYR B C 1
ATOM 2670 O O . TYR B 1 78 ? -13.297 -26.094 -6.879 1 89.81 78 TYR B O 1
ATOM 2678 N N . GLY B 1 79 ? -11.594 -24.844 -6.125 1 90.69 79 GLY B N 1
ATOM 2679 C CA . GLY B 1 79 ? -10.711 -25.984 -5.988 1 90.69 79 GLY B CA 1
ATOM 2680 C C . GLY B 1 79 ? -10.156 -26.469 -7.312 1 90.69 79 GLY B C 1
ATOM 2681 O O . GLY B 1 79 ? -10.047 -25.703 -8.266 1 90.69 79 GLY B O 1
ATOM 2682 N N . ALA B 1 80 ? -9.758 -27.75 -7.273 1 92.56 80 ALA B N 1
ATOM 2683 C CA . ALA B 1 80 ? -9.055 -28.312 -8.422 1 92.56 80 ALA B CA 1
ATOM 2684 C C . ALA B 1 80 ? -10.016 -29.094 -9.328 1 92.56 80 ALA B C 1
ATOM 2686 O O . ALA B 1 80 ? -10.977 -29.703 -8.852 1 92.56 80 ALA B O 1
ATOM 2687 N N . SER B 1 81 ? -9.758 -28.953 -10.664 1 93.31 81 SER B N 1
ATOM 2688 C CA . SER B 1 81 ? -10.398 -29.766 -11.695 1 93.31 81 SER B CA 1
ATOM 2689 C C . SER B 1 81 ? -9.383 -30.297 -12.695 1 93.31 81 SER B C 1
ATOM 2691 O O . SER B 1 81 ? -8.555 -29.531 -13.203 1 93.31 81 SER B O 1
ATOM 2693 N N . HIS B 1 82 ? -9.352 -31.594 -12.93 1 93.56 82 HIS B N 1
ATOM 2694 C CA . HIS B 1 82 ? -8.422 -32.219 -13.852 1 93.56 82 HIS B CA 1
ATOM 2695 C C . HIS B 1 82 ? -6.98 -31.875 -13.516 1 93.56 82 HIS B C 1
ATOM 2697 O O . HIS B 1 82 ? -6.219 -31.453 -14.391 1 93.56 82 HIS B O 1
ATOM 2703 N N . ALA B 1 83 ? -6.594 -32 -12.336 1 89.88 83 ALA B N 1
ATOM 2704 C CA . ALA B 1 83 ? -5.312 -31.531 -11.82 1 89.88 83 ALA B CA 1
ATOM 2705 C C . ALA B 1 83 ? -4.16 -32.375 -12.375 1 89.88 83 ALA B C 1
ATOM 2707 O O . ALA B 1 83 ? -2.998 -31.953 -12.289 1 89.88 83 ALA B O 1
ATOM 2708 N N . GLU B 1 84 ? -4.457 -33.438 -12.961 1 91.69 84 GLU B N 1
ATOM 2709 C CA . GLU B 1 84 ? -3.434 -34.344 -13.484 1 91.69 84 GLU B CA 1
ATOM 2710 C C . GLU B 1 84 ? -3.166 -34.062 -14.961 1 91.69 84 GLU B C 1
ATOM 2712 O O . GLU B 1 84 ? -2.318 -34.719 -15.578 1 91.69 84 GLU B O 1
ATOM 2717 N N . ALA B 1 85 ? -3.859 -33.125 -15.477 1 95.75 85 ALA B N 1
ATOM 2718 C CA . ALA B 1 85 ? -3.684 -32.781 -16.891 1 95.75 85 ALA B CA 1
ATOM 2719 C C . ALA B 1 85 ? -2.266 -32.312 -17.172 1 95.75 85 ALA B C 1
ATOM 2721 O O . ALA B 1 85 ? -1.554 -31.891 -16.25 1 95.75 85 ALA B O 1
ATOM 2722 N N . GLU B 1 86 ? -1.869 -32.438 -18.391 1 95.94 86 GLU B N 1
ATOM 2723 C CA . GLU B 1 86 ? -0.562 -31.953 -18.828 1 95.94 86 GLU B CA 1
ATOM 2724 C C . GLU B 1 86 ? -0.415 -30.453 -18.594 1 95.94 86 GLU B C 1
ATOM 2726 O O . GLU B 1 86 ? 0.657 -29.984 -18.203 1 95.94 86 GLU B O 1
ATOM 2731 N N . TRP B 1 87 ? -1.523 -29.734 -18.891 1 97.38 87 TRP B N 1
ATOM 2732 C CA . TRP B 1 87 ? -1.614 -28.297 -18.672 1 97.38 87 TRP B CA 1
ATOM 2733 C C . TRP B 1 87 ? -2.602 -27.969 -17.562 1 97.38 87 TRP B C 1
ATOM 2735 O O . TRP B 1 87 ? -3.75 -28.422 -17.578 1 97.38 87 TRP B O 1
ATOM 2745 N N . VAL B 1 88 ? -2.145 -27.203 -16.578 1 97.69 88 VAL B N 1
ATOM 2746 C CA . VAL B 1 88 ? -3.01 -26.844 -15.461 1 97.69 88 VAL B CA 1
ATOM 2747 C C . VAL B 1 88 ? -2.895 -25.344 -15.188 1 97.69 88 VAL B C 1
ATOM 2749 O O . VAL B 1 88 ? -1.79 -24.812 -15.031 1 97.69 88 VAL B O 1
ATOM 2752 N N . TRP B 1 89 ? -4.008 -24.656 -15.117 1 98.5 89 TRP B N 1
ATOM 2753 C CA . TRP B 1 89 ? -4.062 -23.25 -14.758 1 98.5 89 TRP B CA 1
ATOM 2754 C C . TRP B 1 89 ? -4.203 -23.062 -13.25 1 98.5 89 TRP B C 1
ATOM 2756 O O . TRP B 1 89 ? -5.008 -23.75 -12.617 1 98.5 89 TRP B O 1
ATOM 2766 N N . SER B 1 90 ? -3.385 -22.281 -12.68 1 98.25 90 SER B N 1
ATOM 2767 C CA . SER B 1 90 ? -3.527 -21.844 -11.297 1 98.25 90 SER B CA 1
ATOM 2768 C C . SER B 1 90 ? -4.176 -20.469 -11.219 1 98.25 90 SER B C 1
ATOM 2770 O O . SER B 1 90 ? -3.734 -19.531 -11.883 1 98.25 90 SER B O 1
ATOM 2772 N N . LEU B 1 91 ? -5.211 -20.297 -10.414 1 98.44 91 LEU B N 1
ATOM 2773 C CA . LEU B 1 91 ? -6.008 -19.078 -10.398 1 98.44 91 LEU B CA 1
ATOM 2774 C C . LEU B 1 91 ? -6.145 -18.531 -8.984 1 98.44 91 LEU B C 1
ATOM 2776 O O . LEU B 1 91 ? -6.57 -19.25 -8.078 1 98.44 91 LEU B O 1
ATOM 2780 N N . ASP B 1 92 ? -5.793 -17.312 -8.766 1 98.38 92 ASP B N 1
ATOM 2781 C CA . ASP B 1 92 ? -6.105 -16.531 -7.574 1 98.38 92 ASP B CA 1
ATOM 2782 C C . ASP B 1 92 ? -6.832 -15.242 -7.941 1 98.38 92 ASP B C 1
ATOM 2784 O O . ASP B 1 92 ? -6.195 -14.25 -8.297 1 98.38 92 ASP B O 1
ATOM 2788 N N . PRO B 1 93 ? -8.102 -15.211 -7.84 1 98.38 93 PRO B N 1
ATOM 2789 C CA . PRO B 1 93 ? -8.883 -14.062 -8.297 1 98.38 93 PRO B CA 1
ATOM 2790 C C . PRO B 1 93 ? -8.492 -12.758 -7.605 1 98.38 93 PRO B C 1
ATOM 2792 O O . PRO B 1 93 ? -8.305 -11.734 -8.266 1 98.38 93 PRO B O 1
ATOM 2795 N N . ILE B 1 94 ? -8.391 -12.797 -6.297 1 97.81 94 ILE B N 1
ATOM 2796 C CA . ILE B 1 94 ? -8.008 -11.633 -5.516 1 97.81 94 ILE B CA 1
ATOM 2797 C C . ILE B 1 94 ? -6.891 -12 -4.543 1 97.81 94 ILE B C 1
ATOM 2799 O O . ILE B 1 94 ? -7.156 -12.461 -3.43 1 97.81 94 ILE B O 1
ATOM 2803 N N . ASP B 1 95 ? -5.711 -11.828 -4.953 1 98.06 95 ASP B N 1
ATOM 2804 C CA . ASP B 1 95 ? -4.598 -11.859 -4.004 1 98.06 95 ASP B CA 1
ATOM 2805 C C . ASP B 1 95 ? -4.484 -10.539 -3.25 1 98.06 95 ASP B C 1
ATOM 2807 O O . ASP B 1 95 ? -4.328 -9.477 -3.859 1 98.06 95 ASP B O 1
ATOM 2811 N N . GLY B 1 96 ? -4.5 -10.57 -1.978 1 97.06 96 GLY B N 1
ATOM 2812 C CA . GLY B 1 96 ? -4.59 -9.367 -1.168 1 97.06 96 GLY B CA 1
ATOM 2813 C C . GLY B 1 96 ? -6.008 -9.039 -0.741 1 97.06 96 GLY B C 1
ATOM 2814 O O . GLY B 1 96 ? -6.48 -7.918 -0.94 1 97.06 96 GLY B O 1
ATOM 2815 N N . THR B 1 97 ? -6.652 -10.07 -0.133 1 95.75 97 THR B N 1
ATOM 2816 C CA . THR B 1 97 ? -8.031 -9.945 0.322 1 95.75 97 THR B CA 1
ATOM 2817 C C . THR B 1 97 ? -8.164 -8.82 1.344 1 95.75 97 THR B C 1
ATOM 2819 O O . THR B 1 97 ? -9.109 -8.031 1.287 1 95.75 97 THR B O 1
ATOM 2822 N N . ARG B 1 98 ? -7.25 -8.695 2.232 1 95.56 98 ARG B N 1
ATOM 2823 C CA . ARG B 1 98 ? -7.309 -7.664 3.262 1 95.56 98 ARG B CA 1
ATOM 2824 C C . ARG B 1 98 ? -7.121 -6.277 2.658 1 95.56 98 ARG B C 1
ATOM 2826 O O . ARG B 1 98 ? -7.73 -5.309 3.115 1 95.56 98 ARG B O 1
ATOM 2833 N N . ALA B 1 99 ? -6.164 -6.191 1.694 1 97.44 99 ALA B N 1
ATOM 2834 C CA . ALA B 1 99 ? -6.043 -4.934 0.963 1 97.44 99 ALA B CA 1
ATOM 2835 C C . ALA B 1 99 ? -7.359 -4.566 0.282 1 97.44 99 ALA B C 1
ATOM 2837 O O . ALA B 1 99 ? -7.828 -3.432 0.398 1 97.44 99 ALA B O 1
ATOM 2838 N N . PHE B 1 100 ? -8.016 -5.555 -0.328 1 97.56 100 PHE B N 1
ATOM 2839 C CA . PHE B 1 100 ? -9.281 -5.355 -1.023 1 97.56 100 PHE B CA 1
ATOM 2840 C C . PHE B 1 100 ? -10.359 -4.867 -0.06 1 97.56 100 PHE B C 1
ATOM 2842 O O . PHE B 1 100 ? -11.031 -3.871 -0.33 1 97.56 100 PHE B O 1
ATOM 2849 N N . ILE B 1 101 ? -10.461 -5.461 1.06 1 95 101 ILE B N 1
ATOM 2850 C CA . ILE B 1 101 ? -11.508 -5.188 2.041 1 95 101 ILE B CA 1
ATOM 2851 C C . ILE B 1 101 ? -11.297 -3.797 2.641 1 95 101 ILE B C 1
ATOM 2853 O O . ILE B 1 101 ? -12.266 -3.088 2.932 1 95 101 ILE B O 1
ATOM 2857 N N . SER B 1 102 ? -10.039 -3.359 2.719 1 96.5 102 SER B N 1
ATOM 2858 C CA . SER B 1 102 ? -9.742 -2.096 3.389 1 96.5 102 SER B CA 1
ATOM 2859 C C . SER B 1 102 ? -9.57 -0.963 2.383 1 96.5 102 SER B C 1
ATOM 2861 O O . SER B 1 102 ? -9.047 0.101 2.721 1 96.5 102 SER B O 1
ATOM 2863 N N . GLY B 1 103 ? -9.883 -1.244 1.146 1 97.25 103 GLY B N 1
ATOM 2864 C CA . GLY B 1 103 ? -9.867 -0.195 0.139 1 97.25 103 GLY B CA 1
ATOM 2865 C C . GLY B 1 103 ? -8.469 0.12 -0.37 1 97.25 103 GLY B C 1
ATOM 2866 O O . GLY B 1 103 ? -8.258 1.146 -1.02 1 97.25 103 GLY B O 1
ATOM 2867 N N . ASN B 1 104 ? -7.465 -0.647 -0.008 1 98 104 ASN B N 1
ATOM 2868 C CA . ASN B 1 104 ? -6.113 -0.511 -0.533 1 98 104 ASN B CA 1
ATOM 2869 C C . ASN B 1 104 ? -6 -1.064 -1.951 1 98 104 ASN B C 1
ATOM 2871 O O . ASN B 1 104 ? -6.336 -2.225 -2.197 1 98 104 ASN B O 1
ATOM 2875 N N . PRO B 1 105 ? -5.516 -0.321 -2.889 1 98.44 105 PRO B N 1
ATOM 2876 C CA . PRO B 1 105 ? -5.645 -0.666 -4.305 1 98.44 105 PRO B CA 1
ATOM 2877 C C . PRO B 1 105 ? -4.578 -1.659 -4.77 1 98.44 105 PRO B C 1
ATOM 2879 O O . PRO B 1 105 ? -4.539 -2.02 -5.949 1 98.44 105 PRO B O 1
ATOM 2882 N N . LEU B 1 106 ? -3.75 -2.168 -3.91 1 98.56 106 LEU B N 1
ATOM 2883 C CA . LEU B 1 106 ? -2.578 -2.924 -4.34 1 98.56 106 LEU B CA 1
ATOM 2884 C C . LEU B 1 106 ? -2.834 -4.426 -4.238 1 98.56 106 LEU B C 1
ATOM 2886 O O . LEU B 1 106 ? -1.912 -5.199 -3.969 1 98.56 106 LEU B O 1
ATOM 2890 N N . TRP B 1 107 ? -4.07 -4.867 -4.453 1 98.31 107 TRP B N 1
ATOM 2891 C CA . TRP B 1 107 ? -4.434 -6.266 -4.656 1 98.31 107 TRP B CA 1
ATOM 2892 C C . TRP B 1 107 ? -4.34 -6.648 -6.133 1 98.31 107 TRP B C 1
ATOM 2894 O O . TRP B 1 107 ? -4.215 -5.777 -6.996 1 98.31 107 TRP B O 1
ATOM 2904 N N . GLY B 1 108 ? -4.285 -7.969 -6.336 1 98.62 108 GLY B N 1
ATOM 2905 C CA . GLY B 1 108 ? -4.16 -8.336 -7.738 1 98.62 108 GLY B CA 1
ATOM 2906 C C . GLY B 1 108 ? -4.758 -9.688 -8.062 1 98.62 108 GLY B C 1
ATOM 2907 O O . GLY B 1 108 ? -5.207 -10.406 -7.164 1 98.62 108 GLY B O 1
ATOM 2908 N N . THR B 1 109 ? -4.852 -10.008 -9.359 1 98.81 109 THR B N 1
ATOM 2909 C CA . THR B 1 109 ? -5.234 -11.305 -9.906 1 98.81 109 THR B CA 1
ATOM 2910 C C . THR B 1 109 ? -4.012 -12.07 -10.391 1 98.81 109 THR B C 1
ATOM 2912 O O . THR B 1 109 ? -3.164 -11.516 -11.094 1 98.81 109 THR B O 1
ATOM 2915 N N . LEU B 1 110 ? -3.932 -13.32 -9.961 1 98.88 110 LEU B N 1
ATOM 2916 C CA . LEU B 1 110 ? -2.811 -14.164 -10.352 1 98.88 110 LEU B CA 1
ATOM 2917 C C . LEU B 1 110 ? -3.271 -15.281 -11.281 1 98.88 110 LEU B C 1
ATOM 2919 O O . LEU B 1 110 ? -4.227 -16 -10.977 1 98.88 110 LEU B O 1
ATOM 2923 N N . LEU B 1 111 ? -2.6 -15.391 -12.43 1 98.88 111 LEU B N 1
ATOM 2924 C CA . LEU B 1 111 ? -2.797 -16.484 -13.375 1 98.88 111 LEU B CA 1
ATOM 2925 C C . LEU B 1 111 ? -1.484 -17.219 -13.648 1 98.88 111 LEU B C 1
ATOM 2927 O O . LEU B 1 111 ? -0.513 -16.594 -14.094 1 98.88 111 LEU B O 1
ATOM 2931 N N . GLY B 1 112 ? -1.451 -18.469 -13.328 1 98.56 112 GLY B N 1
ATOM 2932 C CA . GLY B 1 112 ? -0.316 -19.312 -13.664 1 98.56 112 GLY B CA 1
ATOM 2933 C C . GLY B 1 112 ? -0.677 -20.469 -14.586 1 98.56 112 GLY B C 1
ATOM 2934 O O . GLY B 1 112 ? -1.802 -20.969 -14.555 1 98.56 112 GLY B O 1
ATOM 2935 N N . LEU B 1 113 ? 0.213 -20.844 -15.445 1 98.56 113 LEU B N 1
ATOM 2936 C CA . LEU B 1 113 ? 0.074 -22.047 -16.266 1 98.56 113 LEU B CA 1
ATOM 2937 C C . LEU B 1 113 ? 1.226 -23.016 -16 1 98.56 113 LEU B C 1
ATOM 2939 O O . LEU B 1 113 ? 2.395 -22.625 -16.094 1 98.56 113 LEU B O 1
ATOM 2943 N N . LEU B 1 114 ? 0.85 -24.172 -15.648 1 97.38 114 LEU B N 1
ATOM 2944 C CA . LEU B 1 114 ? 1.823 -25.234 -15.391 1 97.38 114 LEU B CA 1
ATOM 2945 C C . LEU B 1 114 ? 1.863 -26.219 -16.547 1 97.38 114 LEU B C 1
ATOM 2947 O O . LEU B 1 114 ? 0.82 -26.594 -17.094 1 97.38 114 LEU B O 1
ATOM 2951 N N . HIS B 1 115 ? 3.012 -26.547 -16.969 1 97 115 HIS B N 1
ATOM 2952 C CA . HIS B 1 115 ? 3.252 -27.672 -17.859 1 97 115 HIS B CA 1
ATOM 2953 C C . HIS B 1 115 ? 3.877 -28.844 -17.109 1 97 115 HIS B C 1
ATOM 2955 O O . HIS B 1 115 ? 5.035 -28.781 -16.688 1 97 115 HIS B O 1
ATOM 2961 N N . ARG B 1 116 ? 3.07 -29.922 -16.953 1 94.62 116 ARG B N 1
ATOM 2962 C CA . ARG B 1 116 ? 3.518 -31.094 -16.203 1 94.62 116 ARG B CA 1
ATOM 2963 C C . ARG B 1 116 ? 4.031 -30.703 -14.82 1 94.62 116 ARG B C 1
ATOM 2965 O O . ARG B 1 116 ? 5.125 -31.094 -14.422 1 94.62 116 ARG B O 1
ATOM 2972 N N . GLY B 1 117 ? 3.312 -29.734 -14.234 1 93.62 117 GLY B N 1
ATOM 2973 C CA . GLY B 1 117 ? 3.553 -29.375 -12.844 1 93.62 117 GLY B CA 1
ATOM 2974 C C . GLY B 1 117 ? 4.512 -28.219 -12.672 1 93.62 117 GLY B C 1
ATOM 2975 O O . GLY B 1 117 ? 4.688 -27.703 -11.562 1 93.62 117 GLY B O 1
ATOM 2976 N N . ARG B 1 118 ? 5.113 -27.781 -13.766 1 94.62 118 ARG B N 1
ATOM 2977 C CA . ARG B 1 118 ? 6.074 -26.688 -13.688 1 94.62 118 ARG B CA 1
ATOM 2978 C C . ARG B 1 118 ? 5.473 -25.391 -14.227 1 94.62 118 ARG B C 1
ATOM 2980 O O . ARG B 1 118 ? 4.938 -25.359 -15.336 1 94.62 118 ARG B O 1
ATOM 2987 N N . PRO B 1 119 ? 5.625 -24.344 -13.453 1 97.38 119 PRO B N 1
ATOM 2988 C CA . PRO B 1 119 ? 5.109 -23.078 -13.977 1 97.38 119 PRO B CA 1
ATOM 2989 C C . PRO B 1 119 ? 5.887 -22.578 -15.195 1 97.38 119 PRO B C 1
ATOM 2991 O O . PRO B 1 119 ? 7.113 -22.469 -15.141 1 97.38 119 PRO B O 1
ATOM 2994 N N . VAL B 1 120 ? 5.18 -22.266 -16.266 1 97.75 120 VAL B N 1
ATOM 2995 C CA . VAL B 1 120 ? 5.844 -21.828 -17.484 1 97.75 120 VAL B CA 1
ATOM 2996 C C . VAL B 1 120 ? 5.348 -20.438 -17.875 1 97.75 120 VAL B C 1
ATOM 2998 O O . VAL B 1 120 ? 5.957 -19.766 -18.719 1 97.75 120 VAL B O 1
ATOM 3001 N N . LEU B 1 121 ? 4.266 -20.047 -17.312 1 98.62 121 LEU B N 1
ATOM 3002 C CA . LEU B 1 121 ? 3.682 -18.734 -17.531 1 98.62 121 LEU B CA 1
ATOM 3003 C C . LEU B 1 121 ? 3.074 -18.188 -16.25 1 98.62 121 LEU B C 1
ATOM 3005 O O . LEU B 1 121 ? 2.43 -18.922 -15.5 1 98.62 121 LEU B O 1
ATOM 3009 N N . GLY B 1 122 ? 3.324 -16.922 -15.984 1 98.88 122 GLY B N 1
ATOM 3010 C CA . GLY B 1 122 ? 2.76 -16.234 -14.844 1 98.88 122 GLY B CA 1
ATOM 3011 C C . GLY B 1 122 ? 2.348 -14.805 -15.156 1 98.88 122 GLY B C 1
ATOM 3012 O O . GLY B 1 122 ? 3.041 -14.102 -15.898 1 98.88 122 GLY B O 1
ATOM 3013 N N . LEU B 1 123 ? 1.193 -14.445 -14.625 1 98.94 123 LEU B N 1
ATOM 3014 C CA . LEU B 1 123 ? 0.651 -13.102 -14.812 1 98.94 123 LEU B CA 1
ATOM 3015 C C . LEU B 1 123 ? 0.186 -12.508 -13.484 1 98.94 123 LEU B C 1
ATOM 3017 O O . LEU B 1 123 ? -0.525 -13.172 -12.727 1 98.94 123 LEU B O 1
ATOM 3021 N N . ILE B 1 124 ? 0.707 -11.383 -13.148 1 98.94 124 ILE B N 1
ATOM 3022 C CA . ILE B 1 124 ? 0.26 -10.562 -12.031 1 98.94 124 ILE B CA 1
ATOM 3023 C C . ILE B 1 124 ? -0.471 -9.328 -12.555 1 98.94 124 ILE B C 1
ATOM 3025 O O . ILE B 1 124 ? 0.14 -8.453 -13.18 1 98.94 124 ILE B O 1
ATOM 3029 N N . ASP B 1 125 ? -1.755 -9.25 -12.328 1 98.94 125 ASP B N 1
ATOM 3030 C CA . ASP B 1 125 ? -2.531 -8.086 -12.742 1 98.94 125 ASP B CA 1
ATOM 3031 C C . ASP B 1 125 ? -2.992 -7.281 -11.531 1 98.94 125 ASP B C 1
ATOM 3033 O O . ASP B 1 125 ? -3.604 -7.828 -10.609 1 98.94 125 ASP B O 1
ATOM 3037 N N . ILE B 1 126 ? -2.631 -6.02 -11.5 1 98.81 126 ILE B N 1
ATOM 3038 C CA . ILE B 1 126 ? -3.082 -5.105 -10.461 1 98.81 126 ILE B CA 1
ATOM 3039 C C . ILE B 1 126 ? -4.148 -4.164 -11.016 1 98.81 126 ILE B C 1
ATOM 3041 O O . ILE B 1 126 ? -3.828 -3.09 -11.531 1 98.81 126 ILE B O 1
ATOM 3045 N N . PRO B 1 127 ? -5.387 -4.484 -10.859 1 98.38 127 PRO B N 1
ATOM 3046 C CA . PRO B 1 127 ? -6.473 -3.83 -11.594 1 98.38 127 PRO B CA 1
ATOM 3047 C C . PRO B 1 127 ? -6.523 -2.324 -11.352 1 98.38 127 PRO B C 1
ATOM 3049 O O . PRO B 1 127 ? -6.742 -1.552 -12.289 1 98.38 127 PRO B O 1
ATOM 3052 N N . MET B 1 128 ? -6.207 -1.886 -10.18 1 97.88 128 MET B N 1
ATOM 3053 C CA . MET B 1 128 ? -6.41 -0.482 -9.836 1 97.88 128 MET B CA 1
ATOM 3054 C C . MET B 1 128 ? -5.203 0.358 -10.234 1 97.88 128 MET B C 1
ATOM 3056 O O . MET B 1 128 ? -5.27 1.588 -10.242 1 97.88 128 MET B O 1
ATOM 3060 N N . MET B 1 129 ? -4.066 -0.266 -10.547 1 97.19 129 MET B N 1
ATOM 3061 C CA . MET B 1 129 ? -2.852 0.45 -10.93 1 97.19 129 MET B CA 1
ATOM 3062 C C . MET B 1 129 ? -2.631 0.373 -12.438 1 97.19 129 MET B C 1
ATOM 3064 O O . MET B 1 129 ? -1.744 1.04 -12.977 1 97.19 129 MET B O 1
ATOM 3068 N N . ALA B 1 130 ? -3.414 -0.452 -13.078 1 95.75 130 ALA B N 1
ATOM 3069 C CA . ALA B 1 130 ? -3.195 -0.75 -14.492 1 95.75 130 ALA B CA 1
ATOM 3070 C C . ALA B 1 130 ? -1.769 -1.233 -14.734 1 95.75 130 ALA B C 1
ATOM 3072 O O . ALA B 1 130 ? -1.11 -0.794 -15.688 1 95.75 130 ALA B O 1
ATOM 3073 N N . GLU B 1 131 ? -1.277 -1.967 -13.922 1 98.44 131 GLU B N 1
ATOM 3074 C CA . GLU B 1 131 ? 0.024 -2.619 -14.031 1 98.44 131 GLU B CA 1
ATOM 3075 C C . GLU B 1 131 ? -0.127 -4.133 -14.156 1 98.44 131 GLU B C 1
ATOM 3077 O O . GLU B 1 131 ? -0.944 -4.742 -13.469 1 98.44 131 GLU B O 1
ATOM 3082 N N . ARG B 1 132 ? 0.552 -4.66 -15.117 1 98.88 132 ARG B N 1
ATOM 3083 C CA . ARG B 1 132 ? 0.519 -6.098 -15.367 1 98.88 132 ARG B CA 1
ATOM 3084 C C . ARG B 1 132 ? 1.917 -6.637 -15.648 1 98.88 132 ARG B C 1
ATOM 3086 O O . ARG B 1 132 ? 2.586 -6.18 -16.578 1 98.88 132 ARG B O 1
ATOM 3093 N N . TRP B 1 133 ? 2.332 -7.543 -14.828 1 98.94 133 TRP B N 1
ATOM 3094 C CA . TRP B 1 133 ? 3.574 -8.266 -15.086 1 98.94 133 TRP B CA 1
ATOM 3095 C C . TRP B 1 133 ? 3.297 -9.602 -15.758 1 98.94 133 TRP B C 1
ATOM 3097 O O . TRP B 1 133 ? 2.334 -10.289 -15.414 1 98.94 133 TRP B O 1
ATOM 3107 N N . LEU B 1 134 ? 4.129 -9.93 -16.703 1 98.94 134 LEU B N 1
ATOM 3108 C CA . LEU B 1 134 ? 4.043 -11.203 -17.406 1 98.94 134 LEU B CA 1
ATOM 3109 C C . LEU B 1 134 ? 5.402 -11.891 -17.469 1 98.94 134 LEU B C 1
ATOM 3111 O O . LEU B 1 134 ? 6.41 -11.258 -17.797 1 98.94 134 LEU B O 1
ATOM 3115 N N . GLY B 1 135 ? 5.406 -13.109 -17.031 1 98.81 135 GLY B N 1
ATOM 3116 C CA . GLY B 1 135 ? 6.562 -13.984 -17.188 1 98.81 135 GLY B CA 1
ATOM 3117 C C . GLY B 1 135 ? 6.273 -15.219 -18.016 1 98.81 135 GLY B C 1
ATOM 3118 O O . GLY B 1 135 ? 5.238 -15.859 -17.844 1 98.81 135 GLY B O 1
ATOM 3119 N N . VAL B 1 136 ? 7.121 -15.516 -18.953 1 98.25 136 VAL B N 1
ATOM 3120 C CA . VAL B 1 136 ? 7.039 -16.703 -19.797 1 98.25 136 VAL B CA 1
ATOM 3121 C C . VAL B 1 136 ? 8.391 -17.406 -19.828 1 98.25 136 VAL B C 1
ATOM 3123 O O . VAL B 1 136 ? 9.438 -16.781 -19.969 1 98.25 136 VAL B O 1
ATOM 3126 N N . ALA B 1 137 ? 8.32 -18.719 -19.656 1 95.81 137 ALA B N 1
ATOM 3127 C CA . ALA B 1 137 ? 9.547 -19.5 -19.641 1 95.81 137 ALA B CA 1
ATOM 3128 C C . ALA B 1 137 ? 10.414 -19.172 -20.859 1 95.81 137 ALA B C 1
ATOM 3130 O O . ALA B 1 137 ? 9.93 -19.188 -22 1 95.81 137 ALA B O 1
ATOM 3131 N N . GLY B 1 138 ? 11.648 -18.844 -20.562 1 93.25 138 GLY B N 1
ATOM 3132 C CA . GLY B 1 138 ? 12.602 -18.609 -21.625 1 93.25 138 GLY B CA 1
ATOM 3133 C C . GLY B 1 138 ? 12.57 -17.188 -22.156 1 93.25 138 GLY B C 1
ATOM 3134 O O . GLY B 1 138 ? 13.258 -16.875 -23.125 1 93.25 138 GLY B O 1
ATOM 3135 N N . SER B 1 139 ? 11.766 -16.344 -21.625 1 96.12 139 SER B N 1
ATOM 3136 C CA . SER B 1 139 ? 11.648 -14.953 -22.078 1 96.12 139 SER B CA 1
ATOM 3137 C C . SER B 1 139 ? 11.789 -13.984 -20.906 1 96.12 139 SER B C 1
ATOM 3139 O O . SER B 1 139 ? 11.531 -14.344 -19.75 1 96.12 139 SER B O 1
ATOM 3141 N N . PRO B 1 140 ? 12.227 -12.734 -21.219 1 97.88 140 PRO B N 1
ATOM 3142 C CA . PRO B 1 140 ? 12.25 -11.727 -20.156 1 97.88 140 PRO B CA 1
ATOM 3143 C C . PRO B 1 140 ? 10.852 -11.359 -19.656 1 97.88 140 PRO B C 1
ATOM 3145 O O . PRO B 1 140 ? 9.898 -11.328 -20.438 1 97.88 140 PRO B O 1
ATOM 3148 N N . ALA B 1 141 ? 10.75 -11.148 -18.375 1 98.75 141 ALA B N 1
ATOM 3149 C CA . ALA B 1 141 ? 9.5 -10.633 -17.828 1 98.75 141 ALA B CA 1
ATOM 3150 C C . ALA B 1 141 ? 9.188 -9.242 -18.375 1 98.75 141 ALA B C 1
ATOM 3152 O O . ALA B 1 141 ? 10.094 -8.5 -18.766 1 98.75 141 ALA B O 1
ATOM 3153 N N . ARG B 1 142 ? 7.91 -8.914 -18.406 1 98.81 142 ARG B N 1
ATOM 3154 C CA . ARG B 1 142 ? 7.477 -7.625 -18.938 1 98.81 142 ARG B CA 1
ATOM 3155 C C . ARG B 1 142 ? 6.477 -6.961 -17.984 1 98.81 142 ARG B C 1
ATOM 3157 O O . ARG B 1 142 ? 5.637 -7.641 -17.391 1 98.81 142 ARG B O 1
ATOM 3164 N N . LEU B 1 143 ? 6.617 -5.703 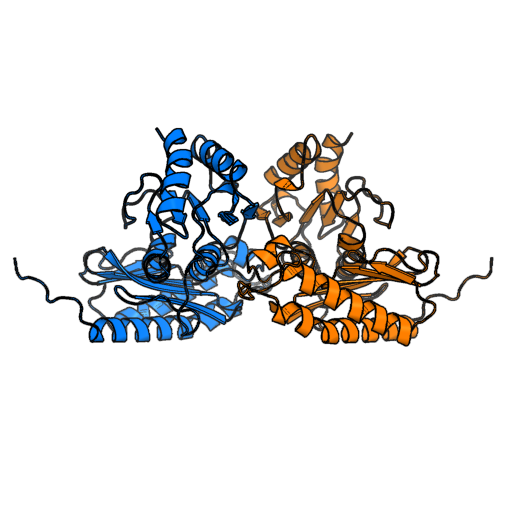-17.844 1 98.81 143 LEU B N 1
ATOM 3165 C CA . LEU B 1 143 ? 5.609 -4.848 -17.234 1 98.81 143 LEU B CA 1
ATOM 3166 C C . LEU B 1 143 ? 4.898 -3.998 -18.281 1 98.81 143 LEU B C 1
ATOM 3168 O O . LEU B 1 143 ? 5.52 -3.158 -18.938 1 98.81 143 LEU B O 1
ATOM 3172 N N . ASN B 1 144 ? 3.641 -4.27 -18.375 1 98.44 144 ASN B N 1
ATOM 3173 C CA . ASN B 1 144 ? 2.848 -3.564 -19.375 1 98.44 144 ASN B CA 1
ATOM 3174 C C . ASN B 1 144 ? 3.5 -3.629 -20.766 1 98.44 144 ASN B C 1
ATOM 3176 O O . ASN B 1 144 ? 3.584 -2.617 -21.453 1 98.44 144 ASN B O 1
ATOM 3180 N N . GLY B 1 145 ? 4.004 -4.738 -21.062 1 97.94 145 GLY B N 1
ATOM 3181 C CA . GLY B 1 145 ? 4.535 -4.992 -22.391 1 97.94 145 GLY B CA 1
ATOM 3182 C C . GLY B 1 145 ? 6.008 -4.648 -22.516 1 97.94 145 GLY B C 1
ATOM 3183 O O . GLY B 1 145 ? 6.66 -5.047 -23.484 1 97.94 145 GLY B O 1
ATOM 3184 N N . GLU B 1 146 ? 6.609 -3.998 -21.547 1 97.94 146 GLU B N 1
ATOM 3185 C CA . GLU B 1 146 ? 8.016 -3.613 -21.578 1 97.94 146 GLU B CA 1
ATOM 3186 C C . GLU B 1 146 ? 8.859 -4.52 -20.672 1 97.94 146 GLU B C 1
ATOM 3188 O O . GLU B 1 146 ? 8.438 -4.863 -19.562 1 97.94 146 GLU B O 1
ATOM 3193 N N . PRO B 1 147 ? 10.016 -4.879 -21.188 1 98 147 PRO B N 1
ATOM 3194 C CA . PRO B 1 147 ? 10.867 -5.723 -20.328 1 98 147 PRO B CA 1
ATOM 3195 C C . PRO B 1 147 ? 11.156 -5.086 -18.969 1 98 147 PRO B C 1
ATOM 3197 O O . PRO B 1 147 ? 11.344 -3.871 -18.891 1 98 147 PRO B O 1
ATOM 3200 N N . CYS B 1 148 ? 11.102 -5.844 -17.984 1 97.5 148 CYS B N 1
ATOM 3201 C CA . CYS B 1 148 ? 11.484 -5.41 -16.656 1 97.5 148 CYS B CA 1
ATOM 3202 C C . CYS B 1 148 ? 12.531 -6.34 -16.047 1 97.5 148 CYS B C 1
ATOM 3204 O O . CYS B 1 148 ? 12.641 -7.496 -16.453 1 97.5 148 CYS B O 1
ATOM 3206 N N . ARG B 1 149 ? 13.305 -5.785 -15.133 1 98.12 149 ARG B N 1
ATOM 3207 C CA . ARG B 1 149 ? 14.414 -6.535 -14.547 1 98.12 149 ARG B CA 1
ATOM 3208 C C . ARG B 1 149 ? 14.594 -6.199 -13.07 1 98.12 149 ARG B C 1
ATOM 3210 O O . ARG B 1 149 ? 14.453 -5.039 -12.68 1 98.12 149 ARG B O 1
ATOM 3217 N N . ALA B 1 150 ? 14.938 -7.203 -12.32 1 98.38 150 ALA B N 1
ATOM 3218 C CA . ALA B 1 150 ? 15.305 -7 -10.922 1 98.38 150 ALA B CA 1
ATOM 3219 C C . ALA B 1 150 ? 16.609 -6.207 -10.812 1 98.38 150 ALA B C 1
ATOM 3221 O O . ALA B 1 150 ? 17.484 -6.309 -11.672 1 98.38 150 ALA B O 1
ATOM 3222 N N . ARG B 1 151 ? 16.688 -5.406 -9.758 1 95.81 151 ARG B N 1
ATOM 3223 C CA . ARG B 1 151 ? 17.891 -4.613 -9.516 1 95.81 151 ARG B CA 1
ATOM 3224 C C . ARG B 1 151 ? 19.047 -5.5 -9.047 1 95.81 151 ARG B C 1
ATOM 3226 O O . ARG B 1 151 ? 18.828 -6.496 -8.359 1 95.81 151 ARG B O 1
ATOM 3233 N N . PRO B 1 152 ? 20.297 -5.137 -9.445 1 97 152 PRO B N 1
ATOM 3234 C CA . PRO B 1 152 ? 21.438 -5.992 -9.125 1 97 152 PRO B CA 1
ATOM 3235 C C . PRO B 1 152 ? 21.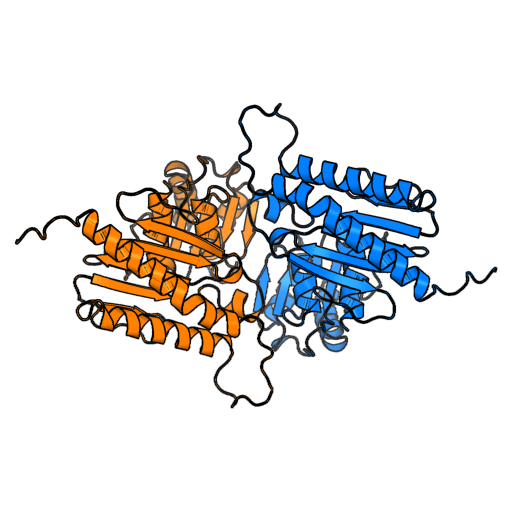922 -5.805 -7.688 1 97 152 PRO B C 1
ATOM 3237 O O . PRO B 1 152 ? 23.109 -5.547 -7.465 1 97 152 PRO B O 1
ATOM 3240 N N . CYS B 1 153 ? 21.078 -5.957 -6.727 1 97.31 153 CYS B N 1
ATOM 3241 C CA . CYS B 1 153 ? 21.422 -5.887 -5.309 1 97.31 153 CYS B CA 1
ATOM 3242 C C . CYS B 1 153 ? 21.984 -7.215 -4.816 1 97.31 153 CYS B C 1
ATOM 3244 O O . CYS B 1 153 ? 21.312 -8.25 -4.906 1 97.31 153 CYS B O 1
ATOM 3246 N N . THR B 1 154 ? 23.188 -7.172 -4.195 1 98.12 154 THR B N 1
ATOM 3247 C CA . THR B 1 154 ? 23.828 -8.422 -3.814 1 98.12 154 THR B CA 1
ATOM 3248 C C . THR B 1 154 ? 24.078 -8.461 -2.309 1 98.12 154 THR B C 1
ATOM 3250 O O . THR B 1 154 ? 24.484 -9.5 -1.768 1 98.12 154 THR B O 1
ATOM 3253 N N . GLU B 1 155 ? 23.797 -7.328 -1.62 1 97.88 155 GLU B N 1
ATOM 3254 C CA . GLU B 1 155 ? 24.125 -7.219 -0.2 1 97.88 155 GLU B CA 1
ATOM 3255 C C . GLU B 1 155 ? 22.859 -6.953 0.628 1 97.88 155 GLU B C 1
ATOM 3257 O O . GLU B 1 155 ? 22.047 -6.098 0.275 1 97.88 155 GLU B O 1
ATOM 3262 N N . LEU B 1 156 ? 22.781 -7.656 1.737 1 97.94 156 LEU B N 1
ATOM 3263 C CA . LEU B 1 156 ? 21.641 -7.492 2.623 1 97.94 156 LEU B CA 1
ATOM 3264 C C . LEU B 1 156 ? 21.531 -6.055 3.111 1 97.94 156 LEU B C 1
ATOM 3266 O O . LEU B 1 156 ? 20.438 -5.48 3.123 1 97.94 156 LEU B O 1
ATOM 3270 N N . GLY B 1 157 ? 22.656 -5.434 3.461 1 97.81 157 GLY B N 1
ATOM 3271 C CA . GLY B 1 157 ? 22.656 -4.09 4.016 1 97.81 157 GLY B CA 1
ATOM 3272 C C . GLY B 1 157 ? 22.125 -3.047 3.049 1 97.81 157 GLY B C 1
ATOM 3273 O O . GLY B 1 157 ? 21.797 -1.926 3.451 1 97.81 157 GLY B O 1
ATOM 3274 N N . GLN B 1 158 ? 21.953 -3.391 1.784 1 97.25 158 GLN B N 1
ATOM 3275 C CA . GLN B 1 158 ? 21.453 -2.479 0.759 1 97.25 158 GLN B CA 1
ATOM 3276 C C . GLN B 1 158 ? 20.062 -2.873 0.306 1 97.25 158 GLN B C 1
ATOM 3278 O O . GLN B 1 158 ? 19.438 -2.178 -0.505 1 97.25 158 GLN B O 1
ATOM 3283 N N . ALA B 1 159 ? 19.5 -3.953 0.877 1 98.25 159 ALA B N 1
ATOM 3284 C CA . ALA B 1 159 ? 18.297 -4.574 0.336 1 98.25 159 ALA B CA 1
ATOM 3285 C C . ALA B 1 159 ? 17.031 -3.938 0.922 1 98.25 159 ALA B C 1
ATOM 3287 O O . ALA B 1 159 ? 17 -3.615 2.111 1 98.25 159 ALA B O 1
ATOM 3288 N N . ILE B 1 160 ? 16.125 -3.713 0.049 1 98.31 160 ILE B N 1
ATOM 3289 C CA . ILE B 1 160 ? 14.766 -3.383 0.458 1 98.31 160 ILE B CA 1
ATOM 3290 C C . ILE B 1 160 ? 13.938 -4.66 0.572 1 98.31 160 ILE B C 1
ATOM 3292 O O . ILE B 1 160 ? 13.766 -5.387 -0.41 1 98.31 160 ILE B O 1
ATOM 3296 N N . LEU B 1 161 ? 13.383 -4.938 1.775 1 98.62 161 LEU B N 1
ATOM 3297 C CA . LEU B 1 161 ? 12.648 -6.156 2.086 1 98.62 161 LEU B CA 1
ATOM 3298 C C . LEU B 1 161 ? 11.156 -5.859 2.254 1 98.62 161 LEU B C 1
ATOM 3300 O O . LEU B 1 161 ? 10.781 -4.945 2.992 1 98.62 161 LEU B O 1
ATOM 3304 N N . TYR B 1 162 ? 10.336 -6.602 1.525 1 98.75 162 TYR B N 1
ATOM 3305 C CA . TYR B 1 162 ? 8.891 -6.539 1.732 1 98.75 162 TYR B CA 1
ATOM 3306 C C . TYR B 1 162 ? 8.359 -7.859 2.268 1 98.75 162 TYR B C 1
ATOM 3308 O O . TYR B 1 162 ? 8.875 -8.93 1.931 1 98.75 162 TYR B O 1
ATOM 3316 N N . ALA B 1 163 ? 7.383 -7.805 3.084 1 98.44 163 ALA B N 1
ATOM 3317 C CA . ALA B 1 163 ? 6.477 -8.875 3.496 1 98.44 163 ALA B CA 1
ATOM 3318 C C . ALA B 1 163 ? 5.043 -8.359 3.611 1 98.44 163 ALA B C 1
ATOM 3320 O O . ALA B 1 163 ? 4.82 -7.164 3.805 1 98.44 163 ALA B O 1
ATOM 3321 N N . THR B 1 164 ? 4.09 -9.258 3.449 1 97.38 164 THR B N 1
ATOM 3322 C CA . THR B 1 164 ? 2.701 -8.82 3.475 1 97.38 164 THR B CA 1
ATOM 3323 C C . THR B 1 164 ? 2.332 -8.273 4.852 1 97.38 164 THR B C 1
ATOM 3325 O O . THR B 1 164 ? 1.721 -7.207 4.961 1 97.38 164 THR B O 1
ATOM 3328 N N . SER B 1 165 ? 2.658 -9.047 5.875 1 96.25 165 SER B N 1
ATOM 3329 C CA . SER B 1 165 ? 2.328 -8.711 7.254 1 96.25 165 SER B CA 1
ATOM 3330 C C . SER B 1 165 ? 3.219 -9.461 8.234 1 96.25 165 SER B C 1
ATOM 3332 O O . SER B 1 165 ? 3.648 -10.586 7.961 1 96.25 165 SER B O 1
ATOM 3334 N N . PRO B 1 166 ? 3.484 -8.812 9.367 1 95 166 PRO B N 1
ATOM 3335 C CA . PRO B 1 166 ? 4.184 -9.594 10.383 1 95 166 PRO B CA 1
ATOM 3336 C C . PRO B 1 166 ? 3.359 -10.773 10.898 1 95 166 PRO B C 1
ATOM 3338 O O . PRO B 1 166 ? 3.918 -11.742 11.422 1 95 166 PRO B O 1
ATOM 3341 N N . ASP B 1 167 ? 2.096 -10.758 10.688 1 93.94 167 ASP B N 1
ATOM 3342 C CA . ASP B 1 167 ? 1.175 -11.734 11.266 1 93.94 167 ASP B CA 1
ATOM 3343 C C . ASP B 1 167 ? 1.244 -13.062 10.523 1 93.94 167 ASP B C 1
ATOM 3345 O O . ASP B 1 167 ? 0.711 -14.07 11 1 93.94 167 ASP B O 1
ATOM 3349 N N . ILE B 1 168 ? 1.897 -13.125 9.422 1 95.44 168 ILE B N 1
ATOM 3350 C CA . ILE B 1 168 ? 1.953 -14.344 8.625 1 95.44 168 ILE B CA 1
ATOM 3351 C C . ILE B 1 168 ? 3.104 -15.227 9.117 1 95.44 168 ILE B C 1
ATOM 3353 O O . ILE B 1 168 ? 3.283 -16.344 8.633 1 95.44 168 ILE B O 1
ATOM 3357 N N . PHE B 1 169 ? 3.82 -14.703 10.062 1 95.88 169 PHE B N 1
ATOM 3358 C CA . PHE B 1 169 ? 4.922 -15.438 10.664 1 95.88 169 PHE B CA 1
ATOM 3359 C C . PHE B 1 169 ? 4.586 -15.844 12.094 1 95.88 169 PHE B C 1
ATOM 3361 O O . PHE B 1 169 ? 3.969 -15.078 12.836 1 95.88 169 PHE B O 1
ATOM 3368 N N . GLU B 1 170 ? 4.988 -17.016 12.477 1 94.19 170 GLU B N 1
ATOM 3369 C CA . GLU B 1 170 ? 4.793 -17.484 13.844 1 94.19 170 GLU B CA 1
ATOM 3370 C C . GLU B 1 170 ? 6.008 -18.266 14.344 1 94.19 170 GLU B C 1
ATOM 3372 O O . GLU B 1 170 ? 6.77 -18.812 13.539 1 94.19 170 GLU B O 1
ATOM 3377 N N . GLY B 1 171 ? 6.223 -18.234 15.617 1 93.5 171 GLY B N 1
ATOM 3378 C CA . GLY B 1 171 ? 7.266 -19.031 16.234 1 93.5 171 GLY B CA 1
ATOM 3379 C C . GLY B 1 171 ? 8.633 -18.812 15.609 1 93.5 171 GLY B C 1
ATOM 3380 O O . GLY B 1 171 ? 9.094 -17.672 15.516 1 93.5 171 GLY B O 1
ATOM 3381 N N . ALA B 1 172 ? 9.188 -19.875 15.18 1 92.88 172 ALA B N 1
ATOM 3382 C CA . ALA B 1 172 ? 10.547 -19.859 14.633 1 92.88 172 ALA B CA 1
ATOM 3383 C C . ALA B 1 172 ? 10.602 -19.062 13.336 1 92.88 172 ALA B C 1
ATOM 3385 O O . ALA B 1 172 ? 11.609 -18.406 13.039 1 92.88 172 ALA B O 1
ATOM 3386 N N . ASP B 1 173 ? 9.508 -19.031 12.602 1 94.88 173 ASP B N 1
ATOM 3387 C CA . ASP B 1 173 ? 9.469 -18.281 11.352 1 94.88 173 ASP B CA 1
ATOM 3388 C C . ASP B 1 173 ? 9.578 -16.781 11.617 1 94.88 173 ASP B C 1
ATOM 3390 O O . ASP B 1 173 ? 10.266 -16.062 10.891 1 94.88 173 ASP B O 1
ATOM 3394 N N . LEU B 1 174 ? 8.875 -16.391 12.672 1 95.19 174 LEU B N 1
ATOM 3395 C CA . LEU B 1 174 ? 8.922 -14.984 13.031 1 95.19 174 LEU B CA 1
ATOM 3396 C C . LEU B 1 174 ? 10.32 -14.578 13.469 1 95.19 174 LEU B C 1
ATOM 3398 O O . LEU B 1 174 ? 10.828 -13.523 13.055 1 95.19 174 LEU B O 1
ATOM 3402 N N . ASP B 1 175 ? 10.945 -15.375 14.266 1 94.88 175 ASP B N 1
ATOM 3403 C CA . ASP B 1 175 ? 12.297 -15.094 14.734 1 94.88 175 ASP B CA 1
ATOM 3404 C C . ASP B 1 175 ? 13.273 -14.977 13.57 1 94.88 175 ASP B C 1
ATOM 3406 O O . ASP B 1 175 ? 14.102 -14.055 13.531 1 94.88 175 ASP B O 1
ATOM 3410 N N . ALA B 1 176 ? 13.164 -15.891 12.672 1 95.81 176 ALA B N 1
ATOM 3411 C CA . ALA B 1 176 ? 14.039 -15.898 11.508 1 95.81 176 ALA B CA 1
ATOM 3412 C C . ALA B 1 176 ? 13.82 -14.656 10.648 1 95.81 176 ALA B C 1
ATOM 3414 O O . ALA B 1 176 ? 14.781 -14.008 10.227 1 95.81 176 ALA B O 1
ATOM 3415 N N . PHE B 1 177 ? 12.57 -14.359 10.477 1 97.38 177 PHE B N 1
ATOM 3416 C CA . PHE B 1 177 ? 12.234 -13.195 9.656 1 97.38 177 PHE B CA 1
ATOM 3417 C C . PHE B 1 177 ? 12.75 -11.914 10.305 1 97.38 177 PHE B C 1
ATOM 3419 O O . PHE B 1 177 ? 13.328 -11.062 9.625 1 97.38 177 PHE B O 1
ATOM 3426 N N . GLU B 1 178 ? 12.547 -11.812 11.57 1 95.81 178 GLU B N 1
ATOM 3427 C CA . GLU B 1 178 ? 12.977 -10.609 12.281 1 95.81 178 GLU B CA 1
ATOM 3428 C C . GLU B 1 178 ? 14.492 -10.453 12.234 1 95.81 178 GLU B C 1
ATOM 3430 O O . GLU B 1 178 ? 15 -9.336 12.117 1 95.81 178 GLU B O 1
ATOM 3435 N N . ALA B 1 179 ? 15.195 -11.516 12.375 1 95.94 179 ALA B N 1
ATOM 3436 C CA . ALA B 1 179 ? 16.656 -11.469 12.258 1 95.94 179 ALA B CA 1
ATOM 3437 C C . ALA B 1 179 ? 17.078 -10.953 10.891 1 95.94 179 ALA B C 1
ATOM 3439 O O . ALA B 1 179 ? 17.969 -10.102 10.781 1 95.94 179 ALA B O 1
ATOM 3440 N N . LEU B 1 180 ? 16.422 -11.453 9.891 1 97.75 180 LEU B N 1
ATOM 3441 C CA . LEU B 1 180 ? 16.703 -11 8.531 1 97.75 180 LEU B CA 1
ATOM 3442 C C . LEU B 1 180 ? 16.359 -9.523 8.367 1 97.75 180 LEU B C 1
ATOM 3444 O O . LEU B 1 180 ? 17.156 -8.75 7.824 1 97.75 180 LEU B O 1
ATOM 3448 N N . ALA B 1 181 ? 15.219 -9.188 8.875 1 97.44 181 ALA B N 1
ATOM 3449 C CA . ALA B 1 181 ? 14.711 -7.824 8.727 1 97.44 181 ALA B CA 1
ATOM 3450 C C . ALA B 1 181 ? 15.656 -6.82 9.383 1 97.44 181 ALA B C 1
ATOM 3452 O O . ALA B 1 181 ? 15.773 -5.68 8.922 1 97.44 181 ALA B O 1
ATOM 3453 N N . ARG B 1 182 ? 16.312 -7.164 10.398 1 96.19 182 ARG B N 1
ATOM 3454 C CA . ARG B 1 182 ? 17.25 -6.285 11.094 1 96.19 182 ARG B CA 1
ATOM 3455 C C . ARG B 1 182 ? 18.547 -6.109 10.297 1 96.19 182 ARG B C 1
ATOM 3457 O O . ARG B 1 182 ? 19.328 -5.207 10.578 1 96.19 182 ARG B O 1
ATOM 3464 N N . SER B 1 183 ? 18.75 -6.883 9.273 1 97.38 183 SER B N 1
ATOM 3465 C CA . SER B 1 183 ? 20.016 -6.902 8.555 1 97.38 183 SER B CA 1
ATOM 3466 C C . SER B 1 183 ? 19.906 -6.199 7.207 1 97.38 183 SER B C 1
ATOM 3468 O O . SER B 1 183 ? 20.891 -6.066 6.484 1 97.38 183 SER B O 1
ATOM 3470 N N . VAL B 1 184 ? 18.719 -5.777 6.879 1 97.88 184 VAL B N 1
ATOM 3471 C CA . VAL B 1 184 ? 18.516 -5.168 5.57 1 97.88 184 VAL B CA 1
ATOM 3472 C C . VAL B 1 184 ? 18.469 -3.648 5.707 1 97.88 184 VAL B C 1
ATOM 3474 O O . VAL B 1 184 ? 18.422 -3.123 6.824 1 97.88 184 VAL B O 1
ATOM 3477 N N . ARG B 1 185 ? 18.484 -2.93 4.555 1 96.44 185 ARG B N 1
ATOM 3478 C CA . ARG B 1 185 ? 18.438 -1.471 4.527 1 96.44 185 ARG B CA 1
ATOM 3479 C C . ARG B 1 185 ? 17.109 -0.956 5.082 1 96.44 185 ARG B C 1
ATOM 3481 O O . ARG B 1 185 ? 17.078 -0.001 5.863 1 96.44 185 ARG B O 1
ATOM 3488 N N . MET B 1 186 ? 16.047 -1.593 4.609 1 95.56 186 MET B N 1
ATOM 3489 C CA . MET B 1 186 ? 14.719 -1.223 5.082 1 95.56 186 MET B CA 1
ATOM 3490 C C . MET B 1 186 ? 13.727 -2.367 4.883 1 95.56 186 MET B C 1
ATOM 3492 O O . MET B 1 186 ? 13.875 -3.16 3.949 1 95.56 186 MET B O 1
ATOM 3496 N N . ARG B 1 187 ? 12.758 -2.449 5.809 1 97.06 187 ARG B N 1
ATOM 3497 C CA . ARG B 1 187 ? 11.648 -3.385 5.727 1 97.06 187 ARG B CA 1
ATOM 3498 C C . ARG B 1 187 ? 10.32 -2.645 5.613 1 97.06 187 ARG B C 1
ATOM 3500 O O . ARG B 1 187 ? 10.094 -1.646 6.305 1 97.06 187 ARG B O 1
ATOM 3507 N N . ARG B 1 188 ? 9.539 -3.082 4.715 1 97.56 188 ARG B N 1
ATOM 3508 C CA . ARG B 1 188 ? 8.18 -2.582 4.57 1 97.56 188 ARG B CA 1
ATOM 3509 C C . ARG B 1 188 ? 7.176 -3.73 4.535 1 97.56 188 ARG B C 1
ATOM 3511 O O . ARG B 1 188 ? 7.52 -4.852 4.152 1 97.56 188 ARG B O 1
ATOM 3518 N N . TYR B 1 189 ? 5.988 -3.457 4.984 1 97.88 189 TYR B N 1
ATOM 3519 C CA . TYR B 1 189 ? 4.902 -4.426 4.93 1 97.88 189 TYR B CA 1
ATOM 3520 C C . TYR B 1 189 ? 3.82 -3.98 3.951 1 97.88 189 TYR B C 1
ATOM 3522 O O . TYR B 1 189 ? 3.746 -2.801 3.596 1 97.88 189 TYR B O 1
ATOM 3530 N N . GLY B 1 190 ? 2.971 -4.988 3.557 1 96.25 190 GLY B N 1
ATOM 3531 C CA . GLY B 1 190 ? 1.898 -4.793 2.594 1 96.25 190 GLY B CA 1
ATOM 3532 C C . GLY B 1 190 ? 2.221 -5.352 1.22 1 96.25 190 GLY B C 1
ATOM 3533 O O . GLY B 1 190 ? 3.041 -6.262 1.091 1 96.25 190 GLY B O 1
ATOM 3534 N N . GLY B 1 191 ? 1.388 -4.977 0.251 1 94.38 191 GLY B N 1
ATOM 3535 C CA . GLY B 1 191 ? 1.654 -5.152 -1.167 1 94.38 191 GLY B CA 1
ATOM 3536 C C . GLY B 1 191 ? 1.209 -6.504 -1.694 1 94.38 191 GLY B C 1
ATOM 3537 O O . GLY B 1 191 ? 0.844 -6.629 -2.865 1 94.38 191 GLY B O 1
ATOM 3538 N N . ASP B 1 192 ? 1.269 -7.691 -0.865 1 96.81 192 ASP B N 1
ATOM 3539 C CA . ASP B 1 192 ? 0.911 -9.023 -1.352 1 96.81 192 ASP B CA 1
ATOM 3540 C C . ASP B 1 192 ? 1.622 -9.336 -2.666 1 96.81 192 ASP B C 1
ATOM 3542 O O . ASP B 1 192 ? 2.852 -9.266 -2.744 1 96.81 192 ASP B O 1
ATOM 3546 N N . CYS B 1 193 ? 0.862 -9.727 -3.711 1 98.75 193 CYS B N 1
ATOM 3547 C CA . CYS B 1 193 ? 1.511 -10.086 -4.969 1 98.75 193 CYS B CA 1
ATOM 3548 C C . CYS B 1 193 ? 2.17 -8.867 -5.605 1 98.75 193 CYS B C 1
ATOM 3550 O O . CYS B 1 193 ? 3.1 -9.008 -6.402 1 98.75 193 CYS B O 1
ATOM 3552 N N . TYR B 1 194 ? 1.754 -7.676 -5.266 1 98.88 194 TYR B N 1
ATOM 3553 C CA . TYR B 1 194 ? 2.324 -6.453 -5.824 1 98.88 194 TYR B CA 1
ATOM 3554 C C . TYR B 1 194 ? 3.811 -6.352 -5.5 1 98.88 194 TYR B C 1
ATOM 3556 O O . TYR B 1 194 ? 4.598 -5.859 -6.316 1 98.88 194 TYR B O 1
ATOM 3564 N N . SER B 1 195 ? 4.203 -6.785 -4.324 1 98.81 195 SER B N 1
ATOM 3565 C CA . SER B 1 195 ? 5.594 -6.75 -3.891 1 98.81 195 SER B CA 1
ATOM 3566 C C . SER B 1 195 ? 6.492 -7.527 -4.848 1 98.81 195 SER B C 1
ATOM 3568 O O . SER B 1 195 ? 7.625 -7.129 -5.109 1 98.81 195 SER B O 1
ATOM 3570 N N . TYR B 1 196 ? 5.973 -8.609 -5.359 1 98.94 196 TYR B N 1
ATOM 3571 C CA . TYR B 1 196 ? 6.734 -9.414 -6.309 1 98.94 196 TYR B CA 1
ATOM 3572 C C . TYR B 1 196 ? 6.875 -8.703 -7.645 1 98.94 196 TYR B C 1
ATOM 3574 O O . TYR B 1 196 ? 7.91 -8.797 -8.305 1 98.94 196 TYR B O 1
ATOM 3582 N N . GLY B 1 197 ? 5.797 -8 -8.023 1 98.88 197 GLY B N 1
ATOM 3583 C CA . GLY B 1 197 ? 5.922 -7.141 -9.188 1 98.88 197 GLY B CA 1
ATOM 3584 C C . GLY B 1 197 ? 6.98 -6.066 -9.031 1 98.88 197 GLY B C 1
ATOM 3585 O O . GLY B 1 197 ? 7.777 -5.828 -9.938 1 98.88 197 GLY B O 1
ATOM 3586 N N . LEU B 1 198 ? 7.004 -5.422 -7.867 1 98.75 198 LEU B N 1
ATOM 3587 C CA . LEU B 1 198 ? 8 -4.395 -7.582 1 98.75 198 LEU B CA 1
ATOM 3588 C C . LEU B 1 198 ? 9.406 -4.969 -7.633 1 98.75 198 LEU B C 1
ATOM 3590 O O . LEU B 1 198 ? 10.336 -4.309 -8.109 1 98.75 198 LEU B O 1
ATOM 3594 N N . LEU B 1 199 ? 9.555 -6.188 -7.121 1 98.81 199 LEU B N 1
ATOM 3595 C CA . LEU B 1 199 ? 10.852 -6.844 -7.195 1 98.81 199 LEU B CA 1
ATOM 3596 C C . LEU B 1 199 ? 11.258 -7.082 -8.648 1 98.81 199 LEU B C 1
ATOM 3598 O O . LEU B 1 199 ? 12.383 -6.762 -9.039 1 98.81 199 LEU B O 1
ATOM 3602 N N . ALA B 1 200 ? 10.32 -7.57 -9.43 1 98.88 200 ALA B N 1
ATOM 3603 C CA . ALA B 1 200 ? 10.594 -7.879 -10.836 1 98.88 200 ALA B CA 1
ATOM 3604 C C . ALA B 1 200 ? 10.961 -6.617 -11.609 1 98.88 200 ALA B C 1
ATOM 3606 O O . ALA B 1 200 ? 11.68 -6.684 -12.602 1 98.88 200 ALA B O 1
ATOM 3607 N N . SER B 1 201 ? 10.484 -5.496 -11.094 1 98.38 201 SER B N 1
ATOM 3608 C CA . SER B 1 201 ? 10.703 -4.234 -11.789 1 98.38 201 SER B CA 1
ATOM 3609 C C . SER B 1 201 ? 11.867 -3.463 -11.18 1 98.38 201 SER B C 1
ATOM 3611 O O . SER B 1 201 ? 12.125 -2.318 -11.555 1 98.38 201 SER B O 1
ATOM 3613 N N . GLY B 1 202 ? 12.5 -4.016 -10.203 1 97.88 202 GLY B N 1
ATOM 3614 C CA . GLY B 1 202 ? 13.758 -3.463 -9.727 1 97.88 202 GLY B CA 1
ATOM 3615 C C . GLY B 1 202 ? 13.578 -2.451 -8.609 1 97.88 202 GLY B C 1
ATOM 3616 O O . GLY B 1 202 ? 14.469 -1.638 -8.352 1 97.88 202 GLY B O 1
ATOM 3617 N N . HIS B 1 203 ? 12.469 -2.477 -7.918 1 97.69 203 HIS B N 1
ATOM 3618 C CA . HIS B 1 203 ? 12.203 -1.495 -6.871 1 97.69 203 HIS B CA 1
ATOM 3619 C C . HIS B 1 203 ? 12.367 -2.111 -5.488 1 97.69 203 HIS B C 1
ATOM 3621 O O . HIS B 1 203 ? 12.578 -1.396 -4.504 1 97.69 203 HIS B O 1
ATOM 3627 N N . VAL B 1 204 ? 12.195 -3.381 -5.375 1 98 204 VAL B N 1
ATOM 3628 C CA . VAL B 1 204 ? 12.336 -4.188 -4.168 1 98 204 VAL B CA 1
ATOM 3629 C C . VAL B 1 204 ? 13.367 -5.293 -4.402 1 98 204 VAL B C 1
ATOM 3631 O O . VAL B 1 204 ? 13.516 -5.781 -5.527 1 98 204 VAL B O 1
ATOM 3634 N N . ASP B 1 205 ? 14 -5.75 -3.316 1 98.69 205 ASP B N 1
ATOM 3635 C CA . ASP B 1 205 ? 15.109 -6.68 -3.523 1 98.69 205 ASP B CA 1
ATOM 3636 C C . ASP B 1 205 ? 14.797 -8.055 -2.934 1 98.69 205 ASP B C 1
ATOM 3638 O O . ASP B 1 205 ? 15.375 -9.055 -3.344 1 98.69 205 ASP B O 1
ATOM 3642 N N . LEU B 1 206 ? 13.984 -7.984 -1.906 1 98.81 206 LEU B N 1
ATOM 3643 C CA . LEU B 1 206 ? 13.625 -9.203 -1.192 1 98.81 206 LEU B CA 1
ATOM 3644 C C . LEU B 1 206 ? 12.148 -9.211 -0.837 1 98.81 206 LEU B C 1
ATOM 3646 O O . LEU B 1 206 ? 11.602 -8.195 -0.413 1 98.81 206 LEU B O 1
ATOM 3650 N N . VAL B 1 207 ? 11.516 -10.32 -1.096 1 98.88 207 VAL B N 1
ATOM 3651 C CA . VAL B 1 207 ? 10.195 -10.602 -0.542 1 98.88 207 VAL B CA 1
ATOM 3652 C C . VAL B 1 207 ? 10.219 -11.938 0.204 1 98.88 207 VAL B C 1
ATOM 3654 O O . VAL B 1 207 ? 10.656 -12.953 -0.34 1 98.88 207 VAL B O 1
ATOM 3657 N N . VAL B 1 208 ? 9.805 -11.93 1.464 1 98.69 208 VAL B N 1
ATOM 3658 C CA . VAL B 1 208 ? 9.812 -13.117 2.305 1 98.69 208 VAL B CA 1
ATOM 3659 C C . VAL B 1 208 ? 8.438 -13.305 2.945 1 98.69 208 VAL B C 1
ATOM 3661 O O . VAL B 1 208 ? 7.906 -12.391 3.572 1 98.69 208 VAL B O 1
ATOM 3664 N N . GLU B 1 209 ? 7.895 -14.484 2.789 1 98.12 209 GLU B N 1
ATOM 3665 C CA . GLU B 1 209 ? 6.543 -14.742 3.279 1 98.12 209 GLU B CA 1
ATOM 3666 C C . GLU B 1 209 ? 6.414 -16.172 3.803 1 98.12 209 GLU B C 1
ATOM 3668 O O . GLU B 1 209 ? 7.23 -17.031 3.477 1 98.12 209 GLU B O 1
ATOM 3673 N N . ALA B 1 210 ? 5.434 -16.375 4.586 1 96.81 210 ALA B N 1
ATOM 3674 C CA . ALA B 1 210 ? 5.039 -17.688 5.09 1 96.81 210 ALA B CA 1
ATOM 3675 C C . ALA B 1 210 ? 3.523 -17.859 5.031 1 96.81 210 ALA B C 1
ATOM 3677 O O . ALA B 1 210 ? 2.779 -16.875 4.973 1 96.81 210 ALA B O 1
ATOM 3678 N N . GLY B 1 211 ? 3.113 -19.125 4.926 1 95.62 211 GLY B N 1
ATOM 3679 C CA . GLY B 1 211 ? 1.694 -19.438 4.965 1 95.62 211 GLY B CA 1
ATOM 3680 C C . GLY B 1 211 ? 1.003 -19.266 3.627 1 95.62 211 GLY B C 1
ATOM 3681 O O . GLY B 1 211 ? -0.219 -19.125 3.568 1 95.62 211 GLY B O 1
ATOM 3682 N N . LEU B 1 212 ? 1.733 -19.234 2.57 1 96.94 212 LEU B N 1
ATOM 3683 C CA . LEU B 1 212 ? 1.144 -19.047 1.249 1 96.94 212 LEU B CA 1
ATOM 3684 C C . LEU B 1 212 ? 0.601 -20.375 0.706 1 96.94 212 LEU B C 1
ATOM 3686 O O . LEU B 1 212 ? 1.126 -21.438 1.021 1 96.94 212 LEU B O 1
ATOM 3690 N N . GLN B 1 213 ? -0.41 -20.281 -0.066 1 96.19 213 GLN B N 1
ATOM 3691 C CA . GLN B 1 213 ? -0.936 -21.406 -0.834 1 96.19 213 GLN B CA 1
ATOM 3692 C C . GLN B 1 213 ? -0.36 -21.422 -2.248 1 96.19 213 GLN B C 1
ATOM 3694 O O . GLN B 1 213 ? 0.131 -20.391 -2.736 1 96.19 213 GLN B O 1
ATOM 3699 N N . PRO B 1 214 ? -0.441 -22.531 -2.9 1 95.62 214 PRO B N 1
ATOM 3700 C CA . PRO B 1 214 ? 0.162 -22.625 -4.23 1 95.62 214 PRO B CA 1
ATOM 3701 C C . PRO B 1 214 ? -0.374 -21.578 -5.199 1 95.62 214 PRO B C 1
ATOM 3703 O O . PRO B 1 214 ? 0.394 -21 -5.973 1 95.62 214 PRO B O 1
ATOM 3706 N N . TYR B 1 215 ? -1.644 -21.266 -5.148 1 95.81 215 TYR B N 1
ATOM 3707 C CA . TYR B 1 215 ? -2.199 -20.297 -6.086 1 95.81 215 TYR B CA 1
ATOM 3708 C C . TYR B 1 215 ? -1.691 -18.891 -5.781 1 95.81 215 TYR B C 1
ATOM 3710 O O . TYR B 1 215 ? -1.838 -17.984 -6.602 1 95.81 215 TYR B O 1
ATOM 3718 N N . ASP B 1 216 ? -0.951 -18.734 -4.633 1 97.12 216 ASP B N 1
ATOM 3719 C CA . ASP B 1 216 ? -0.382 -17.438 -4.254 1 97.12 216 ASP B CA 1
ATOM 3720 C C . ASP B 1 216 ? 0.984 -17.234 -4.902 1 97.12 216 ASP B C 1
ATOM 3722 O O . ASP B 1 216 ? 1.439 -16.094 -5.051 1 97.12 216 ASP B O 1
ATOM 3726 N N . TYR B 1 217 ? 1.679 -18.375 -5.246 1 98.06 217 TYR B N 1
ATOM 3727 C CA . TYR B 1 217 ? 3.068 -18.125 -5.605 1 98.06 217 TYR B CA 1
ATOM 3728 C C . TYR B 1 217 ? 3.393 -18.719 -6.973 1 98.06 217 TYR B C 1
ATOM 3730 O O . TYR B 1 217 ? 4.418 -18.391 -7.574 1 98.06 217 TYR B O 1
ATOM 3738 N N . LEU B 1 218 ? 2.59 -19.609 -7.535 1 98.06 218 LEU B N 1
ATOM 3739 C CA . LEU B 1 218 ? 2.938 -20.266 -8.789 1 98.06 218 LEU B CA 1
ATOM 3740 C C . LEU B 1 218 ? 3.021 -19.266 -9.93 1 98.06 218 LEU B C 1
ATOM 3742 O O . LEU B 1 218 ? 3.924 -19.344 -10.766 1 98.06 218 LEU B O 1
ATOM 3746 N N . ALA B 1 219 ? 2.08 -18.297 -9.922 1 98.69 219 ALA B N 1
ATOM 3747 C CA . ALA B 1 219 ? 2.082 -17.281 -10.969 1 98.69 219 ALA B CA 1
ATOM 3748 C C . ALA B 1 219 ? 3.293 -16.359 -10.836 1 98.69 219 ALA B C 1
ATOM 3750 O O . ALA B 1 219 ? 3.729 -15.75 -11.812 1 98.69 219 ALA B O 1
ATOM 3751 N N . LEU B 1 220 ? 3.844 -16.234 -9.664 1 98.88 220 LEU B N 1
ATOM 3752 C CA . LEU B 1 220 ? 4.934 -15.305 -9.383 1 98.88 220 LEU B CA 1
ATOM 3753 C C . LEU B 1 220 ? 6.246 -15.812 -9.961 1 98.88 220 LEU B C 1
ATOM 3755 O O . LEU B 1 220 ? 7.109 -15.023 -10.344 1 98.88 220 LEU B O 1
ATOM 3759 N N . MET B 1 221 ? 6.418 -17.109 -10.086 1 98.69 221 MET B N 1
ATOM 3760 C CA . MET B 1 221 ? 7.691 -17.75 -10.383 1 98.69 221 MET B CA 1
ATOM 3761 C C . MET B 1 221 ? 8.203 -17.344 -11.758 1 98.69 221 MET B C 1
ATOM 3763 O O . MET B 1 221 ? 9.305 -16.797 -11.875 1 98.69 221 MET B O 1
ATOM 3767 N N . PRO B 1 222 ? 7.391 -17.5 -12.844 1 98.81 222 PRO B N 1
ATOM 3768 C CA . PRO B 1 222 ? 7.914 -17.109 -14.156 1 98.81 222 PRO B CA 1
ATOM 3769 C C . PRO B 1 222 ? 8.227 -15.617 -14.242 1 98.81 222 PRO B C 1
ATOM 3771 O O . PRO B 1 222 ? 9.141 -15.219 -14.961 1 98.81 222 PRO B O 1
ATOM 3774 N N . VAL B 1 223 ? 7.484 -14.789 -13.492 1 98.94 223 VAL B N 1
ATOM 3775 C CA . VAL B 1 223 ? 7.703 -13.352 -13.516 1 98.94 223 VAL B CA 1
ATOM 3776 C C . VAL B 1 223 ? 9.047 -13.023 -12.867 1 98.94 223 VAL B C 1
ATOM 3778 O O . VAL B 1 223 ? 9.867 -12.305 -13.445 1 98.94 223 VAL B O 1
ATOM 3781 N N . ILE B 1 224 ? 9.281 -13.562 -11.672 1 98.94 224 ILE B N 1
ATOM 3782 C CA . ILE B 1 224 ? 10.508 -13.289 -10.93 1 98.94 224 ILE B CA 1
ATOM 3783 C C . ILE B 1 224 ? 11.703 -13.828 -11.703 1 98.94 224 ILE B C 1
ATOM 3785 O O . ILE B 1 224 ? 12.703 -13.133 -11.883 1 98.94 224 ILE B O 1
ATOM 3789 N N . GLU B 1 225 ? 11.586 -15.062 -12.203 1 98.69 225 GLU B N 1
ATOM 3790 C CA . GLU B 1 225 ? 12.68 -15.688 -12.945 1 98.69 225 GLU B CA 1
ATOM 3791 C C . GLU B 1 225 ? 12.953 -14.945 -14.25 1 98.69 225 GLU B C 1
ATOM 3793 O O . GLU B 1 225 ? 14.109 -14.695 -14.594 1 98.69 225 GLU B O 1
ATOM 3798 N N . GLY B 1 226 ? 11.898 -14.555 -14.914 1 98.75 226 GLY B N 1
ATOM 3799 C CA . GLY B 1 226 ? 12.047 -13.805 -16.156 1 98.75 226 GLY B CA 1
ATOM 3800 C C . GLY B 1 226 ? 12.695 -12.445 -15.945 1 98.75 226 GLY B C 1
ATOM 3801 O O . GLY B 1 226 ? 13.289 -11.891 -16.875 1 98.75 226 GLY B O 1
ATOM 3802 N N . ALA B 1 227 ? 12.562 -11.906 -14.789 1 98.81 227 ALA B N 1
ATOM 3803 C CA . ALA B 1 227 ? 13.148 -10.609 -14.453 1 98.81 227 ALA B CA 1
ATOM 3804 C C . ALA B 1 227 ? 14.594 -10.758 -14.008 1 98.81 227 ALA B C 1
ATOM 3806 O O . ALA B 1 227 ? 15.273 -9.758 -13.742 1 98.81 227 ALA B O 1
ATOM 3807 N N . GLY B 1 228 ? 15.039 -11.977 -13.898 1 98.69 228 GLY B N 1
ATOM 3808 C CA . GLY B 1 228 ? 16.422 -12.234 -13.492 1 98.69 228 GLY B CA 1
ATOM 3809 C C . GLY B 1 228 ? 16.562 -12.508 -12.008 1 98.69 228 GLY B C 1
ATOM 3810 O O . GLY B 1 228 ? 17.672 -12.695 -11.516 1 98.69 228 GLY B O 1
ATOM 3811 N N . GLY B 1 229 ? 15.469 -12.57 -11.297 1 98.81 229 GLY B N 1
ATOM 3812 C CA . GLY B 1 229 ? 15.492 -12.875 -9.875 1 98.81 229 GLY B CA 1
ATOM 3813 C C . GLY B 1 229 ? 15.445 -14.367 -9.578 1 98.81 229 GLY B C 1
ATOM 3814 O O . GLY B 1 229 ? 15.523 -15.188 -10.5 1 98.81 229 GLY B O 1
ATOM 3815 N N . VAL B 1 230 ? 15.406 -14.625 -8.219 1 98.5 230 VAL B N 1
ATOM 3816 C CA . VAL B 1 230 ? 15.328 -15.992 -7.723 1 98.5 230 VAL B CA 1
ATOM 3817 C C . VAL B 1 230 ? 14.141 -16.141 -6.777 1 98.5 230 VAL B C 1
ATOM 3819 O O . VAL B 1 230 ? 13.875 -15.242 -5.965 1 98.5 230 VAL B O 1
ATOM 3822 N N . ILE B 1 231 ? 13.461 -17.25 -6.867 1 98.62 231 ILE B N 1
ATOM 3823 C CA . ILE B 1 231 ? 12.344 -17.5 -5.965 1 98.62 231 ILE B CA 1
ATOM 3824 C C . ILE B 1 231 ? 12.32 -18.984 -5.582 1 98.62 231 ILE B C 1
ATOM 3826 O O . ILE B 1 231 ? 12.391 -19.859 -6.449 1 98.62 231 ILE B O 1
ATOM 3830 N N . THR B 1 232 ? 12.352 -19.312 -4.316 1 97.38 232 THR B N 1
ATOM 3831 C CA . THR B 1 232 ? 12.367 -20.656 -3.768 1 97.38 232 THR B CA 1
ATOM 3832 C C . THR B 1 232 ? 11.609 -20.703 -2.439 1 97.38 232 THR B C 1
ATOM 3834 O O . THR B 1 232 ? 11.062 -19.703 -1.996 1 97.38 232 THR B O 1
ATOM 3837 N N . ASP B 1 233 ? 11.516 -21.844 -1.933 1 96 233 ASP B N 1
ATOM 3838 C CA . ASP B 1 233 ? 11.125 -21.906 -0.529 1 96 233 ASP B CA 1
ATOM 3839 C C . ASP B 1 233 ? 12.281 -21.531 0.386 1 96 233 ASP B C 1
ATOM 3841 O O . ASP B 1 233 ? 13.359 -21.156 -0.089 1 96 233 ASP B O 1
ATOM 3845 N N . TRP B 1 234 ? 12.109 -21.562 1.704 1 95.69 234 TRP B N 1
ATOM 3846 C CA . TRP B 1 234 ? 13.102 -21.094 2.662 1 95.69 234 TRP B CA 1
ATOM 3847 C C . TRP B 1 234 ? 14.273 -22.062 2.756 1 95.69 234 TRP B C 1
ATOM 3849 O O . TRP B 1 234 ? 15.273 -21.766 3.408 1 95.69 234 TRP B O 1
ATOM 3859 N N . SER B 1 235 ? 14.242 -23.203 2.02 1 92.19 235 SER B N 1
ATOM 3860 C CA . SER B 1 235 ? 15.336 -24.156 1.984 1 92.19 235 SER B CA 1
ATOM 3861 C C . SER B 1 235 ? 16.062 -24.109 0.647 1 92.19 235 SER B C 1
ATOM 3863 O O . SER B 1 235 ? 16.969 -24.922 0.396 1 92.19 235 SER B O 1
ATOM 3865 N N . GLY B 1 236 ? 15.633 -23.266 -0.167 1 94.38 236 GLY B N 1
ATOM 3866 C CA . GLY B 1 236 ? 16.266 -23.125 -1.468 1 94.38 236 GLY B CA 1
ATOM 3867 C C . GLY B 1 236 ? 15.711 -24.078 -2.51 1 94.38 236 GLY B C 1
ATOM 3868 O O . GLY B 1 236 ? 16.234 -24.156 -3.627 1 94.38 236 GLY B O 1
ATOM 3869 N N . GLN B 1 237 ? 14.672 -24.766 -2.16 1 94.12 237 GLN B N 1
ATOM 3870 C CA . GLN B 1 237 ? 14.07 -25.719 -3.09 1 94.12 237 GLN B CA 1
ATOM 3871 C C . GLN B 1 237 ? 13.055 -25.031 -4 1 94.12 237 GLN B C 1
ATOM 3873 O O . GLN B 1 237 ? 12.406 -24.062 -3.596 1 94.12 237 GLN B O 1
ATOM 3878 N N . PRO B 1 238 ? 12.922 -25.562 -5.199 1 94.38 238 PRO B N 1
ATOM 3879 C CA . PRO B 1 238 ? 11.914 -24.984 -6.098 1 94.38 238 PRO B CA 1
ATOM 3880 C C . PRO B 1 238 ? 10.5 -25.094 -5.543 1 94.38 238 PRO B C 1
ATOM 3882 O O . PRO B 1 238 ? 10.164 -26.078 -4.887 1 94.38 238 PRO B O 1
ATOM 3885 N N . LEU B 1 239 ? 9.719 -24.109 -5.855 1 95.69 239 LEU B N 1
ATOM 3886 C CA . LEU B 1 239 ? 8.32 -24.094 -5.43 1 95.69 239 LEU B CA 1
ATOM 3887 C C . LEU B 1 239 ? 7.457 -24.938 -6.363 1 95.69 239 LEU B C 1
ATOM 3889 O O . LEU B 1 239 ? 7.711 -25 -7.57 1 95.69 239 LEU B O 1
ATOM 3893 N N . GLY B 1 240 ? 6.52 -25.594 -5.824 1 92.31 240 GLY B N 1
ATOM 3894 C CA . GLY B 1 240 ? 5.531 -26.359 -6.562 1 92.31 240 GLY B CA 1
ATOM 3895 C C . GLY B 1 240 ? 4.219 -26.516 -5.812 1 92.31 240 GLY B C 1
ATOM 3896 O O . GLY B 1 240 ? 3.959 -25.797 -4.848 1 92.31 240 GLY B O 1
ATOM 3897 N N . LEU B 1 241 ? 3.396 -27.375 -6.301 1 90.38 241 LEU B N 1
ATOM 3898 C CA . LEU B 1 241 ? 2.059 -27.578 -5.758 1 90.38 241 LEU B CA 1
ATOM 3899 C C . LEU B 1 241 ? 2.127 -28.141 -4.34 1 90.38 241 LEU B C 1
ATOM 3901 O O . LEU B 1 241 ? 1.184 -27.984 -3.561 1 90.38 241 LEU B O 1
ATOM 3905 N N . ALA B 1 242 ? 3.23 -28.688 -3.963 1 89.56 242 ALA B N 1
ATOM 3906 C CA . ALA B 1 242 ? 3.336 -29.375 -2.678 1 89.56 242 ALA B CA 1
ATOM 3907 C C . ALA B 1 242 ? 4.125 -28.547 -1.672 1 89.56 242 ALA B C 1
ATOM 3909 O O . ALA B 1 242 ? 4.305 -28.953 -0.523 1 89.56 242 ALA B O 1
ATOM 3910 N N . SER B 1 243 ? 4.602 -27.375 -2.086 1 92.12 243 SER B N 1
ATOM 3911 C CA . SER B 1 243 ? 5.387 -26.547 -1.183 1 92.12 243 SER B CA 1
ATOM 3912 C C . SER B 1 243 ? 4.566 -26.125 0.03 1 92.12 243 SER B C 1
ATOM 3914 O O . SER B 1 243 ? 3.336 -26.062 -0.035 1 92.12 243 SER B O 1
ATOM 3916 N N . GLN B 1 244 ? 5.191 -25.75 1.172 1 88.94 244 GLN B N 1
ATOM 3917 C CA . GLN B 1 244 ? 4.551 -25.547 2.467 1 88.94 244 GLN B CA 1
ATOM 3918 C C . GLN B 1 244 ? 4.262 -24.062 2.703 1 88.94 244 GLN B C 1
ATOM 3920 O O . GLN B 1 244 ? 3.984 -23.656 3.832 1 88.94 244 GLN B O 1
ATOM 3925 N N . GLY B 1 245 ? 4.523 -23.219 1.807 1 94.06 245 GLY B N 1
ATOM 3926 C CA . GLY B 1 245 ? 4.02 -21.859 1.889 1 94.06 245 GLY B CA 1
ATOM 3927 C C . GLY B 1 245 ? 5.074 -20.859 2.303 1 94.06 245 GLY B C 1
ATOM 3928 O O . GLY B 1 245 ? 4.816 -19.641 2.332 1 94.06 245 GLY B O 1
ATOM 3929 N N . ARG B 1 246 ? 6.316 -21.375 2.709 1 96.25 246 ARG B N 1
ATOM 3930 C CA . ARG B 1 246 ? 7.457 -20.484 2.93 1 96.25 246 ARG B CA 1
ATOM 3931 C C . ARG B 1 246 ? 8.109 -20.094 1.607 1 96.25 246 ARG B C 1
ATOM 3933 O O . ARG B 1 246 ? 8.586 -20.953 0.863 1 96.25 246 ARG B O 1
ATOM 3940 N N . VAL B 1 247 ? 8.062 -18.812 1.324 1 97.88 247 VAL B N 1
ATOM 3941 C CA . VAL B 1 247 ? 8.531 -18.344 0.024 1 97.88 247 VAL B CA 1
ATOM 3942 C C . VAL B 1 247 ? 9.531 -17.203 0.213 1 97.88 247 VAL B C 1
ATOM 3944 O O . VAL B 1 247 ? 9.297 -16.297 1.021 1 97.88 247 VAL B O 1
ATOM 3947 N N . ILE B 1 248 ? 10.664 -17.219 -0.474 1 98.56 248 ILE B N 1
ATOM 3948 C CA . ILE B 1 248 ? 11.609 -16.109 -0.556 1 98.56 248 ILE B CA 1
ATOM 3949 C C . ILE B 1 248 ? 11.906 -15.797 -2.02 1 98.56 248 ILE B C 1
ATOM 3951 O O . ILE B 1 248 ? 12.211 -16.703 -2.807 1 98.56 248 ILE B O 1
ATOM 3955 N N . ALA B 1 249 ? 11.734 -14.617 -2.412 1 98.88 249 ALA B N 1
ATOM 3956 C CA . ALA B 1 249 ? 12.148 -14.078 -3.705 1 98.88 249 ALA B CA 1
ATOM 3957 C C . ALA B 1 249 ? 13.227 -13.016 -3.539 1 98.88 249 ALA B C 1
ATOM 3959 O O . ALA B 1 249 ? 13.141 -12.172 -2.641 1 98.88 249 ALA B O 1
ATOM 3960 N N . ALA B 1 250 ? 14.234 -13.094 -4.348 1 98.94 250 ALA B N 1
ATOM 3961 C CA . ALA B 1 250 ? 15.367 -12.172 -4.25 1 98.94 250 ALA B CA 1
ATOM 3962 C C . ALA B 1 250 ? 15.773 -11.648 -5.625 1 98.94 250 ALA B C 1
ATOM 3964 O O . ALA B 1 250 ? 15.641 -12.359 -6.629 1 98.94 250 ALA B O 1
ATOM 3965 N N . ALA B 1 251 ? 16.344 -10.492 -5.625 1 98.75 251 ALA B N 1
ATOM 3966 C CA . ALA B 1 251 ? 16.734 -9.797 -6.852 1 98.75 251 ALA B CA 1
ATOM 3967 C C . ALA B 1 251 ? 17.891 -10.508 -7.535 1 98.75 251 ALA B C 1
ATOM 3969 O O . ALA B 1 251 ? 18.031 -10.461 -8.758 1 98.75 251 ALA B O 1
ATOM 3970 N N . THR B 1 252 ? 18.781 -11.125 -6.723 1 98.81 252 THR B N 1
ATOM 3971 C CA . THR B 1 252 ? 19.969 -11.812 -7.254 1 98.81 252 THR B CA 1
ATOM 3972 C C . THR B 1 252 ? 20.203 -13.117 -6.512 1 98.81 252 THR B C 1
ATOM 3974 O O . THR B 1 252 ? 19.797 -13.273 -5.359 1 98.81 252 THR B O 1
ATOM 3977 N N . PRO B 1 253 ? 20.891 -14.047 -7.223 1 98.44 253 PRO B N 1
ATOM 3978 C CA . PRO B 1 253 ? 21.25 -15.297 -6.551 1 98.44 253 PRO B CA 1
ATOM 3979 C C . PRO B 1 253 ? 22.109 -15.078 -5.312 1 98.44 253 PRO B C 1
ATOM 3981 O O . PRO B 1 253 ? 21.969 -15.797 -4.32 1 98.44 253 PRO B O 1
ATOM 3984 N N . GLN B 1 254 ? 22.984 -14.109 -5.371 1 98.44 254 GLN B N 1
ATOM 3985 C CA . GLN B 1 254 ? 23.859 -13.82 -4.234 1 98.44 254 GLN B CA 1
ATOM 3986 C C . GLN B 1 254 ? 23.047 -13.336 -3.033 1 98.44 254 GLN B C 1
ATOM 3988 O O . GLN B 1 254 ? 23.25 -13.805 -1.911 1 98.44 254 GLN B O 1
ATOM 3993 N N . LEU B 1 255 ? 22.172 -12.383 -3.285 1 98.62 255 LEU B N 1
ATOM 3994 C CA . LEU B 1 255 ? 21.312 -11.891 -2.215 1 98.62 255 LEU B CA 1
ATOM 3995 C C . LEU B 1 255 ? 20.453 -13.016 -1.647 1 98.62 255 LEU B C 1
ATOM 3997 O O . LEU B 1 255 ? 20.25 -13.094 -0.434 1 98.62 255 LEU B O 1
ATOM 40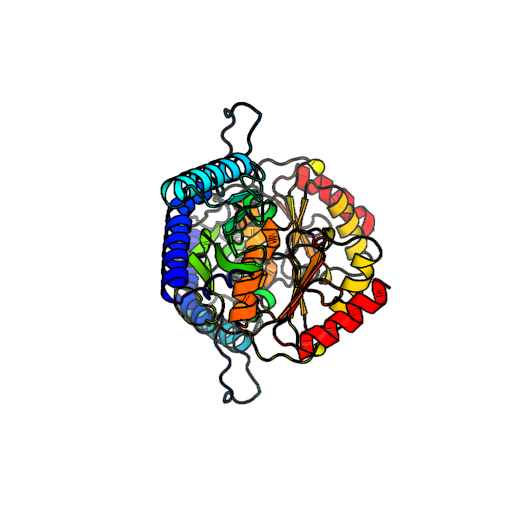01 N N . HIS B 1 256 ? 20 -13.883 -2.518 1 98.38 256 HIS B N 1
ATOM 4002 C CA . HIS B 1 256 ? 19.203 -15.047 -2.129 1 98.38 256 HIS B CA 1
ATOM 4003 C C . HIS B 1 256 ? 19.984 -15.938 -1.156 1 98.38 256 HIS B C 1
ATOM 4005 O O . HIS B 1 256 ? 19.453 -16.312 -0.103 1 98.38 256 HIS B O 1
ATOM 4011 N N . ARG B 1 257 ? 21.141 -16.219 -1.456 1 97.06 257 ARG B N 1
ATOM 4012 C CA . ARG B 1 257 ? 21.984 -17.078 -0.615 1 97.06 257 ARG B CA 1
ATOM 4013 C C . ARG B 1 257 ? 22.219 -16.438 0.751 1 97.06 257 ARG B C 1
ATOM 4015 O O . ARG B 1 257 ? 22.141 -17.109 1.777 1 97.06 257 ARG B O 1
ATOM 4022 N N . GLU B 1 258 ? 22.469 -15.148 0.757 1 96.88 258 GLU B N 1
ATOM 4023 C CA . GLU B 1 258 ? 22.688 -14.445 2.02 1 96.88 258 GLU B CA 1
ATOM 4024 C C . GLU B 1 258 ? 21.438 -14.5 2.893 1 96.88 258 GLU B C 1
ATOM 4026 O O . GLU B 1 258 ? 21.516 -14.766 4.094 1 96.88 258 GLU B O 1
ATOM 4031 N N . ALA B 1 259 ? 20.297 -14.25 2.275 1 97.88 259 ALA B N 1
ATOM 4032 C CA . ALA B 1 259 ? 19.031 -14.258 3.014 1 97.88 259 ALA B CA 1
ATOM 4033 C C . ALA B 1 259 ? 18.719 -15.656 3.531 1 97.88 259 ALA B C 1
ATOM 4035 O O . ALA B 1 259 ? 18.25 -15.82 4.66 1 97.88 259 ALA B O 1
ATOM 4036 N N . MET B 1 260 ? 19 -16.641 2.738 1 95.62 260 MET B N 1
ATOM 4037 C CA . MET B 1 260 ? 18.719 -18.031 3.113 1 95.62 260 MET B CA 1
ATOM 4038 C C . MET B 1 260 ? 19.562 -18.438 4.316 1 95.62 260 MET B C 1
ATOM 4040 O O . MET B 1 260 ? 19.109 -19.203 5.168 1 95.62 260 MET B O 1
ATOM 4044 N N . ARG B 1 261 ? 20.75 -18 4.32 1 93 261 ARG B N 1
ATOM 4045 C CA . ARG B 1 261 ? 21.609 -18.297 5.465 1 93 261 ARG B CA 1
ATOM 4046 C C . ARG B 1 261 ? 21 -17.781 6.758 1 93 261 ARG B C 1
ATOM 4048 O O . ARG B 1 261 ? 21.062 -18.453 7.793 1 93 261 ARG B O 1
ATOM 4055 N N . MET B 1 262 ? 20.406 -16.656 6.641 1 91.69 262 MET B N 1
ATOM 4056 C CA . MET B 1 262 ? 19.797 -16.047 7.82 1 91.69 262 MET B CA 1
ATOM 4057 C C . MET B 1 262 ? 18.484 -16.75 8.172 1 91.69 262 MET B C 1
ATOM 4059 O O . MET B 1 262 ? 18.188 -16.969 9.352 1 91.69 262 MET B O 1
ATOM 4063 N N . LEU B 1 263 ? 17.688 -17.125 7.18 1 92.06 263 LEU B N 1
ATOM 4064 C CA . LEU B 1 263 ? 16.406 -17.766 7.406 1 92.06 263 LEU B CA 1
ATOM 4065 C C . LEU B 1 263 ? 16.594 -19.203 7.906 1 92.06 263 LEU B C 1
ATOM 4067 O O . LEU B 1 263 ? 15.82 -19.688 8.727 1 92.06 263 LEU B O 1
ATOM 4071 N N . GLY B 1 264 ? 17.453 -20.016 7.188 1 76.75 264 GLY B N 1
ATOM 4072 C CA . GLY B 1 264 ? 17.719 -21.406 7.488 1 76.75 264 GLY B CA 1
ATOM 4073 C C . GLY B 1 264 ? 18.281 -21.625 8.883 1 76.75 264 GLY B C 1
ATOM 4074 O O . GLY B 1 264 ? 18.078 -22.688 9.477 1 76.75 264 GLY B O 1
ATOM 4075 N N . ALA B 1 265 ? 19.109 -20.641 9.203 1 57 265 ALA B N 1
ATOM 4076 C CA . ALA B 1 265 ? 19.641 -20.844 10.547 1 57 265 ALA B CA 1
ATOM 4077 C C . ALA B 1 265 ? 18.516 -21.016 11.562 1 57 265 ALA B C 1
ATOM 4079 O O . ALA B 1 265 ? 18.703 -21.641 12.609 1 57 265 ALA B O 1
ATOM 4080 N N . ALA B 1 266 ? 17.438 -20.5 11.227 1 48.72 266 ALA B N 1
ATOM 4081 C CA . ALA B 1 266 ? 16.375 -20.562 12.227 1 48.72 266 ALA B CA 1
ATOM 4082 C C . ALA B 1 266 ? 15.523 -21.812 12.047 1 48.72 266 ALA B C 1
ATOM 4084 O O . ALA B 1 266 ? 14.828 -22.234 12.969 1 48.72 266 ALA B O 1
ATOM 4085 N N . VAL B 1 267 ? 15.328 -22.344 10.719 1 48.88 267 VAL B N 1
ATOM 4086 C CA . VAL B 1 267 ? 14.438 -23.469 10.492 1 48.88 267 VAL B CA 1
ATOM 4087 C C . VAL B 1 267 ? 15.172 -24.766 10.797 1 48.88 267 VAL B C 1
ATOM 4089 O O . VAL B 1 267 ? 14.57 -25.859 10.758 1 48.88 267 VAL B O 1
ATOM 4092 N N . THR B 1 268 ? 16.5 -24.734 10.828 1 41.81 268 THR B N 1
ATOM 4093 C CA . THR B 1 268 ? 17.062 -25.984 11.32 1 41.81 268 THR B CA 1
ATOM 4094 C C . THR B 1 268 ? 16.812 -26.125 12.82 1 41.81 268 THR B C 1
ATOM 4096 O O . THR B 1 268 ? 16.828 -25.141 13.562 1 41.81 268 THR B O 1
#

InterPro domains:
  IPR000760 Inositol monophosphatase-like [PF00459] (15-259)
  IPR000760 Inositol monophosphatase-like [PR00377] (47-67)
  IPR000760 Inositol monophosphatase-like [PR00377] (69-85)
  IPR000760 Inositol monophosphatase-like [PR00377] (89-105)
  IPR000760 Inositol monophosphatase-like [PR00377] (138-161)
  IPR000760 Inositol monophosphatase-like [PR00377] (181-202)
  IPR000760 Inositol monophosphatase-like [PR00377] (212-236)
  IPR011809 Histidinol-phosphate phosphatase, putative, inositol monophosphatase [TIGR02067] (16-263)
  IPR020583 Inositol monophosphatase, metal-binding site [PS00629] (89-102)
  IPR051090 Inositol Monophosphatase Superfamily [PTHR43200] (85-266)

Nearest PDB structures (foldseek):
  5eq8-assembly1_A-2  TM=9.360E-01  e=2.002E-36  Medicago truncatula
  5eq9-assembly2_D  TM=9.340E-01  e=3.073E-36  Medicago truncatula
  5eq7-assembly1_A  TM=9.435E-01  e=6.810E-36  Medicago truncatula
  4n81-assembly1_A-2  TM=9.522E-01  e=2.317E-35  Zymomonas mobilis subsp. mobilis ZM4 = ATCC 31821
  5eqa-assembly2_D  TM=9.359E-01  e=3.781E-35  Medicago truncatula

pLDDT: mean 93.08, std 12.88, range [35.41, 98.94]

Foldseek 3Di:
DPPPPPDDPVNLVVVQVLVVVLQVVLLVLLVVLFVDDPPPPDPPPAHSLRRSFVVSVVSSVVSCCVVPVQEWEAEDPPGTDNNQGQKYKQWGRWFCSVCRVVNNQLIWIWIFIDGRFATAKIWTGRSVVRWIWIFGHPAAIDIVNHGAAAAPDQAQQAFEEEEADLVQADDLQSVLVVQSCVRHVHYDHRNQLHQLVCRLRHNGFKYWGFDAACSSPRNSQRSLVSNVKDKDALQRHHDTNPDHGTMMIGRHPNNVVVSSVSNVVRVD/DPPPPPDDPVNLVVVQVLVVVLQVVLLVLLVVLFVDDPPPPDDPPAHSLNRSFVVSVVSSVVSCCVVPVQEWEAEDNPGTDNNQGQKYKQWGRWFCSVCRVVNNQLIWIWIFIDGRFATAKIWTGRSVVRWIWIFGHPAAIDIVNHGAAAAPDQAQQAFEEEEADLVQADDLQSVLVVQSCVRHVHYDHRNQLHQLVCRLRHNGFKYWGFDAACSSPRNSQRSLVSNVKDKDALQRHHDTNPDHGTMMIGRHPNNVVVSSVSNVVRVD

Organism: NCBI:txid1287738

Solvent-accessible surface area (backbone atoms only — not comparable to full-atom values): 26704 Å² total; per-residue (Å²): 128,83,72,71,74,75,88,46,73,66,57,52,49,52,51,51,53,49,50,53,52,50,54,63,65,36,40,62,53,41,53,67,34,53,74,48,74,79,63,84,72,56,74,90,80,68,55,53,66,54,48,25,35,48,54,28,44,51,52,50,52,53,53,43,45,70,77,39,66,76,49,12,34,39,31,75,86,83,40,70,41,58,73,81,32,59,38,29,35,30,32,21,54,58,36,34,58,66,34,44,70,38,53,40,62,53,23,27,32,30,41,17,34,20,55,72,72,38,61,38,28,9,30,45,34,24,69,76,70,75,43,36,39,37,8,34,69,96,38,68,6,20,47,73,83,37,78,31,39,26,36,90,50,56,47,52,64,74,25,36,34,37,26,51,51,80,79,50,38,56,73,57,53,34,55,16,47,51,56,44,50,72,47,31,59,43,70,49,44,30,44,47,64,46,46,53,51,33,20,19,55,37,36,25,33,32,37,52,48,42,74,44,52,48,47,71,46,47,15,48,46,20,24,30,47,23,11,58,23,38,66,22,26,62,83,69,42,80,72,43,85,80,55,84,19,42,37,35,36,17,16,20,68,59,28,37,53,56,51,35,55,46,38,34,64,42,74,100,129,84,72,70,73,76,87,46,72,66,57,52,50,50,50,48,52,49,52,52,50,51,53,63,64,36,38,61,53,39,53,68,34,53,74,48,74,78,66,83,72,56,72,92,80,65,54,54,67,55,47,24,34,49,55,29,43,51,52,50,52,53,53,43,46,71,77,40,66,75,48,11,34,39,32,75,87,81,40,69,42,57,73,82,32,58,37,28,36,30,32,20,53,58,36,35,57,67,35,43,71,37,54,40,62,54,21,26,32,30,40,17,35,20,55,74,74,38,60,39,28,8,29,44,36,25,69,75,70,75,44,35,39,38,8,34,68,95,38,69,6,21,47,73,84,38,78,31,40,26,36,91,51,58,47,52,65,72,24,36,34,35,26,49,52,78,81,51,39,56,72,58,53,34,54,17,48,50,58,45,50,72,48,30,57,41,71,47,43,29,44,48,64,45,46,53,51,33,19,21,56,36,36,28,34,32,38,52,49,42,74,43,52,49,47,70,46,47,16,47,46,20,23,30,46,23,11,58,24,37,66,20,25,62,82,69,42,78,72,41,84,80,54,82,20,41,38,34,34,21,16,19,68,59,28,38,53,58,51,36,55,46,40,35,64,42,74,98